Protein AF-0000000079007105 (afdb_homodimer)

Structure (mmCIF, N/CA/C/O backbone):
data_AF-0000000079007105-model_v1
#
loop_
_entity.id
_entity.type
_entity.pdbx_description
1 polymer Caspase-3
#
loop_
_atom_site.group_PDB
_atom_site.id
_atom_site.type_symbol
_atom_site.label_atom_id
_atom_site.label_alt_id
_atom_site.label_comp_id
_atom_site.label_asym_id
_atom_site.label_entity_id
_atom_site.label_seq_id
_atom_site.pdbx_PDB_ins_code
_atom_site.Cartn_x
_atom_site.Cartn_y
_atom_site.Cartn_z
_atom_site.occupancy
_atom_site.B_iso_or_equiv
_atom_site.auth_seq_id
_atom_site.auth_comp_id
_atom_site.auth_asym_id
_atom_site.auth_atom_id
_atom_site.pdbx_PDB_model_num
ATOM 1 N N . MET A 1 1 ? 18.703 -0.659 12.852 1 73.56 1 MET A N 1
ATOM 2 C CA . MET A 1 1 ? 17.484 -0.467 13.641 1 73.56 1 MET A CA 1
ATOM 3 C C . MET A 1 1 ? 16.25 -0.75 12.797 1 73.56 1 MET A C 1
ATOM 5 O O . MET A 1 1 ? 16.172 -0.36 11.633 1 73.56 1 MET A O 1
ATOM 9 N N . THR A 1 2 ? 15.273 -1.429 13.422 1 92.31 2 THR A N 1
ATOM 10 C CA . THR A 1 2 ? 14.117 -1.889 12.656 1 92.31 2 THR A CA 1
ATOM 11 C C . THR A 1 2 ? 12.906 -0.988 12.914 1 92.31 2 THR A C 1
ATOM 13 O O . THR A 1 2 ? 11.859 -1.159 12.297 1 92.31 2 THR A O 1
ATOM 16 N N . THR A 1 3 ? 13.148 0.001 13.82 1 95.88 3 THR A N 1
ATOM 17 C CA . THR A 1 3 ? 12.047 0.902 14.141 1 95.88 3 THR A CA 1
ATOM 18 C C . THR A 1 3 ? 12.453 2.355 13.914 1 95.88 3 THR A C 1
ATOM 20 O O . THR A 1 3 ? 13.633 2.701 14.039 1 95.88 3 THR A O 1
ATOM 23 N N . TYR A 1 4 ? 11.562 3.197 13.547 1 97.12 4 TYR A N 1
ATOM 24 C CA . TYR A 1 4 ? 11.812 4.633 13.469 1 97.12 4 TYR A CA 1
ATOM 25 C C . TYR A 1 4 ? 12.086 5.215 14.844 1 97.12 4 TYR A C 1
ATOM 27 O O . TYR A 1 4 ? 11.453 4.82 15.828 1 97.12 4 TYR A O 1
ATOM 35 N N . LYS A 1 5 ? 13.031 6.156 14.883 1 93.94 5 LYS A N 1
ATOM 36 C CA . LYS A 1 5 ? 13.242 6.926 16.109 1 93.94 5 LYS A CA 1
ATOM 37 C C . LYS A 1 5 ? 12.055 7.852 16.375 1 93.94 5 LYS A C 1
ATOM 39 O O . LYS A 1 5 ? 11.703 8.688 15.547 1 93.94 5 LYS A O 1
ATOM 44 N N . MET A 1 6 ? 11.414 7.672 17.531 1 91.81 6 MET A N 1
ATOM 45 C CA . MET A 1 6 ? 10.234 8.469 17.859 1 91.81 6 MET A CA 1
ATOM 46 C C . MET A 1 6 ? 10.422 9.203 19.188 1 91.81 6 MET A C 1
ATOM 48 O O . MET A 1 6 ? 9.5 9.852 19.688 1 91.81 6 MET A O 1
ATOM 52 N N . ASP A 1 7 ? 11.586 9.055 19.75 1 91.25 7 ASP A N 1
ATOM 53 C CA . ASP A 1 7 ? 11.836 9.656 21.047 1 91.25 7 ASP A CA 1
ATOM 54 C C . ASP A 1 7 ? 12.359 11.086 20.906 1 91.25 7 ASP A C 1
ATOM 56 O O . ASP A 1 7 ? 13.297 11.484 21.594 1 91.25 7 ASP A O 1
ATOM 60 N N . TYR A 1 8 ? 11.859 11.852 20.062 1 94.06 8 TYR A N 1
ATOM 61 C CA . TYR A 1 8 ? 12.109 13.281 19.938 1 94.06 8 TYR A CA 1
ATOM 62 C C . TYR A 1 8 ? 11.312 14.078 20.953 1 94.06 8 TYR A C 1
ATOM 64 O O . TYR A 1 8 ? 10.5 13.516 21.688 1 94.06 8 TYR A O 1
ATOM 72 N N . ALA A 1 9 ? 11.594 15.367 21.031 1 94.38 9 ALA A N 1
ATOM 73 C CA . ALA A 1 9 ? 10.883 16.234 21.953 1 94.38 9 ALA A CA 1
ATOM 74 C C . ALA A 1 9 ? 9.375 16.188 21.719 1 94.38 9 ALA A C 1
ATOM 76 O O . ALA A 1 9 ? 8.586 16.25 22.672 1 94.38 9 ALA A O 1
ATOM 77 N N . ASN A 1 10 ? 9.031 16.062 20.438 1 95.44 10 ASN A N 1
ATOM 78 C CA . ASN A 1 10 ? 7.625 15.945 20.062 1 95.44 10 ASN A CA 1
ATOM 79 C C . ASN A 1 10 ? 7.355 14.672 19.266 1 95.44 10 ASN A C 1
ATOM 81 O O . ASN A 1 10 ? 8.18 14.266 18.438 1 95.44 10 ASN A O 1
ATOM 85 N N . ARG A 1 11 ? 6.168 14.109 19.547 1 95.06 11 ARG A N 1
ATOM 86 C CA . ARG A 1 11 ? 5.754 12.953 18.75 1 95.06 11 ARG A CA 1
ATOM 87 C C . ARG A 1 11 ? 5.766 13.281 17.266 1 95.06 11 ARG A C 1
ATOM 89 O O . ARG A 1 11 ? 6.223 12.477 16.453 1 95.06 11 ARG A O 1
ATOM 96 N N . GLY A 1 12 ? 5.301 14.398 16.922 1 96.5 12 GLY A N 1
ATOM 97 C CA . GLY A 1 12 ? 5.176 14.883 15.555 1 96.5 12 GLY A CA 1
ATOM 98 C C . GLY A 1 12 ? 4.176 16.016 15.406 1 96.5 12 GLY A C 1
ATOM 99 O O . GLY A 1 12 ? 3.682 16.547 16.406 1 96.5 12 GLY A O 1
ATOM 100 N N . THR A 1 13 ? 4.012 16.5 14.242 1 97.69 13 THR A N 1
ATOM 101 C CA . THR A 1 13 ? 2.975 17.469 13.906 1 97.69 13 THR A CA 1
ATOM 102 C C . THR A 1 13 ? 1.924 16.844 12.992 1 97.69 13 THR A C 1
ATOM 104 O O . THR A 1 13 ? 2.195 15.844 12.312 1 97.69 13 THR A O 1
ATOM 107 N N . ALA A 1 14 ? 0.72 17.391 13.094 1 98.62 14 ALA A N 1
ATOM 108 C CA . ALA A 1 14 ? -0.367 16.828 12.289 1 98.62 14 ALA A CA 1
ATOM 109 C C . ALA A 1 14 ? -1.195 17.922 11.641 1 98.62 14 ALA A C 1
ATOM 111 O O . ALA A 1 14 ? -1.32 19.031 12.188 1 98.62 14 ALA A O 1
ATOM 112 N N . VAL A 1 15 ? -1.675 17.625 10.461 1 98.81 15 VAL A N 1
ATOM 113 C CA . VAL A 1 15 ? -2.639 18.453 9.758 1 98.81 15 VAL A CA 1
ATOM 114 C C . VAL A 1 15 ? -3.896 17.656 9.453 1 98.81 15 VAL A C 1
ATOM 116 O O . VAL A 1 15 ? -3.814 16.516 8.961 1 98.81 15 VAL A O 1
ATOM 119 N N . ILE A 1 16 ? -5.055 18.172 9.82 1 98.81 16 ILE A N 1
ATOM 120 C CA . ILE A 1 16 ? -6.344 17.578 9.469 1 98.81 16 ILE A CA 1
ATOM 121 C C . ILE A 1 16 ? -7.117 18.531 8.562 1 98.81 16 ILE A C 1
ATOM 123 O O . ILE A 1 16 ? -7.422 19.672 8.953 1 98.81 16 ILE A O 1
ATOM 127 N N . ILE A 1 17 ? -7.348 18.109 7.383 1 98.75 17 ILE A N 1
ATOM 128 C CA . ILE A 1 17 ? -8.164 18.875 6.441 1 98.75 17 ILE A CA 1
ATOM 129 C C . ILE A 1 17 ? -9.539 18.219 6.301 1 98.75 17 ILE A C 1
ATOM 131 O O . ILE A 1 17 ? -9.641 17.078 5.84 1 98.75 17 ILE A O 1
ATOM 135 N N . ASN A 1 18 ? -10.578 18.922 6.664 1 98 18 ASN A N 1
ATOM 136 C CA . ASN A 1 18 ? -11.953 18.438 6.637 1 98 18 ASN A CA 1
ATOM 137 C C . ASN A 1 18 ? -12.828 19.297 5.719 1 98 18 ASN A C 1
ATOM 139 O O . ASN A 1 18 ? -13.32 20.344 6.125 1 98 18 ASN A O 1
ATOM 143 N N . ASN A 1 19 ? -13.07 18.781 4.512 1 96.75 19 ASN A N 1
ATOM 144 C CA . ASN A 1 19 ? -13.961 19.469 3.592 1 96.75 19 ASN A CA 1
ATOM 145 C C . ASN A 1 19 ? -15.375 18.906 3.648 1 96.75 19 ASN A C 1
ATOM 147 O O . ASN A 1 19 ? -15.594 17.734 3.326 1 96.75 19 ASN A O 1
ATOM 151 N N . LYS A 1 20 ? -16.281 19.656 4.043 1 94.25 20 LYS A N 1
ATOM 152 C CA . LYS A 1 20 ? -17.688 19.266 4.176 1 94.25 20 LYS A CA 1
ATOM 153 C C . LYS A 1 20 ? -18.531 19.875 3.066 1 94.25 20 LYS A C 1
ATOM 155 O O . LYS A 1 20 ? -19.375 19.203 2.473 1 94.25 20 LYS A O 1
ATOM 160 N N . ASN A 1 21 ? -18.312 21.172 2.846 1 94.25 21 ASN A N 1
ATOM 161 C CA . ASN A 1 21 ? -19.109 21.906 1.874 1 94.25 21 ASN A CA 1
ATOM 162 C C . ASN A 1 21 ? -18.344 22.125 0.57 1 94.25 21 ASN A C 1
ATOM 164 O O . ASN A 1 21 ? -17.156 22.438 0.587 1 94.25 21 ASN A O 1
ATOM 168 N N . PHE A 1 22 ? -19.062 21.953 -0.541 1 93.88 22 PHE A N 1
ATOM 169 C CA . PHE A 1 22 ? -18.453 22.062 -1.858 1 93.88 22 PHE A CA 1
ATOM 170 C C . PHE A 1 22 ? -19.281 22.938 -2.777 1 93.88 22 PHE A C 1
ATOM 172 O O . PHE A 1 22 ? -20.5 23.062 -2.594 1 93.88 22 PHE A O 1
ATOM 179 N N . SER A 1 23 ? -18.641 23.5 -3.729 1 92.62 23 SER A N 1
ATOM 180 C CA . SER A 1 23 ? -19.328 24.375 -4.672 1 92.62 23 SER A CA 1
ATOM 181 C C . SER A 1 23 ? -20.188 23.578 -5.645 1 92.62 23 SER A C 1
ATOM 183 O O . SER A 1 23 ? -21.297 24 -6.004 1 92.62 23 SER A O 1
ATOM 185 N N . LYS A 1 24 ? -19.719 22.406 -6.051 1 88.5 24 LYS A N 1
ATOM 186 C CA . LYS A 1 24 ? -20.375 21.688 -7.137 1 88.5 24 LYS A CA 1
ATOM 187 C C . LYS A 1 24 ? -20.688 20.25 -6.723 1 88.5 24 LYS A C 1
ATOM 189 O O . LYS A 1 24 ? -21.172 19.453 -7.539 1 88.5 24 LYS A O 1
ATOM 194 N N . LEU A 1 25 ? -20.312 19.922 -5.551 1 86.69 25 LEU A N 1
ATOM 195 C CA . LEU A 1 25 ? -20.531 18.562 -5.066 1 86.69 25 LEU A CA 1
ATOM 196 C C . LEU A 1 25 ? -21.406 18.578 -3.816 1 86.69 25 LEU A C 1
ATOM 198 O O . LEU A 1 25 ? -21.578 19.609 -3.174 1 86.69 25 LEU A O 1
ATOM 202 N N . LYS A 1 26 ? -21.969 17.438 -3.545 1 85 26 LYS A N 1
ATOM 203 C CA . LYS A 1 26 ? -22.812 17.297 -2.361 1 85 26 LYS A CA 1
ATOM 204 C C . LYS A 1 26 ? -22 17.453 -1.081 1 85 26 LYS A C 1
ATOM 206 O O . LYS A 1 26 ? -20.828 17.094 -1.042 1 85 26 LYS A O 1
ATOM 211 N N . ALA A 1 27 ? -22.703 17.891 -0.117 1 89.69 27 ALA A N 1
ATOM 212 C CA . ALA A 1 27 ? -22.062 18.031 1.189 1 89.69 27 ALA A CA 1
ATOM 213 C C . ALA A 1 27 ? -21.781 16.672 1.805 1 89.69 27 ALA A C 1
ATOM 215 O O . ALA A 1 27 ? -22.5 15.695 1.536 1 89.69 27 ALA A O 1
ATOM 216 N N . ARG A 1 28 ? -20.703 16.609 2.568 1 87.88 28 ARG A N 1
ATOM 217 C CA . ARG A 1 28 ? -20.344 15.375 3.27 1 87.88 28 ARG A CA 1
ATOM 218 C C . ARG A 1 28 ? -20.781 15.43 4.727 1 87.88 28 ARG A C 1
ATOM 220 O O . ARG A 1 28 ? -19.984 15.75 5.609 1 87.88 28 ARG A O 1
ATOM 227 N N . ASP A 1 29 ? -21.922 14.992 4.949 1 83.62 29 ASP A N 1
ATOM 228 C CA . ASP A 1 29 ? -22.453 15.016 6.309 1 83.62 29 ASP A CA 1
ATOM 229 C C . ASP A 1 29 ? -21.75 13.992 7.195 1 83.62 29 ASP A C 1
ATOM 231 O O . ASP A 1 29 ? -21.438 12.883 6.75 1 83.62 29 ASP A O 1
ATOM 235 N N . GLY A 1 30 ? -21.438 14.305 8.406 1 85.56 30 GLY A N 1
ATOM 236 C CA . GLY A 1 30 ? -20.828 13.406 9.367 1 85.56 30 GLY A CA 1
ATOM 237 C C . GLY A 1 30 ? -19.312 13.516 9.406 1 85.56 30 GLY A C 1
ATOM 238 O O . GLY A 1 30 ? -18.672 13.008 10.328 1 85.56 30 GLY A O 1
ATOM 239 N N . THR A 1 31 ? -18.781 14.289 8.422 1 91.62 31 THR A N 1
ATOM 240 C CA . THR A 1 31 ? -17.328 14.352 8.32 1 91.62 31 THR A CA 1
ATOM 241 C C . THR A 1 31 ? -16.75 15.133 9.492 1 91.62 31 THR A C 1
ATOM 243 O O . THR A 1 31 ? -15.602 14.914 9.883 1 91.62 31 THR A O 1
ATOM 246 N N . ASP A 1 32 ? -17.547 16 10.094 1 94.38 32 ASP A N 1
ATOM 247 C CA . ASP A 1 32 ? -17.078 16.75 11.258 1 94.38 32 ASP A CA 1
ATOM 248 C C . ASP A 1 32 ? -16.781 15.805 12.422 1 94.38 32 ASP A C 1
ATOM 250 O O . ASP A 1 32 ? -15.867 16.047 13.211 1 94.38 32 ASP A O 1
ATOM 254 N N . VAL A 1 33 ? -17.594 14.812 12.516 1 93.81 33 VAL A N 1
ATOM 255 C CA . VAL A 1 33 ? -17.375 13.812 13.562 1 93.81 33 VAL A CA 1
ATOM 256 C C . VAL A 1 33 ? -16.062 13.086 13.32 1 93.81 33 VAL A C 1
ATOM 258 O O . VAL A 1 33 ? -15.273 12.867 14.25 1 93.81 33 VAL A O 1
ATOM 261 N N . ASP A 1 34 ? -15.797 12.742 12.078 1 94.69 34 ASP A N 1
ATOM 262 C CA . ASP A 1 34 ? -14.547 12.094 11.703 1 94.69 34 ASP A CA 1
ATOM 263 C C . ASP A 1 34 ? -13.344 12.961 12.07 1 94.69 34 ASP A C 1
ATOM 265 O O . ASP A 1 34 ? -12.375 12.477 12.656 1 94.69 34 ASP A O 1
ATOM 269 N N . ALA A 1 35 ? -13.445 14.219 11.703 1 97.44 35 ALA A N 1
ATOM 270 C CA . ALA A 1 35 ? -12.352 15.148 11.977 1 97.44 35 ALA A CA 1
ATOM 271 C C . ALA A 1 35 ? -12.102 15.281 13.477 1 97.44 35 ALA A C 1
ATOM 273 O O . ALA A 1 35 ? -10.953 15.234 13.922 1 97.44 35 ALA A O 1
ATOM 274 N N . ALA A 1 36 ? -13.141 15.406 14.227 1 97.5 36 ALA A N 1
ATOM 275 C CA . ALA A 1 36 ? -13.031 15.547 15.672 1 97.5 36 ALA A CA 1
ATOM 276 C C . ALA A 1 36 ? -12.438 14.289 16.297 1 97.5 36 ALA A C 1
ATOM 278 O O . ALA A 1 36 ? -11.586 14.367 17.188 1 97.5 36 ALA A O 1
ATOM 279 N N . ASN A 1 37 ? -12.906 13.172 15.875 1 96.94 37 ASN A N 1
ATOM 280 C CA . ASN A 1 37 ? -12.422 11.898 16.406 1 96.94 37 ASN A CA 1
ATOM 281 C C . ASN A 1 37 ? -10.938 11.703 16.109 1 96.94 37 ASN A C 1
ATOM 283 O O . ASN A 1 37 ? -10.18 11.242 16.969 1 96.94 37 ASN A O 1
ATOM 287 N N . MET A 1 38 ? -10.562 12.055 14.93 1 98.12 38 MET A N 1
ATOM 288 C CA . MET A 1 38 ? -9.156 11.922 14.578 1 98.12 38 MET A CA 1
ATOM 289 C C . MET A 1 38 ? -8.289 12.875 15.398 1 98.12 38 MET A C 1
ATOM 291 O O . MET A 1 38 ? -7.191 12.508 15.828 1 98.12 38 MET A O 1
ATOM 295 N N . GLU A 1 39 ? -8.797 14.07 15.555 1 98.56 39 GLU A N 1
ATOM 296 C CA . GLU A 1 39 ? -8.062 15.031 16.375 1 98.56 39 GLU A CA 1
ATOM 297 C C . GLU A 1 39 ? -7.883 14.523 17.797 1 98.56 39 GLU A C 1
ATOM 299 O O . GLU A 1 39 ? -6.789 14.609 18.359 1 98.56 39 GLU A O 1
ATOM 304 N N . MET A 1 40 ? -8.914 14.023 18.328 1 98.31 40 MET A N 1
ATOM 305 C CA . MET A 1 40 ? -8.859 13.484 19.688 1 98.31 40 MET A CA 1
ATOM 306 C C . MET A 1 40 ? -7.898 12.305 19.766 1 98.31 40 MET A C 1
ATOM 308 O O . MET A 1 40 ? -7.133 12.188 20.719 1 98.31 40 MET A O 1
ATOM 312 N N . LEU A 1 41 ? -7.965 11.438 18.812 1 98.5 41 LEU A N 1
ATOM 313 C CA . LEU A 1 41 ? -7.078 10.281 18.766 1 98.5 41 LEU A CA 1
ATOM 314 C C . LEU A 1 41 ? -5.617 10.719 18.719 1 98.5 41 LEU A C 1
ATOM 316 O O . LEU A 1 41 ? -4.793 10.219 19.5 1 98.5 41 LEU A O 1
ATOM 320 N N . LEU A 1 42 ? -5.316 11.656 17.828 1 98.5 42 LEU A N 1
ATOM 321 C CA . LEU A 1 42 ? -3.941 12.125 17.688 1 98.5 42 LEU A CA 1
ATOM 322 C C . LEU A 1 42 ? -3.461 12.789 18.969 1 98.5 42 LEU A C 1
ATOM 324 O O . LEU A 1 42 ? -2.305 12.617 19.359 1 98.5 42 LEU A O 1
ATOM 328 N N . THR A 1 43 ? -4.344 13.508 19.625 1 98.12 43 THR A N 1
ATOM 329 C CA . THR A 1 43 ? -4.02 14.102 20.922 1 98.12 43 THR A CA 1
ATOM 330 C C . THR A 1 43 ? -3.695 13.016 21.953 1 98.12 43 THR A C 1
ATOM 332 O O . THR A 1 43 ? -2.715 13.125 22.688 1 98.12 43 THR A O 1
ATOM 335 N N . THR A 1 44 ? -4.496 12 21.938 1 97.25 44 THR A N 1
ATOM 336 C CA . THR A 1 44 ? -4.305 10.883 22.844 1 97.25 44 THR A CA 1
ATOM 337 C C . THR A 1 44 ? -2.959 10.203 22.609 1 97.25 44 THR A C 1
ATOM 339 O O . THR A 1 44 ? -2.279 9.805 23.547 1 97.25 44 THR A O 1
ATOM 342 N N . ILE A 1 45 ? -2.6 10.07 21.375 1 96.88 45 ILE A N 1
ATOM 343 C CA . ILE A 1 45 ? -1.352 9.422 21 1 96.88 45 ILE A CA 1
ATOM 344 C C . ILE A 1 45 ? -0.169 10.305 21.391 1 96.88 45 ILE A C 1
ATOM 346 O O . ILE A 1 45 ? 0.948 9.805 21.562 1 96.88 45 ILE A O 1
ATOM 350 N N . GLY A 1 46 ? -0.364 11.68 21.484 1 95.75 46 GLY A N 1
ATOM 351 C CA . GLY A 1 46 ? 0.696 12.523 22 1 95.75 46 GLY A CA 1
ATOM 352 C C . GLY A 1 46 ? 1.065 13.664 21.062 1 95.75 46 GLY A C 1
ATOM 353 O O . GLY A 1 46 ? 2.082 14.328 21.266 1 95.75 46 GLY A O 1
ATOM 354 N N . PHE A 1 47 ? 0.275 13.844 20.047 1 97.5 47 PHE A N 1
ATOM 355 C CA . PHE A 1 47 ? 0.521 14.992 19.172 1 97.5 47 PHE A CA 1
ATOM 356 C C . PHE A 1 47 ? 0.095 16.281 19.859 1 97.5 47 PHE A C 1
ATOM 358 O O . PHE A 1 47 ? -1.069 16.438 20.234 1 97.5 47 PHE A O 1
ATOM 365 N N . LYS A 1 48 ? 0.991 17.219 19.938 1 95.5 48 LYS A N 1
ATOM 366 C CA . LYS A 1 48 ? 0.703 18.484 20.609 1 95.5 48 LYS A CA 1
ATOM 367 C C . LYS A 1 48 ? 0.368 19.578 19.609 1 95.5 48 LYS A C 1
ATOM 369 O O . LYS A 1 48 ? -0.316 20.547 19.938 1 95.5 48 LYS A O 1
ATOM 374 N N . SER A 1 49 ? 0.873 19.453 18.453 1 96.88 49 SER A N 1
ATOM 375 C CA . SER A 1 49 ? 0.616 20.406 17.375 1 96.88 49 SER A CA 1
ATOM 376 C C . SER A 1 49 ? -0.254 19.797 16.281 1 96.88 49 SER A C 1
ATOM 378 O O . SER A 1 49 ? 0.243 19.078 15.422 1 96.88 49 SER A O 1
ATOM 380 N N . ILE A 1 50 ? -1.524 20.125 16.375 1 98.25 50 ILE A N 1
ATOM 381 C CA . ILE A 1 50 ? -2.486 19.641 15.383 1 98.25 50 ILE A CA 1
ATOM 382 C C . ILE A 1 50 ? -3.205 20.828 14.742 1 98.25 50 ILE A C 1
ATOM 384 O O . ILE A 1 50 ? -3.834 21.625 15.438 1 98.25 50 ILE A O 1
ATOM 388 N N . ARG A 1 51 ? -3.092 20.953 13.438 1 98 51 ARG A N 1
ATOM 389 C CA . ARG A 1 51 ? -3.789 21.984 12.68 1 98 51 ARG A CA 1
ATOM 390 C C . ARG A 1 51 ? -4.996 21.422 11.953 1 98 51 ARG A C 1
ATOM 392 O O . ARG A 1 51 ? -4.848 20.641 11 1 98 51 ARG A O 1
ATOM 399 N N . ARG A 1 52 ? -6.129 21.766 12.453 1 98.38 52 ARG A N 1
ATOM 400 C CA . ARG A 1 52 ? -7.348 21.359 11.773 1 98.38 52 ARG A CA 1
ATOM 401 C C . ARG A 1 52 ? -7.914 22.5 10.93 1 98.38 52 ARG A C 1
ATOM 403 O O . ARG A 1 52 ? -8.086 23.609 11.414 1 98.38 52 ARG A O 1
ATOM 410 N N . LYS A 1 53 ? -8.125 22.266 9.656 1 98.69 53 LYS A N 1
ATOM 411 C CA . LYS A 1 53 ? -8.688 23.234 8.719 1 98.69 53 LYS A CA 1
ATOM 412 C C . LYS A 1 53 ? -9.961 22.688 8.07 1 98.69 53 LYS A C 1
ATOM 414 O O . LYS A 1 53 ? -10.039 21.5 7.758 1 98.69 53 LYS A O 1
ATOM 419 N N . ASN A 1 54 ? -10.922 23.594 7.863 1 98.44 54 ASN A N 1
ATOM 420 C CA . ASN A 1 54 ? -12.195 23.188 7.27 1 98.44 54 ASN A CA 1
ATOM 421 C C . ASN A 1 54 ? -12.438 23.891 5.938 1 98.44 54 ASN A C 1
ATOM 423 O O . ASN A 1 54 ? -12.125 25.078 5.789 1 98.44 54 ASN A O 1
ATOM 427 N N . ASP A 1 55 ? -12.945 23.125 4.996 1 98.31 55 ASP A N 1
ATOM 428 C CA . ASP A 1 55 ? -13.484 23.641 3.746 1 98.31 55 ASP A CA 1
ATOM 429 C C . ASP A 1 55 ? -12.453 24.5 3.01 1 98.31 55 ASP A C 1
ATOM 431 O O . ASP A 1 55 ? -12.711 25.656 2.693 1 98.31 55 ASP A O 1
ATOM 435 N N . LEU A 1 56 ? -11.359 23.828 2.723 1 98.69 56 LEU A N 1
ATOM 436 C CA . LEU A 1 56 ? -10.289 24.453 1.96 1 98.69 56 LEU A CA 1
ATOM 437 C C . LEU A 1 56 ? -10.477 24.219 0.465 1 98.69 56 LEU A C 1
ATOM 439 O O . LEU A 1 56 ? -10.883 23.141 0.046 1 98.69 56 LEU A O 1
ATOM 443 N N . THR A 1 57 ? -10.242 25.266 -0.317 1 98.31 57 THR A N 1
ATOM 444 C CA . THR A 1 57 ? -10.141 25.094 -1.763 1 98.31 57 THR A CA 1
ATOM 445 C C . THR A 1 57 ? -8.898 24.266 -2.125 1 98.31 57 THR A C 1
ATOM 447 O O . THR A 1 57 ? -8.055 24 -1.27 1 98.31 57 THR A O 1
ATOM 450 N N . ALA A 1 58 ? -8.828 23.844 -3.379 1 97.88 58 ALA A N 1
ATOM 451 C CA . ALA A 1 58 ? -7.66 23.094 -3.838 1 97.88 58 ALA A CA 1
ATOM 452 C C . ALA A 1 58 ? -6.375 23.875 -3.588 1 97.88 58 ALA A C 1
ATOM 454 O O . ALA A 1 58 ? -5.402 23.328 -3.064 1 97.88 58 ALA A O 1
ATOM 455 N N . LYS A 1 59 ? -6.406 25.141 -3.945 1 98.06 59 LYS A N 1
ATOM 456 C CA . LYS A 1 59 ? -5.242 26 -3.738 1 98.06 59 LYS A CA 1
ATOM 457 C C . LYS A 1 59 ? -4.918 26.125 -2.254 1 98.06 59 LYS A C 1
ATOM 459 O O . LYS A 1 59 ? -3.75 26.094 -1.862 1 98.06 59 LYS A O 1
ATOM 464 N N . GLN A 1 60 ? -5.867 26.266 -1.455 1 98.62 60 GLN A N 1
ATOM 465 C CA . GLN A 1 60 ? -5.66 26.438 -0.02 1 98.62 60 GLN A CA 1
ATOM 466 C C . GLN A 1 60 ? -5.094 25.156 0.601 1 98.62 60 GLN A C 1
ATOM 468 O O . GLN A 1 60 ? -4.301 25.219 1.54 1 98.62 60 GLN A O 1
ATOM 473 N N . ILE A 1 61 ? -5.535 24 0.159 1 98.56 61 ILE A N 1
ATOM 474 C CA . ILE A 1 61 ? -4.965 22.734 0.617 1 98.56 61 ILE A CA 1
ATOM 475 C C . ILE A 1 61 ? -3.469 22.703 0.307 1 98.56 61 ILE A C 1
ATOM 477 O O . ILE A 1 61 ? -2.652 22.406 1.186 1 98.56 61 ILE A O 1
ATOM 481 N N . LYS A 1 62 ? -3.17 23.031 -0.935 1 97.81 62 LYS A N 1
ATOM 482 C CA . LYS A 1 62 ? -1.77 23.047 -1.351 1 97.81 62 LYS A CA 1
ATOM 483 C C . LYS A 1 62 ? -0.953 24.016 -0.488 1 97.81 62 LYS A C 1
ATOM 485 O O . LYS A 1 62 ? 0.142 23.672 -0.037 1 97.81 62 LYS A O 1
ATOM 490 N N . ASP A 1 63 ? -1.504 25.188 -0.271 1 98.06 63 ASP A N 1
ATOM 491 C CA . ASP A 1 63 ? -0.816 26.203 0.531 1 98.06 63 ASP A CA 1
ATOM 492 C C . ASP A 1 63 ? -0.609 25.719 1.964 1 98.06 63 ASP A C 1
ATOM 494 O O . ASP A 1 63 ? 0.469 25.891 2.535 1 98.06 63 ASP A O 1
ATOM 498 N N . GLU A 1 64 ? -1.622 25.109 2.529 1 98.44 64 GLU A N 1
ATOM 499 C CA . GLU A 1 64 ? -1.547 24.609 3.898 1 98.44 64 GLU A CA 1
ATOM 500 C C . GLU A 1 64 ? -0.48 23.531 4.035 1 98.44 64 GLU A C 1
ATOM 502 O O . GLU A 1 64 ? 0.301 23.547 4.988 1 98.44 64 GLU A O 1
ATOM 507 N N . LEU A 1 65 ? -0.423 22.641 3.125 1 98.19 65 LEU A N 1
ATOM 508 C CA . LEU A 1 65 ? 0.534 21.531 3.184 1 98.19 65 LEU A CA 1
ATOM 509 C C . LEU A 1 65 ? 1.952 22.031 2.926 1 98.19 65 LEU A C 1
ATOM 511 O O . LEU A 1 65 ? 2.904 21.547 3.541 1 98.19 65 LEU A O 1
ATOM 515 N N . ASN A 1 66 ? 2.059 23 2.008 1 97.62 66 ASN A N 1
ATOM 516 C CA . ASN A 1 66 ? 3.363 23.625 1.817 1 97.62 66 ASN A CA 1
ATOM 517 C C . ASN A 1 66 ? 3.844 24.328 3.088 1 97.62 66 ASN A C 1
ATOM 519 O O . ASN A 1 66 ? 5.016 24.219 3.451 1 97.62 66 ASN A O 1
ATOM 523 N N . GLU A 1 67 ? 2.943 25.016 3.693 1 97.62 67 GLU A N 1
ATOM 524 C CA . GLU A 1 67 ? 3.285 25.672 4.949 1 97.62 67 GLU A CA 1
ATOM 525 C C . GLU A 1 67 ? 3.697 24.672 6.012 1 97.62 67 GLU A C 1
ATOM 527 O O . GLU A 1 67 ? 4.688 24.859 6.719 1 97.62 67 GLU A O 1
ATOM 532 N N . ALA A 1 68 ? 2.957 23.578 6.133 1 97.81 68 ALA A N 1
ATOM 533 C CA . ALA A 1 68 ? 3.266 22.531 7.102 1 97.81 68 ALA A CA 1
ATOM 534 C C . ALA A 1 68 ? 4.645 21.938 6.84 1 97.81 68 ALA A C 1
ATOM 536 O O . ALA A 1 68 ? 5.387 21.641 7.777 1 97.81 68 ALA A O 1
ATOM 537 N N . SER A 1 69 ? 4.988 21.734 5.578 1 97.5 69 SER A N 1
ATOM 538 C CA . SER A 1 69 ? 6.262 21.125 5.215 1 97.5 69 SER A CA 1
ATOM 539 C C . SER A 1 69 ? 7.43 22.047 5.535 1 97.5 69 SER A C 1
ATOM 541 O O . SER A 1 69 ? 8.562 21.594 5.715 1 97.5 69 SER A O 1
ATOM 543 N N . ARG A 1 70 ? 7.203 23.359 5.621 1 95.81 70 ARG A N 1
ATOM 544 C CA . ARG A 1 70 ? 8.258 24.344 5.824 1 95.81 70 ARG A CA 1
ATOM 545 C C . ARG A 1 70 ? 8.516 24.562 7.309 1 95.81 70 ARG A C 1
ATOM 547 O O . ARG A 1 70 ? 9.508 25.203 7.684 1 95.81 70 ARG A O 1
ATOM 554 N N . GLN A 1 71 ? 7.66 24.016 8.094 1 95.12 71 GLN A N 1
ATOM 555 C CA . GLN A 1 71 ? 7.895 24.109 9.531 1 95.12 71 GLN A CA 1
ATOM 556 C C . GLN A 1 71 ? 9.156 23.359 9.938 1 95.12 71 GLN A C 1
ATOM 558 O O . GLN A 1 71 ? 9.695 22.578 9.164 1 95.12 71 GLN A O 1
ATOM 563 N N . ASP A 1 72 ? 9.625 23.719 11.094 1 94 72 ASP A N 1
ATOM 564 C CA . ASP A 1 72 ? 10.781 23 11.633 1 94 72 ASP A CA 1
ATOM 565 C C . ASP A 1 72 ? 10.367 21.656 12.219 1 94 72 ASP A C 1
ATOM 567 O O . ASP A 1 72 ? 9.695 21.609 13.258 1 94 72 ASP A O 1
ATOM 571 N N . HIS A 1 73 ? 10.773 20.578 11.625 1 97.12 73 HIS A N 1
ATOM 572 C CA . HIS A 1 73 ? 10.414 19.234 12.062 1 97.12 73 HIS A CA 1
ATOM 573 C C . HIS A 1 73 ? 11.586 18.547 12.766 1 97.12 73 HIS A C 1
ATOM 575 O O . HIS A 1 73 ? 11.562 17.344 12.984 1 97.12 73 HIS A O 1
ATOM 581 N N . SER A 1 74 ? 12.617 19.266 13.078 1 95.81 74 SER A N 1
ATOM 582 C CA . SER A 1 74 ? 13.828 18.672 13.633 1 95.81 74 SER A CA 1
ATOM 583 C C . SER A 1 74 ? 13.547 17.984 14.961 1 95.81 74 SER A C 1
ATOM 585 O O . SER A 1 74 ? 14.203 16.984 15.297 1 95.81 74 SER A O 1
ATOM 587 N N . SER A 1 75 ? 12.602 18.453 15.656 1 96.62 75 SER A N 1
ATOM 588 C CA . SER A 1 75 ? 12.289 17.906 16.969 1 96.62 75 SER A CA 1
ATOM 589 C C . SER A 1 75 ? 11.07 17 16.922 1 96.62 75 SER A C 1
ATOM 591 O O . SER A 1 75 ? 10.516 16.641 17.969 1 96.62 75 SER A O 1
ATOM 593 N N . ASN A 1 76 ? 10.594 16.719 15.766 1 96.88 76 ASN A N 1
ATOM 594 C CA . ASN A 1 76 ? 9.406 15.891 15.57 1 96.88 76 ASN A CA 1
ATOM 595 C C . ASN A 1 76 ? 9.773 14.484 15.094 1 96.88 76 ASN A C 1
ATOM 597 O O . ASN A 1 76 ? 10.68 14.32 14.273 1 96.88 76 ASN A O 1
ATOM 601 N N . GLY A 1 77 ? 9.07 13.516 15.578 1 96.94 77 GLY A N 1
ATOM 602 C CA . GLY A 1 77 ? 9.336 12.141 15.188 1 96.94 77 GLY A CA 1
ATOM 603 C C . GLY A 1 77 ? 8.68 11.75 13.883 1 96.94 77 GLY A C 1
ATOM 604 O O . GLY A 1 77 ? 9.172 10.875 13.164 1 96.94 77 GLY A O 1
ATOM 605 N N . CYS A 1 78 ? 7.57 12.336 13.609 1 98.06 78 CYS A N 1
ATOM 606 C CA . CYS A 1 78 ? 6.836 12 12.398 1 98.06 78 CYS A CA 1
ATOM 607 C C . CYS A 1 78 ? 5.906 13.141 11.992 1 98.06 78 CYS A C 1
ATOM 609 O O . CYS A 1 78 ? 5.812 14.148 12.688 1 98.06 78 CYS A O 1
ATOM 611 N N . PHE A 1 79 ? 5.359 13.078 10.828 1 98.38 79 PHE A N 1
ATOM 612 C CA . PHE A 1 79 ? 4.312 13.961 10.328 1 98.38 79 PHE A CA 1
ATOM 613 C C . PHE A 1 79 ? 3.068 13.164 9.953 1 98.38 79 PHE A C 1
ATOM 615 O O . PHE A 1 79 ? 3.168 12.102 9.344 1 98.38 79 PHE A O 1
ATOM 622 N N . VAL A 1 80 ? 1.896 13.641 10.375 1 98.69 80 VAL A N 1
ATOM 623 C CA . VAL A 1 80 ? 0.635 12.984 10.055 1 98.69 80 VAL A CA 1
ATOM 624 C C . VAL A 1 80 ? -0.288 13.961 9.328 1 98.69 80 VAL A C 1
ATOM 626 O O . VAL A 1 80 ? -0.418 15.117 9.734 1 98.69 80 VAL A O 1
ATOM 629 N N . CYS A 1 81 ? -0.856 13.508 8.266 1 98.75 81 CYS A N 1
ATOM 630 C CA . CYS A 1 81 ? -1.845 14.289 7.531 1 98.75 81 CYS A CA 1
ATOM 631 C C . CYS A 1 81 ? -3.127 13.492 7.324 1 98.75 81 CYS A C 1
ATOM 633 O O . CYS A 1 81 ? -3.09 12.367 6.828 1 98.75 81 CYS A O 1
ATOM 635 N N . VAL A 1 82 ? -4.254 14.039 7.734 1 98.62 82 VAL A N 1
ATOM 636 C CA . VAL A 1 82 ? -5.574 13.453 7.531 1 98.62 82 VAL A CA 1
ATOM 637 C C . VAL A 1 82 ? -6.387 14.328 6.578 1 98.62 82 VAL A C 1
ATOM 639 O O . VAL A 1 82 ? -6.547 15.531 6.809 1 98.62 82 VAL A O 1
ATOM 642 N N . ILE A 1 83 ? -6.875 13.719 5.531 1 97.81 83 ILE A N 1
ATOM 643 C CA . ILE A 1 83 ? -7.684 14.453 4.566 1 97.81 83 ILE A CA 1
ATOM 644 C C . ILE A 1 83 ? -9.047 13.781 4.414 1 97.81 83 ILE A C 1
ATOM 646 O O . ILE A 1 83 ? -9.133 12.625 4 1 97.81 83 ILE A O 1
ATOM 650 N N . LEU A 1 84 ? -10.047 14.477 4.754 1 96.25 84 LEU A N 1
ATOM 651 C CA . LEU A 1 84 ? -11.438 14.062 4.625 1 96.25 84 LEU A CA 1
ATOM 652 C C . LEU A 1 84 ? -12.164 14.891 3.572 1 96.25 84 LEU A C 1
ATOM 654 O O . LEU A 1 84 ? -12.461 16.062 3.797 1 96.25 84 LEU A O 1
ATOM 658 N N . THR A 1 85 ? -12.414 14.336 2.406 1 94.94 85 THR A N 1
ATOM 659 C CA . THR A 1 85 ? -12.977 15.102 1.304 1 94.94 85 THR A CA 1
ATOM 660 C C . THR A 1 85 ? -13.617 14.18 0.272 1 94.94 85 THR A C 1
ATOM 662 O O . THR A 1 85 ? -13.922 13.023 0.572 1 94.94 85 THR A O 1
ATOM 665 N N . HIS A 1 86 ? -14.062 14.695 -0.848 1 90.94 86 HIS A N 1
ATOM 666 C CA . HIS A 1 86 ? -14.414 13.914 -2.025 1 90.94 86 HIS A CA 1
ATOM 667 C C . HIS A 1 86 ? -13.18 13.57 -2.852 1 90.94 86 HIS A C 1
ATOM 669 O O . HIS A 1 86 ? -12.148 14.234 -2.736 1 90.94 86 HIS A O 1
ATOM 675 N N . GLY A 1 87 ? -13.336 12.516 -3.557 1 87.94 87 GLY A N 1
ATOM 676 C CA . GLY A 1 87 ? -12.195 12.141 -4.375 1 87.94 87 GLY A CA 1
ATOM 677 C C . GLY A 1 87 ? -12.516 11.047 -5.375 1 87.94 87 GLY A C 1
ATOM 678 O O . GLY A 1 87 ? -13.617 10.492 -5.367 1 87.94 87 GLY A O 1
ATOM 679 N N . GLU A 1 88 ? -11.555 10.883 -6.27 1 80 88 GLU A N 1
ATOM 680 C CA . GLU A 1 88 ? -11.57 9.836 -7.285 1 80 88 GLU A CA 1
ATOM 681 C C . GLU A 1 88 ? -10.211 9.148 -7.395 1 80 88 GLU A C 1
ATOM 683 O O . GLU A 1 88 ? -9.406 9.195 -6.457 1 80 88 GLU A O 1
ATOM 688 N N . LYS A 1 89 ? -9.945 8.508 -8.445 1 75.88 89 LYS A N 1
ATOM 689 C CA . LYS A 1 89 ? -8.789 7.652 -8.68 1 75.88 89 LYS A CA 1
ATOM 690 C C . LYS A 1 89 ? -7.488 8.406 -8.422 1 75.88 89 LYS A C 1
ATOM 692 O O . LYS A 1 89 ? -6.605 7.906 -7.723 1 75.88 89 LYS A O 1
ATOM 697 N N . ASP A 1 90 ? -7.324 9.547 -8.844 1 79.56 90 ASP A N 1
ATOM 698 C CA . ASP A 1 90 ? -6.016 10.188 -8.812 1 79.56 90 ASP A CA 1
ATOM 699 C C . ASP A 1 90 ? -6.109 11.594 -8.227 1 79.56 90 ASP A C 1
ATOM 701 O O . ASP A 1 90 ? -5.133 12.344 -8.25 1 79.56 90 ASP A O 1
ATOM 705 N N . PHE A 1 91 ? -7.301 11.914 -7.738 1 90.38 91 PHE A N 1
ATOM 706 C CA . PHE A 1 91 ? -7.395 13.266 -7.207 1 90.38 91 PHE A CA 1
ATOM 707 C C . PHE A 1 91 ? -8.336 13.32 -6.012 1 90.38 91 PHE A C 1
ATOM 709 O O . PHE A 1 91 ? -9.203 12.453 -5.863 1 90.38 91 PHE A O 1
ATOM 716 N N . ILE A 1 92 ? -8.094 14.227 -5.234 1 93.25 92 ILE A N 1
ATOM 717 C CA . ILE A 1 92 ? -9.016 14.633 -4.184 1 93.25 92 ILE A CA 1
ATOM 718 C C . ILE A 1 92 ? -9.609 16 -4.516 1 93.25 92 ILE A C 1
ATOM 720 O O . ILE A 1 92 ? -9.148 16.672 -5.434 1 93.25 92 ILE A O 1
ATOM 724 N N . TYR A 1 93 ? -10.641 16.359 -3.791 1 93.69 93 TYR A N 1
ATOM 725 C CA . TYR A 1 93 ? -11.297 17.609 -4.133 1 93.69 93 TYR A CA 1
ATOM 726 C C . TYR A 1 93 ? -11.086 18.656 -3.035 1 93.69 93 TYR A C 1
ATOM 728 O O . TYR A 1 93 ? -11.305 18.375 -1.854 1 93.69 93 TYR A O 1
ATOM 736 N N . GLY A 1 94 ? -10.586 19.812 -3.48 1 96.56 94 GLY A N 1
ATOM 737 C CA . GLY A 1 94 ? -10.93 20.984 -2.689 1 96.56 94 GLY A CA 1
ATOM 738 C C . GLY A 1 94 ? -12.391 21.375 -2.812 1 96.56 94 GLY A C 1
ATOM 739 O O . GLY A 1 94 ? -13.141 20.781 -3.58 1 96.56 94 GLY A O 1
ATOM 740 N N . THR A 1 95 ? -12.766 22.375 -2.078 1 96.88 95 THR A N 1
ATOM 741 C CA . THR A 1 95 ? -14.164 22.781 -2.129 1 96.88 95 THR A CA 1
ATOM 742 C C . THR A 1 95 ? -14.539 23.266 -3.527 1 96.88 95 THR A C 1
ATOM 744 O O . THR A 1 95 ? -15.711 23.25 -3.898 1 96.88 95 THR A O 1
ATOM 747 N N . ASP A 1 96 ? -13.562 23.656 -4.316 1 96.56 96 ASP A N 1
ATOM 748 C CA . ASP A 1 96 ? -13.828 24.312 -5.594 1 96.56 96 ASP A CA 1
ATOM 749 C C . ASP A 1 96 ? -13.43 23.406 -6.766 1 96.56 96 ASP A C 1
ATOM 751 O O . ASP A 1 96 ? -13.773 23.688 -7.914 1 96.56 96 ASP A O 1
ATOM 755 N N . GLY A 1 97 ? -12.594 22.406 -6.539 1 94.62 97 GLY A N 1
ATOM 756 C CA . GLY A 1 97 ? -12.141 21.609 -7.668 1 94.62 97 GLY A CA 1
ATOM 757 C C . GLY A 1 97 ? 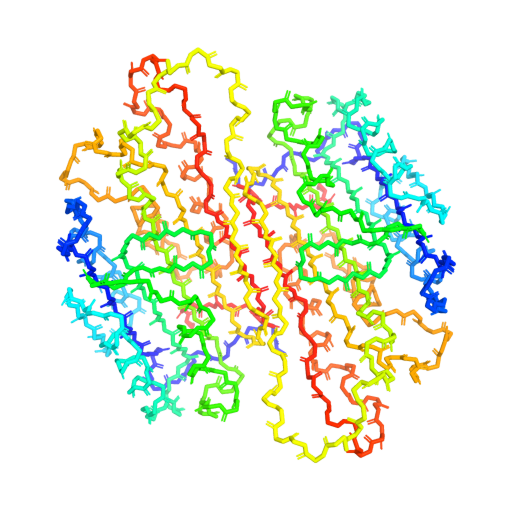-11.156 20.531 -7.273 1 94.62 97 GLY A C 1
ATOM 758 O O . GLY A 1 97 ? -10.891 20.328 -6.086 1 94.62 97 GLY A O 1
ATOM 759 N N . PRO A 1 98 ? -10.656 19.828 -8.297 1 94.12 98 PRO A N 1
ATOM 760 C CA . PRO A 1 98 ? -9.781 18.688 -8.031 1 94.12 98 PRO A CA 1
ATOM 761 C C . PRO A 1 98 ? -8.336 19.109 -7.746 1 94.12 98 PRO A C 1
ATOM 763 O O . PRO A 1 98 ? -7.91 20.188 -8.172 1 94.12 98 PRO A O 1
ATOM 766 N N . LEU A 1 99 ? -7.648 18.344 -6.973 1 94.88 99 LEU A N 1
ATOM 767 C CA . LEU A 1 99 ? -6.227 18.391 -6.645 1 94.88 99 LEU A CA 1
ATOM 768 C C . LEU A 1 99 ? -5.594 17.016 -6.742 1 94.88 99 LEU A C 1
ATOM 770 O O . LEU A 1 99 ? -6.086 16.047 -6.145 1 94.88 99 LEU A O 1
ATOM 774 N N . ALA A 1 100 ? -4.492 16.922 -7.484 1 91.31 100 ALA A N 1
ATOM 775 C CA . ALA A 1 100 ? -3.832 15.633 -7.645 1 91.31 100 ALA A CA 1
ATOM 776 C C . ALA A 1 100 ? -3.244 15.148 -6.324 1 91.31 100 ALA A C 1
ATOM 778 O O . ALA A 1 100 ? -2.688 15.938 -5.555 1 91.31 100 ALA A O 1
ATOM 779 N N . ILE A 1 101 ? -3.297 13.852 -6.117 1 90.38 101 ILE A N 1
ATOM 780 C CA . ILE A 1 101 ? -2.762 13.258 -4.895 1 90.38 101 ILE A CA 1
ATOM 781 C C . ILE A 1 101 ? -1.261 13.523 -4.805 1 90.38 101 ILE A C 1
ATOM 783 O O . ILE A 1 101 ? -0.729 13.766 -3.721 1 90.38 101 ILE A O 1
ATOM 787 N N . LYS A 1 102 ? -0.579 13.469 -5.914 1 89.81 102 LYS A N 1
ATOM 788 C CA . LYS A 1 102 ? 0.859 13.727 -5.941 1 89.81 102 LYS A CA 1
ATOM 789 C C . LYS A 1 102 ? 1.188 15.094 -5.355 1 89.81 102 LYS A C 1
ATOM 791 O O . LYS A 1 102 ? 2.229 15.266 -4.719 1 89.81 102 LYS A O 1
ATOM 796 N N . ASP A 1 103 ? 0.293 16.062 -5.543 1 92.56 103 ASP A N 1
ATOM 797 C CA . ASP A 1 103 ? 0.524 17.422 -5.066 1 92.56 103 ASP A CA 1
ATOM 798 C C . ASP A 1 103 ? 0.383 17.516 -3.549 1 92.56 103 ASP A C 1
ATOM 800 O O . ASP A 1 103 ? 0.891 18.438 -2.922 1 92.56 103 ASP A O 1
ATOM 804 N N . VAL A 1 104 ? -0.314 16.578 -3.016 1 94.19 104 VAL A N 1
ATOM 805 C CA . VAL A 1 104 ? -0.506 16.484 -1.57 1 94.19 104 VAL A CA 1
ATOM 806 C C . VAL A 1 104 ? 0.759 15.945 -0.911 1 94.19 104 VAL A C 1
ATOM 808 O O . VAL A 1 104 ? 1.13 16.375 0.184 1 94.19 104 VAL A O 1
ATOM 811 N N . ILE A 1 105 ? 1.45 15.117 -1.584 1 93.69 105 ILE A N 1
ATOM 812 C CA . ILE A 1 105 ? 2.557 14.344 -1.022 1 93.69 105 ILE A CA 1
ATOM 813 C C . ILE A 1 105 ? 3.873 15.07 -1.285 1 93.69 105 ILE A C 1
ATOM 815 O O . ILE A 1 105 ? 4.781 15.039 -0.453 1 93.69 105 ILE A O 1
ATOM 819 N N . LEU A 1 106 ? 3.994 15.812 -2.33 1 93.19 106 LEU A N 1
ATOM 820 C CA . L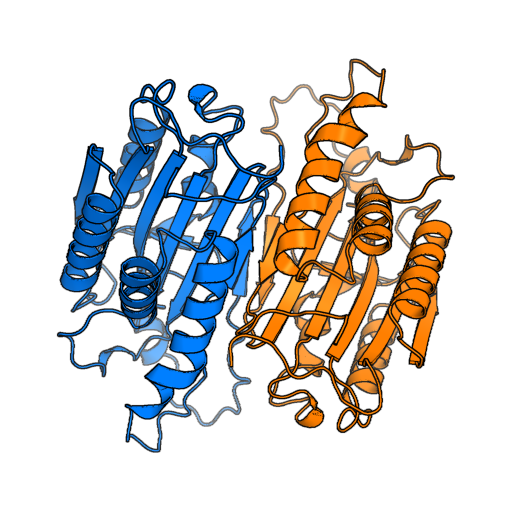EU A 1 106 ? 5.23 16.359 -2.879 1 93.19 106 LEU A CA 1
ATOM 821 C C . LEU A 1 106 ? 5.906 17.281 -1.87 1 93.19 106 LEU A C 1
ATOM 823 O O . LEU A 1 106 ? 7.133 17.25 -1.718 1 93.19 106 LEU A O 1
ATOM 827 N N . PRO A 1 107 ? 5.211 18.078 -1.14 1 96.44 107 PRO A N 1
ATOM 828 C CA . PRO A 1 107 ? 5.855 19.016 -0.214 1 96.44 107 PRO A CA 1
ATOM 829 C C . PRO A 1 107 ? 6.691 18.297 0.85 1 96.44 107 PRO A C 1
ATOM 831 O O . PRO A 1 107 ? 7.578 18.922 1.45 1 96.44 107 PRO A O 1
ATOM 834 N N . PHE A 1 108 ? 6.473 17.016 1.076 1 96.94 108 PHE A N 1
ATOM 835 C CA . PHE A 1 108 ? 7.082 16.359 2.227 1 96.94 108 PHE A CA 1
ATOM 836 C C . PHE A 1 108 ? 8.164 15.391 1.781 1 96.94 108 PHE A C 1
ATOM 838 O O . PHE A 1 108 ? 8.664 14.602 2.584 1 96.94 108 PHE A O 1
ATOM 845 N N . THR A 1 109 ? 8.445 15.406 0.503 1 93.38 109 THR A N 1
ATOM 846 C CA . THR A 1 109 ? 9.531 14.578 -0.003 1 93.38 109 THR A CA 1
ATOM 847 C C . THR A 1 109 ? 10.875 15.023 0.581 1 93.38 109 THR A C 1
ATOM 849 O O . THR A 1 109 ? 10.984 16.125 1.116 1 93.38 109 THR A O 1
ATOM 852 N N . ASP A 1 110 ? 11.867 14.18 0.468 1 88.81 110 ASP A N 1
ATOM 853 C CA . ASP A 1 110 ? 13.172 14.438 1.067 1 88.81 110 ASP A CA 1
ATOM 854 C C . ASP A 1 110 ? 13.773 15.734 0.529 1 88.81 110 ASP A C 1
ATOM 856 O O . ASP A 1 110 ? 14.438 16.469 1.265 1 88.81 110 ASP A O 1
ATOM 860 N N . GLU A 1 111 ? 13.516 16.016 -0.71 1 88.19 111 GLU A N 1
ATOM 861 C CA . GLU A 1 111 ? 14.07 17.203 -1.354 1 88.19 111 GLU A CA 1
ATOM 862 C C . GLU A 1 111 ? 13.391 18.484 -0.845 1 88.19 111 GLU A C 1
ATOM 864 O O . GLU A 1 111 ? 14.055 19.5 -0.631 1 88.19 111 GLU A O 1
ATOM 869 N N . LYS A 1 112 ? 12.133 18.422 -0.612 1 93.31 112 LYS A N 1
ATOM 870 C CA . LYS A 1 112 ? 11.359 19.609 -0.295 1 93.31 112 LYS A CA 1
ATOM 871 C C . LYS A 1 112 ? 11.227 19.797 1.214 1 93.31 112 LYS A C 1
ATOM 873 O O . LYS A 1 112 ? 10.938 20.906 1.687 1 93.31 112 LYS A O 1
ATOM 878 N N . CYS A 1 113 ? 11.398 18.734 1.95 1 95.81 113 CYS A N 1
ATOM 879 C CA . CYS A 1 113 ? 11.297 18.781 3.404 1 95.81 113 CYS A CA 1
ATOM 880 C C . CYS A 1 113 ? 12.438 18.016 4.062 1 95.81 113 CYS A C 1
ATOM 882 O O . CYS A 1 113 ? 12.211 16.969 4.66 1 95.81 113 CYS A O 1
ATOM 884 N N . PRO A 1 114 ? 13.602 18.547 4.113 1 94.31 114 PRO A N 1
ATOM 885 C CA . PRO A 1 114 ? 14.789 17.844 4.609 1 94.31 114 PRO A CA 1
ATOM 886 C C . PRO A 1 114 ? 14.68 17.469 6.082 1 94.31 114 PRO A C 1
ATOM 888 O O . PRO A 1 114 ? 15.242 16.453 6.508 1 94.31 114 PRO A O 1
ATOM 891 N N . ALA A 1 115 ? 13.984 18.234 6.812 1 95.44 115 ALA A N 1
ATOM 892 C CA . ALA A 1 115 ? 13.883 18 8.25 1 95.44 115 ALA A CA 1
ATOM 893 C C . ALA A 1 115 ? 13.141 16.703 8.539 1 95.44 115 ALA A C 1
ATOM 895 O O . ALA A 1 115 ? 13.195 16.188 9.664 1 95.44 115 ALA A O 1
ATOM 896 N N . LEU A 1 116 ? 12.453 16.141 7.559 1 96.62 116 LEU A N 1
ATOM 897 C CA . LEU A 1 116 ? 11.703 14.906 7.758 1 96.62 116 LEU A CA 1
ATOM 898 C C . LEU A 1 116 ? 12.406 13.727 7.09 1 96.62 116 LEU A C 1
ATOM 900 O O . LEU A 1 116 ? 11.844 12.633 7.016 1 96.62 116 LEU A O 1
ATOM 904 N N . VAL A 1 117 ? 13.586 13.977 6.574 1 93.81 117 VAL A N 1
ATOM 905 C CA . VAL A 1 117 ? 14.344 12.867 6 1 93.81 117 VAL A CA 1
ATOM 906 C C . VAL A 1 117 ? 14.555 11.789 7.059 1 93.81 117 VAL A C 1
ATOM 908 O O . VAL A 1 117 ? 14.953 12.086 8.188 1 93.81 117 VAL A O 1
ATOM 911 N N . GLY A 1 118 ? 14.234 10.555 6.684 1 94 118 GLY A N 1
ATOM 912 C CA . GLY A 1 118 ? 14.422 9.43 7.586 1 94 118 GLY A CA 1
ATOM 913 C C . GLY A 1 118 ? 13.312 9.305 8.617 1 94 118 GLY A C 1
ATOM 914 O O . GLY A 1 118 ? 13.391 8.461 9.516 1 94 118 GLY A O 1
ATOM 915 N N . LYS A 1 119 ? 12.328 10.18 8.477 1 97.19 119 LYS A N 1
ATOM 916 C CA . LYS A 1 119 ? 11.18 10.156 9.383 1 97.19 119 LYS A CA 1
ATOM 917 C C . LYS A 1 119 ? 9.898 9.781 8.633 1 97.19 119 LYS A C 1
ATOM 919 O O . LYS A 1 119 ? 9.742 10.117 7.453 1 97.19 119 LYS A O 1
ATOM 924 N N . PRO A 1 120 ? 8.984 9.055 9.336 1 98.12 120 PRO A N 1
ATOM 925 C CA . PRO A 1 120 ? 7.773 8.625 8.625 1 98.12 120 PRO A CA 1
ATOM 926 C C . PRO A 1 120 ? 6.793 9.766 8.375 1 98.12 120 PRO A C 1
ATOM 928 O O . PRO A 1 120 ? 6.582 10.602 9.258 1 98.12 120 PRO A O 1
ATOM 931 N N . LYS A 1 121 ? 6.344 9.883 7.172 1 98.38 121 LYS A N 1
ATOM 932 C CA . LYS A 1 121 ? 5.23 10.742 6.773 1 98.38 121 LYS A CA 1
ATOM 933 C C . LYS A 1 121 ? 3.963 9.922 6.539 1 98.38 121 LYS A C 1
ATOM 935 O O . LYS A 1 121 ? 3.893 9.133 5.594 1 98.38 121 LYS A O 1
ATOM 940 N N . ILE A 1 122 ? 2.951 10.117 7.34 1 98.62 122 ILE A N 1
ATOM 941 C CA . ILE A 1 122 ? 1.782 9.25 7.398 1 98.62 122 ILE A CA 1
ATOM 942 C C . ILE A 1 122 ? 0.549 10.008 6.918 1 98.62 122 ILE A C 1
ATOM 944 O O . ILE A 1 122 ? 0.172 11.023 7.5 1 98.62 122 ILE A O 1
ATOM 948 N N . PHE A 1 123 ? -0.08 9.469 5.863 1 98 123 PHE A N 1
ATOM 949 C CA . PHE A 1 123 ? -1.256 10.109 5.289 1 98 123 PHE A CA 1
ATOM 950 C C . PHE A 1 123 ? -2.473 9.195 5.383 1 98 123 PHE A C 1
ATOM 952 O O . PHE A 1 123 ? -2.424 8.047 4.949 1 98 123 PHE A O 1
ATOM 959 N N . PHE A 1 124 ? -3.541 9.656 5.988 1 97.5 124 PHE A N 1
ATOM 960 C CA . PHE A 1 124 ? -4.859 9.039 5.949 1 97.5 124 PHE A CA 1
ATOM 961 C C . PHE A 1 124 ? -5.805 9.828 5.055 1 97.5 124 PHE A C 1
ATOM 963 O O . PHE A 1 124 ? -6.133 10.984 5.355 1 97.5 124 PHE A O 1
ATOM 970 N N . ILE A 1 125 ? -6.195 9.227 3.994 1 94.88 125 ILE A N 1
ATOM 971 C CA . ILE A 1 125 ? -7.047 9.93 3.041 1 94.88 125 ILE A CA 1
ATOM 972 C C . ILE A 1 125 ? -8.383 9.195 2.91 1 94.88 125 ILE A C 1
ATOM 974 O O . ILE A 1 125 ? -8.422 8.023 2.514 1 94.88 125 ILE A O 1
ATOM 978 N N . GLN A 1 126 ? -9.391 9.82 3.289 1 90.69 126 GLN A N 1
ATOM 979 C CA . GLN A 1 126 ? -10.758 9.352 3.088 1 90.69 126 GLN A CA 1
ATOM 980 C C . GLN A 1 126 ? -11.477 10.188 2.033 1 90.69 126 GLN A C 1
ATOM 982 O O . GLN A 1 126 ? -11.797 11.352 2.275 1 90.69 126 GLN A O 1
ATOM 987 N N . ALA A 1 127 ? -11.672 9.594 0.9 1 86.69 127 ALA A N 1
ATOM 988 C CA . ALA A 1 127 ? -12.32 10.305 -0.2 1 86.69 127 ALA A CA 1
ATOM 989 C C . ALA A 1 127 ? -13.633 9.633 -0.592 1 86.69 127 ALA A C 1
ATOM 991 O O . ALA A 1 127 ? -13.664 8.422 -0.848 1 86.69 127 ALA A O 1
ATOM 992 N N . CYS A 1 128 ? -14.68 10.289 -0.592 1 77 128 CYS A N 1
ATOM 993 C CA . CYS A 1 128 ? -15.969 9.781 -1.044 1 77 128 CYS A CA 1
ATOM 994 C C . CYS A 1 128 ? -16.203 10.117 -2.514 1 77 128 CYS A C 1
ATOM 996 O O . CYS A 1 128 ? -15.977 11.25 -2.941 1 77 128 CYS A O 1
ATOM 998 N N . ARG A 1 129 ? -16.547 9.102 -3.35 1 67.5 129 ARG A N 1
ATOM 999 C CA . ARG A 1 129 ? -16.797 9.359 -4.766 1 67.5 129 ARG A CA 1
ATOM 1000 C C . ARG A 1 129 ? -18.078 10.164 -4.953 1 67.5 129 ARG A C 1
ATOM 1002 O O . ARG A 1 129 ? -19.094 9.891 -4.305 1 67.5 129 ARG A O 1
ATOM 1009 N N . GLY A 1 130 ? -18.094 11.453 -5.09 1 54.53 130 GLY A N 1
ATOM 1010 C CA . GLY A 1 130 ? -19.219 12.375 -5.211 1 54.53 130 GLY A CA 1
ATOM 1011 C C . GLY A 1 130 ? -20.391 11.797 -5.988 1 54.53 130 GLY A C 1
ATOM 1012 O O . GLY A 1 130 ? -20.203 10.891 -6.809 1 54.53 130 GLY A O 1
ATOM 1013 N N . GLY A 1 131 ? -21.609 11.82 -5.434 1 47.69 131 GLY A N 1
ATOM 1014 C CA . GLY A 1 131 ? -22.906 11.445 -5.949 1 47.69 131 GLY A CA 1
ATOM 1015 C C . GLY A 1 131 ? -23.125 11.852 -7.395 1 47.69 131 GLY A C 1
ATOM 1016 O O . GLY A 1 131 ? -24.109 11.453 -8.016 1 47.69 131 GLY A O 1
ATOM 1017 N N . GLU A 1 132 ? -22.719 12.977 -7.863 1 45.25 132 GLU A N 1
ATOM 1018 C CA . GLU A 1 132 ? -23.234 13.43 -9.148 1 45.25 132 GLU A CA 1
ATOM 1019 C C . GLU A 1 132 ? -23 12.383 -10.234 1 45.25 132 GLU A C 1
ATOM 1021 O O . GLU A 1 132 ? -23.734 12.344 -11.227 1 45.25 132 GLU A O 1
ATOM 1026 N N . TYR A 1 133 ? -21.984 11.695 -10.133 1 40.69 133 TYR A N 1
ATOM 1027 C CA . TYR A 1 133 ? -21.891 10.758 -11.242 1 40.69 133 TYR A CA 1
ATOM 1028 C C . TYR A 1 133 ? -22.922 9.648 -11.102 1 40.69 133 TYR A C 1
ATOM 1030 O O . TYR A 1 133 ? -23.188 8.914 -12.062 1 40.69 133 TYR A O 1
ATOM 1038 N N . ASP A 1 134 ? -23.453 9.508 -10.047 1 38.66 134 ASP A N 1
ATOM 1039 C CA . ASP A 1 134 ? -24.547 8.539 -9.961 1 38.66 134 ASP A CA 1
ATOM 1040 C C . ASP A 1 134 ? -25.797 9.055 -10.664 1 38.66 134 ASP A C 1
ATOM 1042 O O . ASP A 1 134 ? -26.656 8.273 -11.07 1 38.66 134 ASP A O 1
ATOM 1046 N N . GLU A 1 135 ? -26.188 10.297 -10.562 1 36.53 135 GLU A N 1
ATOM 1047 C CA . GLU A 1 135 ? -27.484 10.641 -11.109 1 36.53 135 GLU A CA 1
ATOM 1048 C C . GLU A 1 135 ? -27.531 10.422 -12.625 1 36.53 135 GLU A C 1
ATOM 1050 O O . GLU A 1 135 ? -28.594 10.156 -13.188 1 36.53 135 GLU A O 1
ATOM 1055 N N . GLY A 1 136 ? -26.656 10.992 -13.484 1 32.81 136 GLY A N 1
ATOM 1056 C CA . GLY A 1 136 ? -26.875 10.922 -14.922 1 32.81 136 GLY A CA 1
ATOM 1057 C C . GLY A 1 136 ? -26.719 9.523 -15.477 1 32.81 136 GLY A C 1
ATOM 1058 O O . GLY A 1 136 ? -26.812 9.32 -16.688 1 32.81 136 GLY A O 1
ATOM 1059 N N . VAL A 1 137 ? -25.859 8.695 -14.961 1 34.19 137 VAL A N 1
ATOM 1060 C CA . VAL A 1 137 ? -26.031 7.398 -15.602 1 34.19 137 VAL A CA 1
ATOM 1061 C C . VAL A 1 137 ? -27.375 6.797 -15.203 1 34.19 137 VAL A C 1
ATOM 1063 O O . VAL A 1 137 ? -27.656 6.613 -14.016 1 34.19 137 VAL A O 1
ATOM 1066 N N . ASP A 1 138 ? -28.469 7.145 -15.742 1 32.81 138 ASP A N 1
ATOM 1067 C CA . ASP A 1 138 ? -29.688 6.332 -15.75 1 32.81 138 ASP A CA 1
ATOM 1068 C C . ASP A 1 138 ? -29.406 4.91 -15.273 1 32.81 138 ASP A C 1
ATOM 1070 O O . ASP A 1 138 ? -28.375 4.328 -15.633 1 32.81 138 ASP A O 1
ATOM 1074 N N . ALA A 1 139 ? -30.062 4.402 -14.242 1 32.72 139 ALA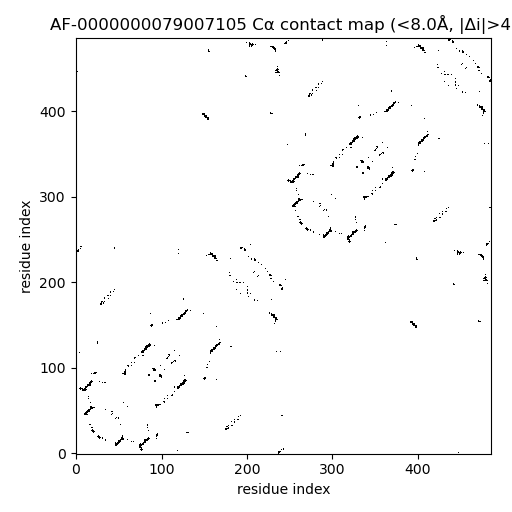 A N 1
ATOM 1075 C CA . ALA A 1 139 ? -30.281 2.986 -13.953 1 32.72 139 ALA A CA 1
ATOM 1076 C C . ALA A 1 139 ? -30.188 2.148 -15.227 1 32.72 139 ALA A C 1
ATOM 1078 O O . ALA A 1 139 ? -31.172 1.54 -15.641 1 32.72 139 ALA A O 1
ATOM 1079 N N . VAL A 1 140 ? -29.938 2.68 -16.375 1 30.45 140 VAL A N 1
ATOM 1080 C CA . VAL A 1 140 ? -30.094 1.673 -17.422 1 30.45 140 VAL A CA 1
ATOM 1081 C C . VAL A 1 140 ? -29.422 0.37 -16.984 1 30.45 140 VAL A C 1
ATOM 1083 O O . VAL A 1 140 ? -28.375 0.388 -16.344 1 30.45 140 VAL A O 1
ATOM 1086 N N . ASP A 1 141 ? -30.094 -0.872 -17.141 1 32.88 141 ASP A N 1
ATOM 1087 C CA . ASP A 1 141 ? -29.938 -2.316 -16.984 1 32.88 141 ASP A CA 1
ATOM 1088 C C . ASP A 1 141 ? -28.484 -2.734 -17.188 1 32.88 141 ASP A C 1
ATOM 1090 O O . ASP A 1 141 ? -28.203 -3.898 -17.484 1 32.88 141 ASP A O 1
ATOM 1094 N N . SER A 1 142 ? -27.656 -1.853 -17.734 1 33.28 142 SER A N 1
ATOM 1095 C CA . SER A 1 142 ? -26.484 -2.527 -18.281 1 33.28 142 SER A CA 1
ATOM 1096 C C . SER A 1 142 ? -25.672 -3.207 -17.188 1 33.28 142 SER A C 1
ATOM 1098 O O . SER A 1 142 ? -25.594 -2.695 -16.062 1 33.28 142 SER A O 1
ATOM 1100 N N . LYS A 1 143 ? -25.359 -4.426 -17.203 1 37.88 143 LYS A N 1
ATOM 1101 C CA . LYS A 1 143 ? -24.406 -5.395 -16.656 1 37.88 143 LYS A CA 1
ATOM 1102 C C . LYS A 1 143 ? -23.094 -4.723 -16.281 1 37.88 143 LYS A C 1
ATOM 1104 O O . LYS A 1 143 ? -22.094 -4.875 -16.984 1 37.88 143 LYS A O 1
ATOM 1109 N N . LYS A 1 144 ? -23.125 -3.594 -15.852 1 41.94 144 LYS A N 1
ATOM 1110 C CA . LYS A 1 144 ? -21.875 -2.871 -15.625 1 41.94 144 LYS A CA 1
ATOM 1111 C C . LYS A 1 144 ? -20.969 -3.629 -14.664 1 41.94 144 LYS A C 1
ATOM 1113 O O . LYS A 1 144 ? -21.422 -4.129 -13.633 1 41.94 144 LYS A O 1
ATOM 1118 N N . GLU A 1 145 ? -19.984 -4.148 -15.07 1 44.12 145 GLU A N 1
ATOM 1119 C CA . GLU A 1 145 ? -18.875 -4.742 -14.328 1 44.12 145 GLU A CA 1
ATOM 1120 C C . GLU A 1 145 ? -18.516 -3.9 -13.117 1 44.12 145 GLU A C 1
ATOM 1122 O O . GLU A 1 145 ? -18.5 -2.67 -13.188 1 44.12 145 GLU A O 1
ATOM 1127 N N . PRO A 1 146 ? -18.828 -4.344 -11.859 1 49.53 146 PRO A N 1
ATOM 1128 C CA . PRO A 1 146 ? -18.422 -3.633 -10.648 1 49.53 146 PRO A CA 1
ATOM 1129 C C . PRO A 1 146 ? -17.156 -2.791 -10.859 1 49.53 146 PRO A C 1
ATOM 1131 O O . PRO A 1 146 ? -16.188 -3.27 -11.438 1 49.53 146 PRO A O 1
ATOM 1134 N N . GLU A 1 147 ? -17.344 -1.467 -10.93 1 57.78 147 GLU A N 1
ATOM 1135 C CA . GLU A 1 147 ? -16.25 -0.524 -11.094 1 57.78 147 GLU A CA 1
ATOM 1136 C C . GLU A 1 147 ? -15.102 -0.842 -10.141 1 57.78 147 GLU A C 1
ATOM 1138 O O . GLU A 1 147 ? -15.312 -0.978 -8.938 1 57.78 147 GLU A O 1
ATOM 1143 N N . VAL A 1 148 ? -13.969 -1.308 -10.633 1 65.25 148 VAL A N 1
ATOM 1144 C CA . VAL A 1 148 ? -12.758 -1.539 -9.852 1 65.25 148 VAL A CA 1
ATOM 1145 C C . VAL A 1 148 ? -12.234 -0.213 -9.305 1 65.25 148 VAL A C 1
ATOM 1147 O O . VAL A 1 148 ? -11.961 0.717 -10.07 1 65.25 148 VAL A O 1
ATOM 1150 N N . VAL A 1 149 ? -12.375 -0.079 -8.016 1 73.56 149 VAL A N 1
ATOM 1151 C CA . VAL A 1 149 ? -11.773 1.081 -7.363 1 73.56 149 VAL A CA 1
ATOM 1152 C C . VAL A 1 149 ? -10.25 0.978 -7.426 1 73.56 149 VAL A C 1
ATOM 1154 O O . VAL A 1 149 ? -9.688 -0.096 -7.203 1 73.56 149 VAL A O 1
ATOM 1157 N N . GLU A 1 150 ? -9.672 2.094 -7.938 1 78.25 150 GLU A N 1
ATOM 1158 C CA . GLU A 1 150 ? -8.219 2.152 -8.055 1 78.25 150 GLU A CA 1
ATOM 1159 C C . GLU A 1 150 ? -7.688 3.527 -7.66 1 78.25 150 GLU A C 1
ATOM 1161 O O . GLU A 1 150 ? -8.445 4.5 -7.605 1 78.25 150 GLU A O 1
ATOM 1166 N N . THR A 1 151 ? -6.426 3.512 -7.262 1 77.25 151 THR A N 1
ATOM 1167 C CA . THR A 1 151 ? -5.797 4.785 -6.926 1 77.25 151 THR A CA 1
ATOM 1168 C C . THR A 1 151 ? -4.363 4.836 -7.445 1 77.25 151 THR A C 1
ATOM 1170 O O . THR A 1 151 ? -3.748 3.793 -7.691 1 77.25 151 THR A O 1
ATOM 1173 N N . ILE A 1 152 ? -3.951 6.078 -7.645 1 80.19 152 ILE A N 1
ATOM 1174 C CA . ILE A 1 152 ? -2.566 6.305 -8.039 1 80.19 152 ILE A CA 1
ATOM 1175 C C . ILE A 1 152 ? -1.731 6.664 -6.816 1 80.19 152 ILE A C 1
ATOM 1177 O O . ILE A 1 152 ? -2.1 7.559 -6.047 1 80.19 152 ILE A O 1
ATOM 1181 N N . ILE A 1 153 ? -0.635 5.969 -6.684 1 80.31 153 ILE A N 1
ATOM 1182 C CA . ILE A 1 153 ? 0.238 6.184 -5.535 1 80.31 153 ILE A CA 1
ATOM 1183 C C . ILE A 1 153 ? 1.622 6.613 -6.012 1 80.31 153 ILE A C 1
ATOM 1185 O O . ILE A 1 153 ? 2.27 5.902 -6.785 1 80.31 153 ILE A O 1
ATOM 1189 N N . PRO A 1 154 ? 2.037 7.773 -5.578 1 81.31 154 PRO A N 1
ATOM 1190 C CA . PRO A 1 154 ? 3.426 8.164 -5.848 1 81.31 154 PRO A CA 1
ATOM 1191 C C . PRO A 1 154 ? 4.418 7.473 -4.914 1 81.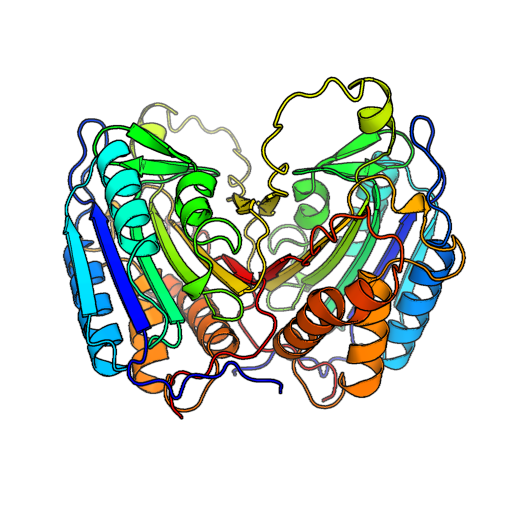31 154 PRO A C 1
ATOM 1193 O O . PRO A 1 154 ? 4.121 7.262 -3.736 1 81.31 154 PRO A O 1
ATOM 1196 N N . PHE A 1 155 ? 5.562 7.145 -5.441 1 82 155 PHE A N 1
ATOM 1197 C CA . PHE A 1 155 ? 6.566 6.441 -4.652 1 82 155 PHE A CA 1
ATOM 1198 C C . PHE A 1 155 ? 7.535 7.426 -4.008 1 82 155 PHE A C 1
ATOM 1200 O O . PHE A 1 155 ? 8.234 8.164 -4.707 1 82 155 PHE A O 1
ATOM 1207 N N . HIS A 1 156 ? 7.602 7.418 -2.672 1 88.69 156 HIS A N 1
ATOM 1208 C CA . HIS A 1 156 ? 8.578 8.203 -1.921 1 88.69 156 HIS A CA 1
ATOM 1209 C C . HIS A 1 156 ? 8.961 7.504 -0.623 1 88.69 156 HIS A C 1
ATOM 1211 O O . HIS A 1 156 ? 8.102 6.984 0.089 1 88.69 156 HIS A O 1
ATOM 1217 N N . ILE A 1 157 ? 10.219 7.516 -0.447 1 92.38 157 ILE A N 1
ATOM 1218 C CA . ILE A 1 157 ? 10.758 6.805 0.707 1 92.38 157 ILE A CA 1
ATOM 1219 C C . ILE A 1 157 ? 10.133 7.348 1.989 1 92.38 157 ILE A C 1
ATOM 1221 O O . ILE A 1 157 ? 9.914 8.555 2.115 1 92.38 157 ILE A O 1
ATOM 1225 N N . ASP A 1 158 ? 9.789 6.473 2.98 1 96.19 158 ASP A N 1
ATOM 1226 C CA . ASP A 1 158 ? 9.328 6.754 4.336 1 96.19 158 ASP A CA 1
ATOM 1227 C C . ASP A 1 158 ? 7.902 7.312 4.328 1 96.19 158 ASP A C 1
ATOM 1229 O O . ASP A 1 158 ? 7.484 7.973 5.281 1 96.19 158 ASP A O 1
ATOM 1233 N N . PHE A 1 159 ? 7.191 7.102 3.186 1 96.81 159 PHE A N 1
ATOM 1234 C CA . PHE A 1 159 ? 5.789 7.492 3.119 1 96.81 159 PHE A CA 1
ATOM 1235 C C . PHE A 1 159 ? 4.883 6.309 3.428 1 96.81 159 PHE A C 1
ATOM 1237 O O . PHE A 1 159 ? 5.16 5.184 3.008 1 96.81 159 PHE A O 1
ATOM 1244 N N . PHE A 1 160 ? 3.871 6.566 4.16 1 98 160 PHE A N 1
ATOM 1245 C CA . PHE A 1 160 ? 2.738 5.68 4.402 1 98 160 PHE A CA 1
ATOM 1246 C C . PHE A 1 160 ? 1.43 6.355 4.016 1 98 160 PHE A C 1
ATOM 1248 O O . PHE A 1 160 ? 1.113 7.441 4.512 1 98 160 PHE A O 1
ATOM 1255 N N . ILE A 1 161 ? 0.672 5.746 3.096 1 96.31 161 ILE A N 1
ATOM 1256 C CA . ILE A 1 161 ? -0.585 6.32 2.631 1 96.31 161 ILE A CA 1
ATOM 1257 C C . ILE A 1 161 ? -1.705 5.293 2.771 1 96.31 161 ILE A C 1
ATOM 1259 O O . ILE A 1 161 ? -1.657 4.223 2.158 1 96.31 161 ILE A O 1
ATOM 1263 N N . ALA A 1 162 ? -2.615 5.578 3.617 1 96.12 162 ALA A N 1
ATOM 1264 C CA . ALA A 1 162 ? -3.846 4.793 3.686 1 96.12 162 ALA A CA 1
ATOM 1265 C C . ALA A 1 162 ? -4.992 5.516 2.986 1 96.12 162 ALA A C 1
ATOM 1267 O O . ALA A 1 162 ? -5.367 6.625 3.373 1 96.12 162 ALA A O 1
ATOM 1268 N N . TYR A 1 163 ? -5.477 4.895 1.973 1 91.25 163 TYR A N 1
ATOM 1269 C CA . TYR A 1 163 ? -6.484 5.512 1.119 1 91.25 163 TYR A CA 1
ATOM 1270 C C . TYR A 1 163 ? -7.77 4.695 1.117 1 91.25 163 TYR A C 1
ATOM 1272 O O . TYR A 1 163 ? -7.75 3.494 0.833 1 91.25 163 TYR A O 1
ATOM 1280 N N . SER A 1 164 ? -8.844 5.328 1.441 1 88.5 164 SER A N 1
ATOM 1281 C CA . SER A 1 164 ? -10.156 4.684 1.425 1 88.5 164 SER A CA 1
ATOM 1282 C C . SER A 1 164 ? -11.141 5.469 0.573 1 88.5 164 SER A C 1
ATOM 1284 O O . SER A 1 164 ? -11.195 6.699 0.646 1 88.5 164 SER A O 1
ATOM 1286 N N . VAL A 1 165 ? -11.766 4.676 -0.319 1 77.94 165 VAL A N 1
ATOM 1287 C CA . VAL A 1 165 ? -12.789 5.281 -1.168 1 77.94 165 VAL A CA 1
ATOM 1288 C C . VAL A 1 165 ? -14.141 4.637 -0.887 1 77.94 165 VAL A C 1
ATOM 1290 O O . VAL A 1 165 ? -14.25 3.412 -0.811 1 77.94 165 VAL A O 1
ATOM 1293 N N . THR A 1 166 ? -15.141 5.395 -0.582 1 67.38 166 THR A N 1
ATOM 1294 C CA . THR A 1 166 ? -16.5 4.895 -0.421 1 67.38 166 THR A CA 1
ATOM 1295 C C . THR A 1 166 ? -17.375 5.293 -1.611 1 67.38 166 THR A C 1
ATOM 1297 O O . THR A 1 166 ? -17.328 6.441 -2.064 1 67.38 166 THR A O 1
ATOM 1300 N N . PRO A 1 167 ? -17.984 4.25 -2.271 1 56.84 167 PRO A N 1
ATOM 1301 C CA . PRO A 1 167 ? -18.906 4.633 -3.348 1 56.84 167 PRO A CA 1
ATOM 1302 C C . PRO A 1 167 ? -20.062 5.512 -2.857 1 56.84 167 PRO A C 1
ATOM 1304 O O . PRO A 1 167 ? -20.625 5.25 -1.797 1 56.84 167 PRO A O 1
ATOM 1307 N N . GLY A 1 168 ? -20.297 6.539 -3.648 1 49.81 168 GLY A N 1
ATOM 1308 C CA . GLY A 1 168 ? -21.328 7.559 -3.662 1 49.81 168 GLY A CA 1
ATOM 1309 C C . GLY A 1 168 ? -22.172 7.578 -2.4 1 49.81 168 GLY A C 1
ATOM 1310 O O . GLY A 1 168 ? -22.391 8.633 -1.808 1 49.81 168 GLY A O 1
ATOM 1311 N N . TYR A 1 169 ? -23.219 6.34 -2.43 1 40.59 169 TYR A N 1
ATOM 1312 C CA . TYR A 1 169 ? -24.484 6.438 -1.7 1 40.59 169 TYR A CA 1
ATOM 1313 C C . TYR A 1 169 ? -24.234 6.406 -0.195 1 40.59 169 TYR A C 1
ATOM 1315 O O . TYR A 1 169 ? -25.141 6.051 0.574 1 40.59 169 TYR A O 1
ATOM 1323 N N . ALA A 1 170 ? -23.109 6.332 0.129 1 40.62 170 ALA A N 1
ATOM 1324 C CA . ALA A 1 170 ? -23.094 6.234 1.586 1 40.62 170 ALA A CA 1
ATOM 1325 C C . ALA A 1 170 ? -23.984 7.297 2.215 1 40.62 170 ALA A C 1
ATOM 1327 O O . ALA A 1 170 ? -23.953 7.516 3.428 1 40.62 170 ALA A O 1
ATOM 1328 N N . SER A 1 171 ? -24.562 8.031 1.397 1 36.41 171 SER A N 1
ATOM 1329 C CA . SER A 1 171 ? -25.531 8.906 2.053 1 36.41 171 SER A CA 1
ATOM 1330 C C . SER A 1 171 ? -26.422 8.125 3.012 1 36.41 171 SER A C 1
ATOM 1332 O O . SER A 1 171 ? -27.188 8.711 3.773 1 36.41 171 SER A O 1
ATOM 1334 N N . TRP A 1 172 ? -26.531 6.871 2.707 1 35.84 172 TRP A N 1
ATOM 1335 C CA . TRP A 1 172 ? -27.578 6.305 3.541 1 35.84 172 TRP A CA 1
ATOM 1336 C C . TRP A 1 172 ? -27.094 6.121 4.977 1 35.84 172 TRP A C 1
ATOM 1338 O O . TRP A 1 172 ? -27.828 5.598 5.82 1 35.84 172 TRP A O 1
ATOM 1348 N N . ARG A 1 173 ? -25.734 6.086 5.094 1 41.19 173 ARG A N 1
ATOM 1349 C CA . ARG A 1 173 ? -25.422 5.965 6.516 1 41.19 173 ARG A CA 1
ATOM 1350 C C . ARG A 1 173 ? -26.016 7.121 7.309 1 41.19 173 ARG A C 1
ATOM 1352 O O . ARG A 1 173 ? -26.188 8.219 6.777 1 41.19 173 ARG A O 1
ATOM 1359 N N . ASN A 1 174 ? -26.656 6.75 8.266 1 41.31 174 ASN A N 1
ATOM 1360 C CA . ASN A 1 174 ? -27.156 7.773 9.18 1 41.31 174 ASN A CA 1
ATOM 1361 C C . ASN A 1 174 ? -26.141 8.883 9.398 1 41.31 174 ASN A C 1
ATOM 1363 O O . ASN A 1 174 ? -24.984 8.602 9.773 1 41.31 174 ASN A O 1
ATOM 1367 N N . GLY A 1 175 ? -26.031 9.914 8.547 1 48.53 175 GLY A N 1
ATOM 1368 C CA . GLY A 1 175 ? -25.328 11.188 8.531 1 48.53 175 GLY A CA 1
ATOM 1369 C C . GLY A 1 175 ? -24.578 11.477 9.82 1 48.53 175 GLY A C 1
ATOM 1370 O O . GLY A 1 175 ? -23.688 12.32 9.859 1 48.53 175 GLY A O 1
ATOM 1371 N N . LYS A 1 176 ? -24.922 10.695 10.984 1 55 176 LYS A N 1
ATOM 1372 C CA . LYS A 1 176 ? -24.422 11.164 12.273 1 55 176 LYS A CA 1
ATOM 1373 C C . LYS A 1 176 ? -23.156 10.406 12.68 1 55 176 LYS A C 1
ATOM 1375 O O . LYS A 1 176 ? -22.406 10.867 13.539 1 55 176 LYS A O 1
ATOM 1380 N N . MET A 1 177 ? -22.719 9.258 11.969 1 57.88 177 MET A N 1
ATOM 1381 C CA . MET A 1 177 ? -21.703 8.461 12.641 1 57.88 177 MET A CA 1
ATOM 1382 C C . MET A 1 177 ? -20.391 8.5 11.859 1 57.88 177 MET A C 1
ATOM 1384 O O . MET A 1 177 ? -19.406 7.879 12.266 1 57.88 177 MET A O 1
ATOM 1388 N N . GLY A 1 178 ? -20.141 9.414 10.961 1 68.12 178 GLY A N 1
ATOM 1389 C CA . GLY A 1 178 ? -18.859 9.5 10.266 1 68.12 178 GLY A CA 1
ATOM 1390 C C . GLY A 1 178 ? -18.594 8.32 9.344 1 68.12 178 GLY A C 1
ATOM 1391 O O . GLY A 1 178 ? -19.469 7.477 9.148 1 68.12 178 GLY A O 1
ATOM 1392 N N . SER A 1 179 ? -17.438 8.203 8.664 1 82.44 179 SER A N 1
ATOM 1393 C CA . SER A 1 179 ? -17.062 7.152 7.723 1 82.44 179 SER A CA 1
ATOM 1394 C C . SER A 1 179 ? -16.578 5.902 8.445 1 82.44 179 SER A C 1
ATOM 1396 O O . SER A 1 179 ? -15.984 5.992 9.523 1 82.44 179 SER A O 1
ATOM 1398 N N . TRP A 1 180 ? -16.781 4.754 7.879 1 84 180 TRP A N 1
ATOM 1399 C CA . TRP A 1 180 ? -16.375 3.475 8.453 1 84 180 TRP A CA 1
ATOM 1400 C C . TRP A 1 180 ? -14.859 3.4 8.594 1 84 180 TRP A C 1
ATOM 1402 O O . TRP A 1 180 ? -14.344 2.859 9.578 1 84 180 TRP A O 1
ATOM 1412 N N . PHE A 1 181 ? -14.258 3.957 7.699 1 91 181 PHE A N 1
ATOM 1413 C CA . PHE A 1 181 ? -12.805 3.91 7.688 1 91 181 PHE A CA 1
ATOM 1414 C C . PHE A 1 181 ? -12.227 4.637 8.898 1 91 181 PHE A C 1
ATOM 1416 O O . PHE A 1 181 ? -11.43 4.07 9.648 1 91 181 PHE A O 1
ATOM 1423 N N . ILE A 1 182 ? -12.656 5.836 9.125 1 93.44 182 ILE A N 1
ATOM 1424 C CA . ILE A 1 182 ? -12.148 6.641 10.234 1 93.44 182 ILE A CA 1
ATOM 1425 C C . ILE A 1 182 ? -12.586 6.02 11.562 1 93.44 182 ILE A C 1
ATOM 1427 O O . ILE A 1 182 ? -11.805 5.977 12.516 1 93.44 182 ILE A O 1
ATOM 1431 N N . GLN A 1 183 ? -13.836 5.535 11.602 1 92.06 183 GLN A N 1
ATOM 1432 C CA . GLN A 1 183 ? -14.305 4.867 12.812 1 92.06 183 GLN A CA 1
ATOM 1433 C C . GLN A 1 183 ? -13.422 3.67 13.148 1 92.06 183 GLN A C 1
ATOM 1435 O O . GLN A 1 183 ? -13.062 3.467 14.312 1 92.06 183 GLN A O 1
ATOM 1440 N N . ALA A 1 184 ? -13.094 2.934 12.148 1 94.38 184 ALA A N 1
ATOM 1441 C CA . ALA A 1 184 ? -12.234 1.771 12.352 1 94.38 184 ALA A CA 1
ATOM 1442 C C . ALA A 1 184 ? -10.844 2.189 12.836 1 94.38 184 ALA A C 1
ATOM 1444 O O . ALA A 1 184 ? -10.281 1.565 13.742 1 94.38 184 ALA A O 1
ATOM 1445 N N . ILE A 1 185 ? -10.289 3.254 12.25 1 97.25 185 ILE A N 1
ATOM 1446 C CA . ILE A 1 185 ? -8.984 3.76 12.672 1 97.25 185 ILE A CA 1
ATOM 1447 C C . ILE A 1 185 ? -9.031 4.141 14.148 1 97.25 185 ILE A C 1
ATOM 1449 O O . ILE A 1 185 ? -8.195 3.693 14.938 1 97.25 185 ILE A O 1
ATOM 1453 N N . VAL A 1 186 ? -10.023 4.902 14.508 1 97.25 186 VAL A N 1
ATOM 1454 C CA . VAL A 1 186 ? -10.125 5.406 15.867 1 97.25 186 VAL A CA 1
ATOM 1455 C C . VAL A 1 186 ? -10.273 4.238 16.844 1 97.25 186 VAL A C 1
ATOM 1457 O O . VAL A 1 186 ? -9.609 4.199 17.875 1 97.25 186 VAL A O 1
ATOM 1460 N N . GLU A 1 187 ? -11.07 3.309 16.484 1 96.69 187 GLU A N 1
ATOM 1461 C CA . GLU A 1 187 ? -11.305 2.172 17.375 1 96.69 187 GLU A CA 1
ATOM 1462 C C . GLU A 1 187 ? -10.039 1.343 17.562 1 96.69 187 GLU A C 1
ATOM 1464 O O . GLU A 1 187 ? -9.664 1.013 18.688 1 96.69 187 GLU A O 1
ATOM 1469 N N . VAL A 1 188 ? -9.391 1.012 16.516 1 98 188 VAL A N 1
ATOM 1470 C CA . VAL A 1 188 ? -8.211 0.156 16.578 1 98 188 VAL A CA 1
ATOM 1471 C C . VAL A 1 188 ? -7.066 0.902 17.25 1 98 188 VAL A C 1
ATOM 1473 O O . VAL A 1 188 ? -6.434 0.375 18.172 1 98 188 VAL A O 1
ATOM 1476 N N . PHE A 1 189 ? -6.812 2.133 16.859 1 98.31 189 PHE A N 1
ATOM 1477 C CA . PHE A 1 189 ? -5.668 2.887 17.359 1 98.31 189 PHE A CA 1
ATOM 1478 C C . PHE A 1 189 ? -5.852 3.219 18.844 1 98.31 189 PHE A C 1
ATOM 1480 O O . PHE A 1 189 ? -4.887 3.189 19.609 1 98.31 189 PHE A O 1
ATOM 1487 N N . SER A 1 190 ? -7.055 3.533 19.234 1 97.88 190 SER A N 1
ATOM 1488 C CA . SER A 1 190 ? -7.293 3.859 20.641 1 97.88 190 SER A CA 1
ATOM 1489 C C . SER A 1 190 ? -6.922 2.693 21.547 1 97.88 190 SER A C 1
ATOM 1491 O O . SER A 1 190 ? -6.465 2.896 22.672 1 97.88 190 SER A O 1
ATOM 1493 N N . LYS A 1 191 ? -7.031 1.515 21.031 1 97.44 191 LYS A N 1
ATOM 1494 C CA . LYS A 1 191 ? -6.82 0.321 21.844 1 97.44 191 LYS A CA 1
ATOM 1495 C C . LYS A 1 191 ? -5.391 -0.193 21.703 1 97.44 191 LYS A C 1
ATOM 1497 O O . LYS A 1 191 ? -4.859 -0.824 22.609 1 97.44 191 LYS A O 1
ATOM 1502 N N . LYS A 1 192 ? -4.77 0.129 20.547 1 97.56 192 LYS A N 1
ATOM 1503 C CA . LYS A 1 192 ? -3.609 -0.703 20.25 1 97.56 192 LYS A CA 1
ATOM 1504 C C . LYS A 1 192 ? -2.375 0.154 19.969 1 97.56 192 LYS A C 1
ATOM 1506 O O . LYS A 1 192 ? -1.271 -0.37 19.812 1 97.56 192 LYS A O 1
ATOM 1511 N N . TRP A 1 193 ? -2.402 1.481 20 1 96.38 193 TRP A N 1
ATOM 1512 C CA . TRP A 1 193 ? -1.316 2.342 19.531 1 96.38 193 TRP A CA 1
ATOM 1513 C C . TRP A 1 193 ? -0.092 2.201 20.422 1 96.38 193 TRP A C 1
ATOM 1515 O O . TRP A 1 193 ? 1.025 2.527 20.016 1 96.38 193 TRP A O 1
ATOM 1525 N N . LYS A 1 194 ? -0.223 1.685 21.656 1 96.31 194 LYS A N 1
ATOM 1526 C CA . LYS A 1 194 ? 0.893 1.552 22.594 1 96.31 194 LYS A CA 1
ATOM 1527 C C . LYS A 1 194 ? 1.634 0.235 22.375 1 96.31 194 LYS A C 1
ATOM 1529 O O . LYS A 1 194 ? 2.762 0.069 22.844 1 96.31 194 LYS A O 1
ATOM 1534 N N . SER A 1 195 ? 1.035 -0.722 21.656 1 96.44 195 SER A N 1
ATOM 1535 C CA . SER A 1 195 ? 1.618 -2.059 21.641 1 96.44 195 SER A CA 1
ATOM 1536 C C . SER A 1 195 ? 1.918 -2.52 20.219 1 96.44 195 SER A C 1
ATOM 1538 O O . SER A 1 195 ? 2.807 -3.348 20 1 96.44 195 SER A O 1
ATOM 1540 N N . LEU A 1 196 ? 1.164 -2.08 19.25 1 97 196 LEU A N 1
ATOM 1541 C CA . LEU A 1 196 ? 1.339 -2.562 17.891 1 97 196 LEU A CA 1
ATOM 1542 C C . LEU A 1 196 ? 1.95 -1.479 17 1 97 196 LEU A C 1
ATOM 1544 O O . LEU A 1 196 ? 1.761 -0.287 17.25 1 97 196 LEU A O 1
ATOM 1548 N N . ASP A 1 197 ? 2.68 -1.912 15.984 1 97.06 197 ASP A N 1
ATOM 1549 C CA . ASP A 1 197 ? 3.191 -0.965 15 1 97.06 197 ASP A CA 1
ATOM 1550 C C . ASP A 1 197 ? 2.088 -0.516 14.039 1 97.06 197 ASP A C 1
ATOM 1552 O O . ASP A 1 197 ? 1.039 -1.159 13.953 1 97.06 197 ASP A O 1
ATOM 1556 N N . LEU A 1 198 ? 2.301 0.56 13.336 1 98.06 198 LEU A N 1
ATOM 1557 C CA . LEU A 1 198 ? 1.342 1.208 12.445 1 98.06 198 LEU A CA 1
ATOM 1558 C C . LEU A 1 198 ? 0.791 0.218 11.43 1 98.06 198 LEU A C 1
ATOM 1560 O O . LEU A 1 198 ? -0.425 0.127 11.242 1 98.06 198 LEU A O 1
ATOM 1564 N N . MET A 1 199 ? 1.65 -0.57 10.75 1 97.5 199 MET A N 1
ATOM 1565 C CA . MET A 1 199 ? 1.234 -1.477 9.688 1 97.5 199 MET A CA 1
ATOM 1566 C C . MET A 1 199 ? 0.302 -2.557 10.227 1 97.5 199 MET A C 1
ATOM 1568 O O . MET A 1 199 ? -0.704 -2.885 9.594 1 97.5 199 MET A O 1
ATOM 1572 N N . THR A 1 200 ? 0.631 -3.086 11.328 1 97.44 200 THR A N 1
ATOM 1573 C CA . THR A 1 200 ? -0.205 -4.109 11.945 1 97.44 200 THR A CA 1
ATOM 1574 C C . THR A 1 200 ? -1.558 -3.531 12.352 1 97.44 200 THR A C 1
ATOM 1576 O O . THR A 1 200 ? -2.598 -4.156 12.133 1 97.44 200 THR A O 1
ATOM 1579 N N . MET A 1 201 ? -1.546 -2.373 12.945 1 98.12 201 MET A N 1
ATOM 1580 C CA . MET A 1 201 ? -2.807 -1.728 13.297 1 98.12 201 MET A CA 1
ATOM 1581 C C . MET A 1 201 ? -3.68 -1.521 12.062 1 98.12 201 MET A C 1
ATOM 1583 O O . MET A 1 201 ? -4.895 -1.726 12.117 1 98.12 201 MET A O 1
ATOM 1587 N N . MET A 1 202 ? -3.084 -1.141 10.984 1 98.12 202 MET A N 1
ATOM 1588 C CA . MET A 1 202 ? -3.855 -0.866 9.773 1 98.12 202 MET A CA 1
ATOM 1589 C C . MET A 1 202 ? -4.434 -2.152 9.195 1 98.12 202 MET A C 1
ATOM 15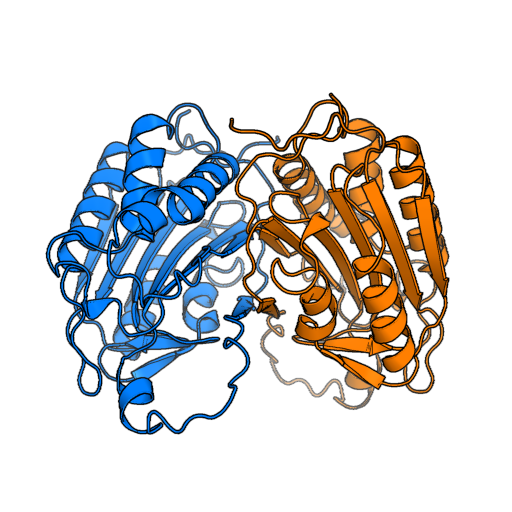91 O O . MET A 1 202 ? -5.508 -2.137 8.594 1 98.12 202 MET A O 1
ATOM 1595 N N . THR A 1 203 ? -3.723 -3.287 9.352 1 98.06 203 THR A N 1
ATOM 1596 C CA . THR A 1 203 ? -4.297 -4.574 8.977 1 98.06 203 THR A CA 1
ATOM 1597 C C . THR A 1 203 ? -5.555 -4.867 9.789 1 98.06 203 THR A C 1
ATOM 1599 O O . THR A 1 203 ? -6.539 -5.379 9.258 1 98.06 203 THR A O 1
ATOM 1602 N N . ARG A 1 204 ? -5.555 -4.504 11.109 1 97.81 204 ARG A N 1
ATOM 1603 C CA . ARG A 1 204 ? -6.746 -4.641 11.945 1 97.81 204 ARG A CA 1
ATOM 1604 C C . ARG A 1 204 ? -7.859 -3.721 11.453 1 97.81 204 ARG A C 1
ATOM 1606 O O . ARG A 1 204 ? -9.031 -4.094 11.469 1 97.81 204 ARG A O 1
ATOM 1613 N N . VAL A 1 205 ? -7.473 -2.52 11.086 1 96.81 205 VAL A N 1
ATOM 1614 C CA . VAL A 1 205 ? -8.445 -1.564 10.562 1 96.81 205 VAL A CA 1
ATOM 1615 C C . VAL A 1 205 ? -9.117 -2.145 9.32 1 96.81 205 VAL A C 1
ATOM 1617 O O . VAL A 1 205 ? -10.344 -2.105 9.195 1 96.81 205 VAL A O 1
ATOM 1620 N N . ASN A 1 206 ? -8.312 -2.699 8.383 1 95.38 206 ASN A N 1
ATOM 1621 C CA . ASN A 1 206 ? -8.844 -3.318 7.176 1 95.38 206 ASN A CA 1
ATOM 1622 C C . ASN A 1 206 ? -9.836 -4.438 7.504 1 95.38 206 ASN A C 1
ATOM 1624 O O . ASN A 1 206 ? -10.875 -4.555 6.863 1 95.38 206 ASN A O 1
ATOM 1628 N N . LYS A 1 207 ? -9.5 -5.234 8.477 1 95.25 207 LYS A N 1
ATOM 1629 C CA . LYS A 1 207 ? -10.398 -6.312 8.891 1 95.25 207 LYS A CA 1
ATOM 1630 C C . LYS A 1 207 ? -11.742 -5.762 9.359 1 95.25 207 LYS A C 1
ATOM 1632 O O . LYS A 1 207 ? -12.797 -6.266 8.969 1 95.25 207 LYS A O 1
ATOM 1637 N N . LYS A 1 208 ? -11.672 -4.738 10.141 1 93 208 LYS A N 1
ATOM 1638 C CA . LYS A 1 208 ? -12.891 -4.137 10.672 1 93 208 LYS A CA 1
ATOM 1639 C C . LYS A 1 208 ? -13.75 -3.537 9.562 1 93 208 LYS A C 1
ATOM 1641 O O . LYS A 1 208 ? -14.961 -3.73 9.531 1 93 208 LYS A O 1
ATOM 1646 N N . VAL A 1 209 ? -13.164 -2.795 8.656 1 89.75 209 VAL A N 1
ATOM 1647 C CA . VAL A 1 209 ? -13.898 -2.164 7.562 1 89.75 209 VAL A CA 1
ATOM 1648 C C . VAL A 1 209 ? -14.539 -3.236 6.684 1 89.75 209 VAL A C 1
ATOM 1650 O O . VAL A 1 209 ? -15.688 -3.098 6.266 1 89.75 209 VAL A O 1
ATOM 1653 N N . ALA A 1 210 ? -13.828 -4.305 6.453 1 86.19 210 ALA A N 1
ATOM 1654 C CA . ALA A 1 210 ? -14.273 -5.359 5.543 1 86.19 210 ALA A CA 1
ATOM 1655 C C . ALA A 1 210 ? -15.406 -6.176 6.164 1 86.19 210 ALA A C 1
ATOM 1657 O O . ALA A 1 210 ? -16.344 -6.59 5.469 1 86.19 210 ALA A O 1
ATOM 1658 N N . TYR A 1 211 ? -15.375 -6.434 7.465 1 85.06 211 TYR A N 1
ATOM 1659 C CA . TYR A 1 211 ? -16.25 -7.465 8.016 1 85.06 211 TYR A CA 1
ATOM 1660 C C . TYR A 1 211 ? -17.203 -6.875 9.039 1 85.06 211 TYR A C 1
ATOM 1662 O O . TYR A 1 211 ? -18.266 -7.449 9.305 1 85.06 211 TYR A O 1
ATOM 1670 N N . ASP A 1 212 ? -16.891 -5.938 9.758 1 75.94 212 ASP A N 1
ATOM 1671 C CA . ASP A 1 212 ? -17.734 -5.426 10.828 1 75.94 212 ASP A CA 1
ATOM 1672 C C . ASP A 1 212 ? -18.781 -4.457 10.281 1 75.94 212 ASP A C 1
ATOM 1674 O O . ASP A 1 212 ? -19.906 -4.406 10.773 1 75.94 212 ASP A O 1
ATOM 1678 N N . PHE A 1 213 ? -18.453 -3.693 9.375 1 59.59 213 PHE A N 1
ATOM 1679 C CA . PHE A 1 213 ? -19.375 -2.658 8.938 1 59.59 213 PHE A CA 1
ATOM 1680 C C . PHE A 1 213 ? -20.297 -3.184 7.844 1 59.59 213 PHE A C 1
ATOM 1682 O O . PHE A 1 213 ? -21.328 -2.572 7.543 1 59.59 213 PHE A O 1
ATOM 1689 N N . GLU A 1 214 ? -20.047 -4.266 7.188 1 53.84 214 GLU A N 1
ATOM 1690 C CA . GLU A 1 214 ? -21 -4.914 6.289 1 53.84 214 GLU A CA 1
ATOM 1691 C C . GLU A 1 214 ? -22.281 -5.301 7.023 1 53.84 214 GLU A C 1
ATOM 1693 O O . GLU A 1 214 ? -23.375 -5.262 6.445 1 53.84 214 GLU A O 1
ATOM 1698 N N . SER A 1 215 ? -22.156 -5.723 8.25 1 45.47 215 SER A N 1
ATOM 1699 C CA . SER A 1 215 ? -23.266 -6.336 8.969 1 45.47 215 SER A CA 1
ATOM 1700 C C . SER A 1 215 ? -24.344 -5.309 9.305 1 45.47 215 SER A C 1
ATOM 1702 O O . SER A 1 215 ? -25.484 -5.672 9.602 1 45.47 215 SER A O 1
ATOM 1704 N N . TYR A 1 216 ? -24.062 -4.074 9.336 1 42.59 216 TYR A N 1
ATOM 1705 C CA . TYR A 1 216 ? -25.141 -3.238 9.852 1 42.59 216 TYR A CA 1
ATOM 1706 C C . TYR A 1 216 ? -26.109 -2.855 8.742 1 42.59 216 TYR A C 1
ATOM 1708 O O . TYR A 1 216 ? -27.156 -2.262 9.008 1 42.59 216 TYR A O 1
ATOM 1716 N N . SER A 1 217 ? -25.781 -2.924 7.504 1 40.31 217 SER A N 1
ATOM 1717 C CA . SER A 1 217 ? -26.828 -2.48 6.594 1 40.31 217 SER A CA 1
ATOM 1718 C C . SER A 1 217 ? -27.797 -3.613 6.277 1 40.31 217 SER A C 1
ATOM 1720 O O . SER A 1 217 ? -27.406 -4.645 5.734 1 40.31 217 SER A O 1
ATOM 1722 N N . LYS A 1 218 ? -28.859 -3.807 6.996 1 40.97 218 LYS A N 1
ATOM 1723 C CA . LYS A 1 218 ? -30.047 -4.613 6.703 1 40.97 218 LYS A CA 1
ATOM 1724 C C . LYS A 1 218 ? -30.531 -4.383 5.273 1 40.97 218 LYS A C 1
ATOM 1726 O O . LYS A 1 218 ? -31.547 -4.934 4.859 1 40.97 218 LYS A O 1
ATOM 1731 N N . ASP A 1 219 ? -30.219 -3.373 4.617 1 39.25 219 ASP A N 1
ATOM 1732 C CA . ASP A 1 219 ? -30.828 -3.178 3.307 1 39.25 219 ASP A CA 1
ATOM 1733 C C . ASP A 1 219 ? -30.359 -4.25 2.322 1 39.25 219 ASP A C 1
ATOM 1735 O O . ASP A 1 219 ? -29.156 -4.402 2.086 1 39.25 219 ASP A O 1
ATOM 1739 N N . PRO A 1 220 ? -31.156 -5.195 2.076 1 40.59 220 PRO A N 1
ATOM 1740 C CA . PRO A 1 220 ? -30.906 -6.293 1.138 1 40.59 220 PRO A CA 1
ATOM 1741 C C . PRO A 1 220 ? -30.188 -5.844 -0.125 1 40.59 220 PRO A C 1
ATOM 1743 O O . PRO A 1 220 ? -29.484 -6.641 -0.76 1 40.59 220 PRO A O 1
ATOM 1746 N N . ASP A 1 221 ? -30.703 -4.789 -0.768 1 39.28 221 ASP A N 1
ATOM 1747 C CA . ASP A 1 221 ? -30.266 -4.312 -2.076 1 39.28 221 ASP A CA 1
ATOM 1748 C C . ASP A 1 221 ? -28.812 -3.818 -2.025 1 39.28 221 ASP A C 1
ATOM 1750 O O . ASP A 1 221 ? -28.266 -3.416 -3.047 1 39.28 221 ASP A O 1
ATOM 1754 N N . ARG A 1 222 ? -28.391 -3.418 -0.983 1 41.53 222 ARG A N 1
ATOM 1755 C CA . ARG A 1 222 ? -27.031 -2.908 -0.912 1 41.53 222 ARG A CA 1
ATOM 1756 C C . ARG A 1 222 ? -26.016 -4.027 -1.137 1 41.53 222 ARG A C 1
ATOM 1758 O O . ARG A 1 222 ? -25.828 -4.883 -0.271 1 41.53 222 ARG A O 1
ATOM 1765 N N . ASP A 1 223 ? -26.156 -4.602 -2.244 1 41.19 223 ASP A N 1
ATOM 1766 C CA . ASP A 1 223 ? -24.984 -5.316 -2.736 1 41.19 223 ASP A CA 1
ATOM 1767 C C . ASP A 1 223 ? -23.703 -4.855 -2.021 1 41.19 223 ASP A C 1
ATOM 1769 O O . ASP A 1 223 ? -23.281 -3.713 -2.184 1 41.19 223 ASP A O 1
ATOM 1773 N N . ARG A 1 224 ? -23.516 -5.062 -0.758 1 44.41 224 ARG A N 1
ATOM 1774 C CA . ARG A 1 224 ? -22.422 -4.895 0.195 1 44.41 224 ARG A CA 1
ATOM 1775 C C . ARG A 1 224 ? -21.062 -4.867 -0.517 1 44.41 224 ARG A C 1
ATOM 1777 O O . ARG A 1 224 ? -20.438 -5.906 -0.689 1 44.41 224 ARG A O 1
ATOM 1784 N N . LYS A 1 225 ? -21.031 -4.102 -1.589 1 49.19 225 LYS A N 1
ATOM 1785 C CA . LYS A 1 225 ? -19.734 -4.016 -2.26 1 49.19 225 LYS A CA 1
ATOM 1786 C C . LYS A 1 225 ? -18.625 -3.682 -1.27 1 49.19 225 LYS A C 1
ATOM 1788 O O . LYS A 1 225 ? -18.703 -2.67 -0.568 1 49.19 225 LYS A O 1
ATOM 1793 N N . LYS A 1 226 ? -18.016 -4.734 -0.587 1 56.88 226 LYS A N 1
ATOM 1794 C CA . LYS A 1 226 ? -17 -4.73 0.46 1 56.88 226 LYS A CA 1
ATOM 1795 C C . LYS A 1 226 ? -15.898 -3.723 0.151 1 56.88 226 LYS A C 1
ATOM 1797 O O . LYS A 1 226 ? -15.336 -3.729 -0.946 1 56.88 226 LYS A O 1
ATOM 1802 N N . GLN A 1 227 ? -15.977 -2.523 0.736 1 69.31 227 GLN A N 1
ATOM 1803 C CA . GLN A 1 227 ? -14.945 -1.494 0.685 1 69.31 227 GLN A CA 1
ATOM 1804 C C . GLN A 1 227 ? -13.711 -1.909 1.484 1 69.31 227 GLN A C 1
ATOM 1806 O O . GLN A 1 227 ? -13.828 -2.57 2.518 1 69.31 227 GLN A O 1
ATOM 1811 N N . ILE A 1 228 ? -12.594 -1.822 0.927 1 85.69 228 ILE A N 1
ATOM 1812 C CA . ILE A 1 228 ? -11.344 -2.102 1.623 1 85.69 228 ILE A CA 1
ATOM 1813 C C . ILE A 1 228 ? -10.367 -0.955 1.4 1 85.69 228 ILE A C 1
ATOM 1815 O O . ILE A 1 228 ? -10.109 -0.562 0.26 1 85.69 228 ILE A O 1
ATOM 1819 N N . PRO A 1 229 ? -9.977 -0.314 2.508 1 90.81 229 PRO A N 1
ATOM 1820 C CA . PRO A 1 229 ? -8.891 0.657 2.324 1 90.81 229 PRO A CA 1
ATOM 1821 C C . PRO A 1 229 ? -7.629 0.03 1.742 1 90.81 229 PRO A C 1
ATOM 1823 O O . PRO A 1 229 ? -7.379 -1.161 1.943 1 90.81 229 PRO A O 1
ATOM 1826 N N . CYS A 1 230 ? -6.957 0.78 1.017 1 93.06 230 CYS A N 1
ATOM 1827 C CA . CYS A 1 230 ? -5.648 0.37 0.516 1 93.06 230 CYS A CA 1
ATOM 1828 C C . CYS A 1 230 ? -4.531 1.048 1.295 1 93.06 230 CYS A C 1
ATOM 1830 O O . CYS A 1 230 ? -4.516 2.273 1.433 1 93.06 230 CYS A O 1
ATOM 1832 N N . ILE A 1 231 ? -3.602 0.245 1.781 1 96.19 231 ILE A N 1
ATOM 1833 C CA . ILE A 1 231 ? -2.422 0.737 2.482 1 96.19 231 ILE A CA 1
ATOM 1834 C C . ILE A 1 231 ? -1.216 0.709 1.545 1 96.19 231 ILE A C 1
ATOM 1836 O O . ILE A 1 231 ? -0.775 -0.362 1.121 1 96.19 231 ILE A O 1
ATOM 1840 N N . ALA A 1 232 ? -0.806 1.852 1.232 1 95.25 232 ALA A N 1
ATOM 1841 C CA . ALA A 1 232 ? 0.431 1.966 0.463 1 95.25 232 ALA A CA 1
ATOM 1842 C C . ALA A 1 232 ? 1.601 2.359 1.361 1 95.25 232 ALA A C 1
ATOM 1844 O O . ALA A 1 232 ? 1.646 3.48 1.875 1 95.25 232 ALA A O 1
ATOM 1845 N N . SER A 1 233 ? 2.557 1.456 1.483 1 97.44 233 SER A N 1
ATOM 1846 C CA . SER A 1 233 ? 3.654 1.712 2.41 1 97.44 233 SER A CA 1
ATOM 1847 C C . SER A 1 233 ? 4.996 1.729 1.684 1 97.44 233 SER A C 1
ATOM 1849 O O . SER A 1 233 ? 5.285 0.84 0.88 1 97.44 233 SER A O 1
ATOM 1851 N N . MET A 1 234 ? 5.707 2.703 1.934 1 96.69 234 MET A N 1
ATOM 1852 C CA . MET A 1 234 ? 7.102 2.83 1.524 1 96.69 234 MET A CA 1
ATOM 1853 C C . MET A 1 234 ? 8 3.107 2.727 1 96.69 234 MET A C 1
ATOM 1855 O O . MET A 1 234 ? 9 3.82 2.611 1 96.69 234 MET A O 1
ATOM 1859 N N . LEU A 1 235 ? 7.52 2.65 3.83 1 97.69 235 LEU A N 1
ATOM 1860 C CA . LEU A 1 235 ? 8.281 2.74 5.07 1 97.69 235 LEU A CA 1
ATOM 1861 C C . LEU A 1 235 ? 9.508 1.83 5.023 1 97.69 235 LEU A C 1
ATOM 1863 O O . LEU A 1 235 ? 9.453 0.739 4.453 1 97.69 235 LEU A O 1
ATOM 1867 N N . THR A 1 236 ? 10.516 2.26 5.719 1 96.56 236 THR A N 1
ATOM 1868 C CA . THR A 1 236 ? 11.742 1.475 5.762 1 96.56 236 THR A CA 1
ATOM 1869 C C . THR A 1 236 ? 11.969 0.897 7.156 1 96.56 236 THR A C 1
ATOM 1871 O O . THR A 1 236 ? 12.875 0.089 7.359 1 96.56 236 THR A O 1
ATOM 1874 N N . ARG A 1 237 ? 11.188 1.278 8.055 1 97.5 237 ARG A N 1
ATOM 1875 C CA . ARG A 1 237 ? 11.211 0.78 9.43 1 97.5 237 ARG A CA 1
ATOM 1876 C C . ARG A 1 237 ? 9.805 0.733 10.016 1 97.5 237 ARG A C 1
ATOM 1878 O O . ARG A 1 237 ? 8.867 1.294 9.438 1 97.5 237 ARG A O 1
ATOM 1885 N N . ASP A 1 238 ? 9.711 -0.006 11.133 1 97.75 238 ASP A N 1
ATOM 1886 C CA . ASP A 1 238 ? 8.414 -0.083 11.805 1 97.75 238 ASP A CA 1
ATOM 1887 C C . ASP A 1 238 ? 8.109 1.212 12.555 1 97.75 238 ASP A C 1
ATOM 1889 O O . ASP A 1 238 ? 9 1.806 13.172 1 97.75 238 ASP A O 1
ATOM 1893 N N . VAL A 1 239 ? 6.883 1.672 12.523 1 98 239 VAL A N 1
ATOM 1894 C CA . VAL A 1 239 ? 6.449 2.855 13.258 1 98 239 VAL A CA 1
ATOM 1895 C C . VAL A 1 239 ? 5.723 2.432 14.531 1 98 239 VAL A C 1
ATOM 1897 O O . VAL A 1 239 ? 4.625 1.871 14.469 1 98 239 VAL A O 1
ATOM 1900 N N . PHE A 1 240 ? 6.34 2.641 15.625 1 97.12 240 PHE A N 1
ATOM 1901 C CA . PHE A 1 240 ? 5.715 2.537 16.938 1 97.12 240 PHE A CA 1
ATOM 1902 C C . PHE A 1 240 ? 5.527 3.918 17.562 1 97.12 240 PHE A C 1
ATOM 1904 O O . PHE A 1 240 ? 6.488 4.672 17.719 1 97.12 240 PHE A O 1
ATOM 1911 N N . PHE A 1 241 ? 4.273 4.203 17.938 1 95.5 241 PHE A N 1
ATOM 1912 C CA . PHE A 1 241 ? 4.012 5.527 18.484 1 95.5 241 PHE A CA 1
ATOM 1913 C C . PHE A 1 241 ? 4.449 5.598 19.953 1 95.5 241 PHE A C 1
ATOM 1915 O O . PHE A 1 241 ? 4.805 6.668 20.438 1 95.5 241 PHE A O 1
ATOM 1922 N N . GLU A 1 242 ? 4.246 4.422 20.641 1 86.25 242 GLU A N 1
ATOM 1923 C CA . GLU A 1 242 ? 4.656 4.398 22.047 1 86.25 242 GLU A CA 1
ATOM 1924 C C . GLU A 1 242 ? 6.109 3.967 22.188 1 86.25 242 GLU A C 1
ATOM 1926 O O . GLU A 1 242 ? 6.535 2.979 21.578 1 86.25 242 GLU A O 1
ATOM 1931 N N . LEU A 1 243 ? 6.965 4.762 22.875 1 65.62 243 LEU A N 1
ATOM 1932 C CA . LEU A 1 243 ? 8.367 4.48 23.141 1 65.62 243 LEU A CA 1
ATOM 1933 C C . LEU A 1 243 ? 8.508 3.52 24.312 1 65.62 243 LEU A C 1
ATOM 1935 O O . LEU A 1 243 ? 7.676 3.512 25.219 1 65.62 243 LEU A O 1
ATOM 1939 N N . MET B 1 1 ? -9.781 -13.781 14.758 1 73.69 1 MET B N 1
ATOM 1940 C CA . MET B 1 1 ? -8.422 -14.219 14.445 1 73.69 1 MET B CA 1
ATOM 1941 C C . MET B 1 1 ? -7.656 -13.133 13.695 1 73.69 1 MET B C 1
ATOM 1943 O O . MET B 1 1 ? -8.203 -12.484 12.805 1 73.69 1 MET B O 1
ATOM 1947 N N . THR B 1 2 ? -6.387 -12.945 14.07 1 92.31 2 THR B N 1
ATOM 1948 C CA . THR B 1 2 ? -5.613 -11.828 13.531 1 92.31 2 THR B CA 1
ATOM 1949 C C . THR B 1 2 ? -4.66 -12.305 12.438 1 92.31 2 THR B C 1
ATOM 1951 O O . THR B 1 2 ? -3.99 -11.5 11.797 1 92.31 2 THR B O 1
ATOM 1954 N N . THR B 1 3 ? -4.688 -13.656 12.242 1 96 3 THR B N 1
ATOM 1955 C CA . THR B 1 3 ? -3.795 -14.203 11.227 1 96 3 THR B CA 1
ATOM 1956 C C . THR B 1 3 ? -4.574 -15.031 10.203 1 96 3 THR B C 1
ATOM 1958 O O . THR B 1 3 ? -5.617 -15.602 10.531 1 96 3 THR B O 1
ATOM 1961 N N . TYR B 1 4 ? -4.156 -15.07 8.992 1 97.19 4 TYR B N 1
ATOM 1962 C CA . TYR B 1 4 ? -4.727 -15.953 7.984 1 97.19 4 TYR B CA 1
ATOM 1963 C C . TYR B 1 4 ? -4.477 -17.422 8.336 1 97.19 4 TYR B C 1
ATOM 1965 O O . TYR B 1 4 ? -3.402 -17.766 8.836 1 97.19 4 TYR B O 1
ATOM 1973 N N . LYS B 1 5 ? -5.492 -18.25 8.062 1 93.94 5 LYS B N 1
ATOM 1974 C CA . LYS B 1 5 ? -5.301 -19.688 8.172 1 93.94 5 LYS B CA 1
ATOM 1975 C C . LYS B 1 5 ? -4.359 -20.203 7.086 1 93.94 5 LYS B C 1
ATOM 1977 O O . LYS B 1 5 ? -4.625 -20.031 5.895 1 93.94 5 LYS B O 1
ATOM 1982 N N . MET B 1 6 ? -3.254 -20.812 7.5 1 91.81 6 MET B N 1
ATOM 1983 C CA . MET B 1 6 ? -2.266 -21.297 6.539 1 91.81 6 MET B CA 1
ATOM 1984 C C . MET B 1 6 ? -2.006 -22.781 6.727 1 91.81 6 MET B C 1
ATOM 1986 O O . MET B 1 6 ? -1.125 -23.344 6.078 1 91.81 6 MET B O 1
ATOM 1990 N N . ASP B 1 7 ? -2.725 -23.375 7.617 1 91.19 7 ASP B N 1
ATOM 1991 C CA . ASP B 1 7 ? -2.498 -24.781 7.918 1 91.19 7 ASP B CA 1
ATOM 1992 C C . ASP B 1 7 ? -3.33 -25.672 7 1 91.19 7 ASP B C 1
ATOM 1994 O O . ASP B 1 7 ? -3.92 -26.656 7.457 1 91.19 7 ASP B O 1
ATOM 1998 N N . TYR B 1 8 ? -3.459 -25.406 5.801 1 94.12 8 TYR B N 1
ATOM 1999 C CA . TYR B 1 8 ? -4.059 -26.25 4.766 1 94.12 8 TYR B CA 1
ATOM 2000 C C . TYR B 1 8 ? -3.088 -27.328 4.316 1 94.12 8 TYR B C 1
ATOM 2002 O O . TYR B 1 8 ? -1.931 -27.344 4.738 1 94.12 8 TYR B O 1
ATOM 2010 N N . ALA B 1 9 ? -3.586 -28.234 3.498 1 94.5 9 ALA B N 1
ATOM 2011 C CA . ALA B 1 9 ? -2.748 -29.312 2.984 1 94.5 9 ALA B CA 1
ATOM 2012 C C . ALA B 1 9 ? -1.533 -28.766 2.244 1 94.5 9 ALA B C 1
ATOM 2014 O O . ALA B 1 9 ? -0.446 -29.344 2.303 1 94.5 9 ALA B O 1
ATOM 2015 N N . ASN B 1 10 ? -1.776 -27.641 1.558 1 95.5 10 ASN B N 1
ATOM 2016 C CA . ASN B 1 10 ? -0.697 -26.984 0.834 1 95.5 10 ASN B CA 1
ATOM 2017 C C . ASN B 1 10 ? -0.533 -25.531 1.282 1 95.5 10 ASN B C 1
ATOM 2019 O O . ASN B 1 10 ? -1.521 -24.844 1.559 1 95.5 10 ASN B O 1
ATOM 2023 N N . ARG B 1 11 ? 0.742 -25.125 1.329 1 95.06 11 ARG B N 1
ATOM 2024 C CA . ARG B 1 11 ? 1.007 -23.719 1.626 1 95.06 11 ARG B CA 1
ATOM 2025 C C . ARG B 1 11 ? 0.268 -22.812 0.655 1 95.06 11 ARG B C 1
ATOM 2027 O O . ARG B 1 11 ? -0.303 -21.797 1.062 1 95.06 11 ARG B O 1
ATOM 2034 N N . GLY B 1 12 ? 0.257 -23.141 -0.562 1 96.5 12 GLY B N 1
ATOM 2035 C CA . GLY B 1 12 ? -0.343 -22.375 -1.648 1 96.5 12 GLY B CA 1
ATOM 2036 C C . GLY B 1 12 ? 0.211 -22.75 -3.01 1 96.5 12 GLY B C 1
ATOM 2037 O O . GLY B 1 12 ? 0.966 -23.719 -3.139 1 96.5 12 GLY B O 1
ATOM 2038 N N . THR B 1 13 ? -0.265 -22.141 -4.016 1 97.75 13 THR B N 1
ATOM 2039 C CA . THR B 1 13 ? 0.27 -22.25 -5.367 1 97.75 13 THR B CA 1
ATOM 2040 C C . THR B 1 13 ? 0.917 -20.938 -5.809 1 97.75 13 THR B C 1
ATOM 2042 O O . THR B 1 13 ? 0.603 -19.875 -5.27 1 97.75 13 THR B O 1
ATOM 2045 N N . ALA B 1 14 ? 1.879 -21.094 -6.711 1 98.62 14 ALA B N 1
ATOM 2046 C CA . ALA B 1 14 ? 2.594 -19.891 -7.156 1 98.62 14 ALA B CA 1
ATOM 2047 C C . ALA B 1 14 ? 2.779 -19.891 -8.672 1 98.62 14 ALA B C 1
ATOM 2049 O O . ALA B 1 14 ? 2.887 -20.953 -9.289 1 98.62 14 ALA B O 1
ATOM 2050 N N . VAL B 1 15 ? 2.74 -18.719 -9.227 1 98.81 15 VAL B N 1
ATOM 2051 C CA . VAL B 1 15 ? 3.078 -18.484 -10.625 1 98.81 15 VAL B CA 1
ATOM 2052 C C . VAL B 1 15 ? 4.215 -17.484 -10.727 1 98.81 15 VAL B C 1
ATOM 2054 O O . VAL B 1 15 ? 4.18 -16.438 -10.078 1 98.81 15 VAL B O 1
ATOM 2057 N N . ILE B 1 16 ? 5.273 -17.812 -11.453 1 98.81 16 ILE B N 1
ATOM 2058 C CA . ILE B 1 16 ? 6.367 -16.906 -11.758 1 98.81 16 ILE B CA 1
ATOM 2059 C C . ILE B 1 16 ? 6.426 -16.641 -13.258 1 98.81 16 ILE B C 1
ATOM 2061 O O . ILE B 1 16 ? 6.613 -17.562 -14.047 1 98.81 16 ILE B O 1
ATOM 2065 N N . ILE B 1 17 ? 6.195 -15.43 -13.617 1 98.75 17 ILE B N 1
ATOM 2066 C CA . ILE B 1 17 ? 6.316 -15.016 -15.008 1 98.75 17 ILE B CA 1
ATOM 2067 C C . ILE B 1 17 ? 7.59 -14.195 -15.195 1 98.75 17 ILE B C 1
ATOM 2069 O O . ILE B 1 17 ? 7.734 -13.125 -14.617 1 98.75 17 ILE B O 1
ATOM 2073 N N . ASN B 1 18 ? 8.5 -14.672 -16.016 1 98 18 ASN B N 1
ATOM 2074 C CA . ASN B 1 18 ? 9.789 -14.039 -16.266 1 98 18 ASN B CA 1
ATOM 2075 C C . ASN B 1 18 ? 9.953 -13.68 -17.75 1 98 18 ASN B C 1
ATOM 2077 O O . ASN B 1 18 ? 10.328 -14.523 -18.562 1 98 18 ASN B O 1
ATOM 2081 N N . ASN B 1 19 ? 9.727 -12.406 -18.047 1 96.75 19 ASN B N 1
ATOM 2082 C CA . ASN B 1 19 ? 9.938 -11.945 -19.422 1 96.75 19 ASN B CA 1
ATOM 2083 C C . ASN B 1 19 ? 11.32 -11.32 -19.594 1 96.75 19 ASN B C 1
ATOM 2085 O O . ASN B 1 19 ? 11.633 -10.305 -18.969 1 96.75 19 ASN B O 1
ATOM 2089 N N . LYS B 1 20 ? 12.125 -11.875 -20.375 1 94.31 20 LYS B N 1
ATOM 2090 C CA . LYS B 1 20 ? 13.484 -11.414 -20.625 1 94.31 20 LYS B CA 1
ATOM 2091 C C . LYS B 1 20 ? 13.602 -10.773 -22 1 94.31 20 LYS B C 1
ATOM 2093 O O . LYS B 1 20 ? 14.219 -9.711 -22.156 1 94.31 20 LYS B O 1
ATOM 2098 N N . ASN B 1 21 ? 13.008 -11.461 -22.984 1 94.31 21 ASN B N 1
ATOM 2099 C CA . ASN B 1 21 ? 13.109 -11.008 -24.359 1 94.31 21 ASN B CA 1
ATOM 2100 C C . ASN B 1 21 ? 11.82 -10.336 -24.828 1 94.31 21 ASN B C 1
ATOM 2102 O O . ASN B 1 21 ? 10.727 -10.805 -24.531 1 94.31 21 ASN B O 1
ATOM 2106 N N . PHE B 1 22 ? 11.992 -9.234 -25.562 1 93.88 22 PHE B N 1
ATOM 2107 C CA . PHE B 1 22 ? 10.852 -8.445 -26.016 1 93.88 22 PHE B CA 1
ATOM 2108 C C . PHE B 1 22 ? 10.969 -8.117 -27.5 1 93.88 22 PHE B C 1
ATOM 2110 O O . PHE B 1 22 ? 12.078 -8.062 -28.031 1 93.88 22 PHE B O 1
ATOM 2117 N N . SER B 1 23 ? 9.867 -7.902 -28.094 1 92.62 23 SER B N 1
ATOM 2118 C CA . SER B 1 23 ? 9.852 -7.582 -29.516 1 92.62 23 SER B CA 1
ATOM 2119 C C . SER B 1 23 ? 10.336 -6.156 -29.766 1 92.62 23 SER B C 1
ATOM 2121 O O . SER B 1 23 ? 11.031 -5.895 -30.75 1 92.62 23 SER B O 1
ATOM 2123 N N . LYS B 1 24 ? 10.008 -5.234 -28.891 1 88.5 24 LYS B N 1
ATOM 2124 C CA . LYS B 1 24 ? 10.25 -3.818 -29.156 1 88.5 24 LYS B CA 1
ATOM 2125 C C . LYS B 1 24 ? 11.031 -3.166 -28.016 1 88.5 24 LYS B C 1
ATOM 2127 O O . LYS B 1 24 ? 11.266 -1.955 -28.031 1 88.5 24 LYS B O 1
ATOM 2132 N N . LEU B 1 25 ? 11.312 -3.922 -27.031 1 86.75 25 LEU B N 1
ATOM 2133 C CA . LEU B 1 25 ? 12.023 -3.391 -25.875 1 86.75 25 LEU B CA 1
ATOM 2134 C C . LEU B 1 25 ? 13.336 -4.141 -25.656 1 86.75 25 LEU B C 1
ATOM 2136 O O . LEU B 1 25 ? 13.531 -5.234 -26.188 1 86.75 25 LEU B O 1
ATOM 2140 N N . LYS B 1 26 ? 14.188 -3.51 -24.906 1 85.06 26 LYS B N 1
ATOM 2141 C CA . LYS B 1 26 ? 15.484 -4.121 -24.609 1 85.06 26 LYS B CA 1
ATOM 2142 C C . LYS B 1 26 ? 15.312 -5.363 -23.734 1 85.06 26 LYS B C 1
ATOM 2144 O O . LYS B 1 26 ? 14.383 -5.441 -22.922 1 85.06 26 LYS B O 1
ATOM 2149 N N . ALA B 1 27 ? 16.25 -6.207 -23.922 1 89.69 27 ALA B N 1
ATOM 2150 C CA . ALA B 1 27 ? 16.25 -7.418 -23.094 1 89.69 27 ALA B CA 1
ATOM 2151 C C . ALA B 1 27 ? 16.578 -7.094 -21.641 1 89.69 27 ALA B C 1
ATOM 2153 O O . ALA B 1 27 ? 17.297 -6.129 -21.359 1 89.69 27 ALA B O 1
ATOM 2154 N N . ARG B 1 28 ? 15.992 -7.879 -20.75 1 87.94 28 ARG B N 1
ATOM 2155 C CA . ARG B 1 28 ? 16.266 -7.73 -19.328 1 87.94 28 ARG B CA 1
ATOM 2156 C C . ARG B 1 28 ? 17.281 -8.758 -18.844 1 87.94 28 ARG B C 1
ATOM 2158 O O . ARG B 1 28 ? 16.906 -9.805 -18.312 1 87.94 28 ARG B O 1
ATOM 2165 N N . ASP B 1 29 ? 18.469 -8.406 -18.906 1 83.62 29 ASP B N 1
ATOM 2166 C CA . ASP B 1 29 ? 19.531 -9.328 -18.5 1 83.62 29 ASP B CA 1
ATOM 2167 C C . ASP B 1 29 ? 19.531 -9.516 -16.984 1 83.62 29 ASP B C 1
ATOM 2169 O O . ASP B 1 29 ? 19.312 -8.562 -16.234 1 83.62 29 ASP B O 1
ATOM 2173 N N . GLY B 1 30 ? 19.734 -10.68 -16.484 1 85.62 30 GLY B N 1
ATOM 2174 C CA . GLY B 1 30 ? 19.828 -10.984 -15.07 1 85.62 30 GLY B CA 1
ATOM 2175 C C . GLY B 1 30 ? 18.5 -11.422 -14.469 1 85.62 30 GLY B C 1
ATOM 2176 O O . GLY B 1 30 ? 18.469 -11.945 -13.352 1 85.62 30 GLY B O 1
ATOM 2177 N N . THR B 1 31 ? 17.438 -11.273 -15.297 1 91.62 31 THR B N 1
ATOM 2178 C CA . THR B 1 31 ? 16.109 -11.57 -14.758 1 91.62 31 THR B CA 1
ATOM 2179 C C . THR B 1 31 ? 15.945 -13.062 -14.508 1 91.62 31 THR B C 1
ATOM 2181 O O . THR B 1 31 ? 15.172 -13.477 -13.641 1 91.62 31 THR B O 1
ATOM 2184 N N . ASP B 1 32 ? 16.703 -13.883 -15.219 1 94.38 32 ASP B N 1
ATOM 2185 C CA . ASP B 1 32 ? 16.656 -15.32 -15.008 1 94.38 32 ASP B CA 1
ATOM 2186 C C . ASP B 1 32 ? 17.125 -15.688 -13.594 1 94.38 32 ASP B C 1
ATOM 2188 O O . ASP B 1 32 ? 16.625 -16.641 -12.992 1 94.38 32 ASP B O 1
ATOM 2192 N N . VAL B 1 33 ? 18.094 -14.961 -13.156 1 93.81 33 VAL B N 1
ATOM 2193 C CA . VAL B 1 33 ? 18.594 -15.18 -11.805 1 93.81 33 VAL B CA 1
ATOM 2194 C C . VAL B 1 33 ? 17.5 -14.836 -10.789 1 93.81 33 VAL B C 1
ATOM 2196 O O . VAL B 1 33 ? 17.281 -15.578 -9.828 1 93.81 33 VAL B O 1
ATOM 2199 N N . ASP B 1 34 ? 16.812 -13.742 -11.039 1 94.62 34 ASP B N 1
ATOM 2200 C CA . ASP B 1 34 ? 15.703 -13.336 -10.172 1 94.62 34 ASP B CA 1
ATOM 2201 C C . ASP B 1 34 ? 14.625 -14.422 -10.117 1 94.62 34 ASP B C 1
ATOM 2203 O O . ASP B 1 34 ? 14.156 -14.781 -9.031 1 94.62 34 ASP B O 1
ATOM 2207 N N . ALA B 1 35 ? 14.273 -14.906 -11.281 1 97.44 35 ALA B N 1
ATOM 2208 C CA . ALA B 1 35 ? 13.242 -15.93 -11.359 1 97.44 35 ALA B CA 1
ATOM 2209 C C . ALA B 1 35 ? 13.656 -17.203 -10.617 1 97.44 35 ALA B C 1
ATOM 2211 O O . ALA B 1 35 ? 12.867 -17.766 -9.859 1 97.44 35 ALA B O 1
ATOM 2212 N N . ALA B 1 36 ? 14.852 -17.609 -10.812 1 97.5 36 ALA B N 1
ATOM 2213 C CA . ALA B 1 36 ? 15.367 -18.812 -10.156 1 97.5 36 ALA B CA 1
ATOM 2214 C C . ALA B 1 36 ? 15.414 -18.625 -8.641 1 97.5 36 ALA B C 1
ATOM 2216 O O . ALA B 1 36 ? 15.047 -19.547 -7.895 1 97.5 36 ALA B O 1
ATOM 2217 N N . ASN B 1 37 ? 15.883 -17.516 -8.219 1 96.94 37 ASN B N 1
ATOM 2218 C CA . ASN B 1 37 ? 15.977 -17.219 -6.793 1 96.94 37 ASN B CA 1
ATOM 2219 C C . ASN B 1 37 ? 14.602 -17.219 -6.129 1 96.94 37 ASN B C 1
ATOM 2221 O O . ASN B 1 37 ? 14.438 -17.75 -5.027 1 96.94 37 ASN B O 1
ATOM 2225 N N . MET B 1 38 ? 13.68 -16.641 -6.805 1 98.19 38 MET B N 1
ATOM 2226 C CA . MET B 1 38 ? 12.328 -16.609 -6.254 1 98.19 38 MET B CA 1
ATOM 2227 C C . MET B 1 38 ? 11.734 -18 -6.184 1 98.19 38 MET B C 1
ATOM 2229 O O . MET B 1 38 ? 11.047 -18.344 -5.219 1 98.19 38 MET B O 1
ATOM 2233 N N . GLU B 1 39 ? 11.977 -18.75 -7.234 1 98.56 39 GLU B N 1
ATOM 2234 C CA . GLU B 1 39 ? 11.484 -20.125 -7.234 1 98.56 39 GLU B CA 1
ATOM 2235 C C . GLU B 1 39 ? 12.078 -20.922 -6.074 1 98.56 39 GLU B C 1
ATOM 2237 O O . GLU B 1 39 ? 11.359 -21.641 -5.379 1 98.56 39 GLU B O 1
ATOM 2242 N N . MET B 1 40 ? 13.328 -20.781 -5.895 1 98.31 40 MET B N 1
ATOM 2243 C CA . MET B 1 40 ? 14 -21.484 -4.801 1 98.31 40 MET B CA 1
ATOM 2244 C C . MET B 1 40 ? 13.461 -21.031 -3.449 1 98.31 40 MET B C 1
ATOM 2246 O O . MET B 1 40 ? 13.25 -21.844 -2.555 1 98.31 40 MET B O 1
ATOM 2250 N N . LEU B 1 41 ? 13.289 -19.75 -3.295 1 98.5 41 LEU B N 1
ATOM 2251 C CA . LEU B 1 41 ? 12.758 -19.203 -2.051 1 98.5 41 LEU B CA 1
ATOM 2252 C C . LEU B 1 41 ? 11.375 -19.766 -1.752 1 98.5 41 LEU B C 1
ATOM 2254 O O . LEU B 1 41 ? 11.109 -20.219 -0.636 1 98.5 41 LEU B O 1
ATOM 2258 N N . LEU B 1 42 ? 10.5 -19.75 -2.768 1 98.5 42 LEU B N 1
ATOM 2259 C CA . LEU B 1 42 ? 9.141 -20.234 -2.572 1 98.5 42 LEU B CA 1
ATOM 2260 C C . LEU B 1 42 ? 9.141 -21.719 -2.234 1 98.5 42 LEU B C 1
ATOM 2262 O O . LEU B 1 42 ? 8.352 -22.172 -1.398 1 98.5 42 LEU B O 1
ATOM 2266 N N . THR B 1 43 ? 10.039 -22.469 -2.846 1 98.12 43 THR B N 1
ATOM 2267 C CA . THR B 1 43 ? 10.195 -23.875 -2.521 1 98.12 43 THR B CA 1
ATOM 2268 C C . THR B 1 43 ? 10.617 -24.047 -1.062 1 98.12 43 THR B C 1
ATOM 2270 O O . THR B 1 43 ? 10.062 -24.891 -0.353 1 98.12 43 THR B O 1
ATOM 2273 N N . THR B 1 44 ? 11.531 -23.234 -0.656 1 97.25 44 THR B N 1
ATOM 2274 C CA . THR B 1 44 ? 12.023 -23.281 0.715 1 97.25 44 THR B CA 1
ATOM 2275 C C . THR B 1 44 ? 10.898 -22.969 1.705 1 97.25 44 THR B C 1
ATOM 2277 O O . THR B 1 44 ? 10.82 -23.594 2.77 1 97.25 44 THR B O 1
ATOM 2280 N N . ILE B 1 45 ? 10.07 -22.047 1.354 1 96.88 45 ILE B N 1
ATOM 2281 C CA . ILE B 1 45 ? 8.969 -21.641 2.213 1 96.88 45 ILE B CA 1
ATOM 2282 C C . ILE B 1 45 ? 7.918 -22.75 2.271 1 96.88 45 ILE B C 1
ATOM 2284 O O . ILE B 1 45 ? 7.145 -22.828 3.227 1 96.88 45 ILE B O 1
ATOM 2288 N N . GLY B 1 46 ? 7.828 -23.625 1.204 1 95.75 46 GLY B N 1
ATOM 2289 C CA . GLY B 1 46 ? 6.949 -24.781 1.289 1 95.75 46 GLY B CA 1
ATOM 2290 C C . GLY B 1 46 ? 5.957 -24.859 0.142 1 95.75 46 GLY B C 1
ATOM 2291 O O . GLY B 1 46 ? 5.012 -25.656 0.187 1 95.75 46 GLY B O 1
ATOM 2292 N N . PHE B 1 47 ? 6.141 -24.031 -0.849 1 97.5 47 PHE B N 1
ATOM 2293 C CA . PHE B 1 47 ? 5.289 -24.141 -2.025 1 97.5 47 PHE B CA 1
ATOM 2294 C C . PHE B 1 47 ? 5.672 -25.359 -2.855 1 97.5 47 PHE B C 1
ATOM 2296 O O . PHE B 1 47 ? 6.812 -25.484 -3.305 1 97.5 47 PHE B O 1
ATOM 2303 N N . LYS B 1 48 ? 4.734 -26.203 -3.127 1 95.56 48 LYS B N 1
ATOM 2304 C CA . LYS B 1 48 ? 5 -27.438 -3.883 1 95.56 48 LYS B CA 1
ATOM 2305 C C . LYS B 1 48 ? 4.598 -27.266 -5.348 1 95.56 48 LYS B C 1
ATOM 2307 O O . LYS B 1 48 ? 5.125 -27.969 -6.219 1 95.56 48 LYS B O 1
ATOM 2312 N N . SER B 1 49 ? 3.672 -26.422 -5.582 1 96.88 49 SER B N 1
ATOM 2313 C CA . SER B 1 49 ? 3.209 -26.156 -6.938 1 96.88 49 SER B CA 1
ATOM 2314 C C . SER B 1 49 ? 3.613 -24.766 -7.398 1 96.88 49 SER B C 1
ATOM 2316 O O . SER B 1 49 ? 2.963 -23.781 -7.051 1 96.88 49 SER B O 1
ATOM 2318 N N . ILE B 1 50 ? 4.684 -24.734 -8.164 1 98.25 50 ILE B N 1
ATOM 2319 C CA . ILE B 1 50 ? 5.188 -23.484 -8.711 1 98.25 50 ILE B CA 1
ATOM 2320 C C . ILE B 1 50 ? 5.258 -23.578 -10.234 1 98.25 50 ILE B C 1
ATOM 2322 O O . ILE B 1 50 ? 5.938 -24.453 -10.773 1 98.25 50 ILE B O 1
ATOM 2326 N N . ARG B 1 51 ? 4.555 -22.703 -10.906 1 98.06 51 ARG B N 1
ATOM 2327 C CA . ARG B 1 51 ? 4.59 -22.625 -12.367 1 98.06 51 ARG B CA 1
ATOM 2328 C C . ARG B 1 51 ? 5.441 -21.438 -12.828 1 98.06 51 ARG B C 1
ATOM 2330 O O . ARG B 1 51 ? 5.062 -20.281 -12.641 1 98.06 51 ARG B O 1
ATOM 2337 N N . ARG B 1 52 ? 6.559 -21.797 -13.352 1 98.38 52 ARG B N 1
ATOM 2338 C CA . ARG B 1 52 ? 7.41 -20.75 -13.914 1 98.38 52 ARG B CA 1
ATOM 2339 C C . ARG B 1 52 ? 7.273 -20.688 -15.43 1 98.38 52 ARG B C 1
ATOM 2341 O O . ARG B 1 52 ? 7.379 -21.719 -16.109 1 98.38 52 ARG B O 1
ATOM 2348 N N . LYS B 1 53 ? 6.949 -19.547 -15.977 1 98.69 53 LYS B N 1
ATOM 2349 C CA . LYS B 1 53 ? 6.812 -19.312 -17.422 1 98.69 53 LYS B CA 1
ATOM 2350 C C . LYS B 1 53 ? 7.75 -18.203 -17.891 1 98.69 53 LYS B C 1
ATOM 2352 O O . LYS B 1 53 ? 7.953 -17.219 -17.172 1 98.69 53 LYS B O 1
ATOM 2357 N N . ASN B 1 54 ? 8.289 -18.391 -19.094 1 98.44 54 ASN B N 1
ATOM 2358 C CA . ASN B 1 54 ? 9.219 -17.406 -19.641 1 98.44 54 ASN B CA 1
ATOM 2359 C C . ASN B 1 54 ? 8.688 -16.781 -20.922 1 98.44 54 ASN B C 1
ATOM 2361 O O . ASN B 1 54 ? 8.086 -17.469 -21.75 1 98.44 54 ASN B O 1
ATOM 2365 N N . ASP B 1 55 ? 8.875 -15.492 -21.031 1 98.31 55 ASP B N 1
ATOM 2366 C CA . ASP B 1 55 ? 8.672 -14.758 -22.281 1 98.31 55 ASP B CA 1
ATOM 2367 C C . ASP B 1 55 ? 7.262 -14.961 -22.812 1 98.31 55 ASP B C 1
ATOM 2369 O O . ASP B 1 55 ? 7.082 -15.383 -23.953 1 98.31 55 ASP B O 1
ATOM 2373 N N . LEU B 1 56 ? 6.336 -14.578 -21.953 1 98.69 56 LEU B N 1
ATOM 2374 C CA . LEU B 1 56 ? 4.93 -14.641 -22.328 1 98.69 56 LEU B CA 1
ATOM 2375 C C . LEU B 1 56 ? 4.48 -13.328 -22.969 1 98.69 56 LEU B C 1
ATOM 2377 O O . LEU B 1 56 ? 4.887 -12.25 -22.531 1 98.69 56 LEU B O 1
ATOM 2381 N N . THR B 1 57 ? 3.689 -13.43 -24.031 1 98.31 57 THR B N 1
ATOM 2382 C CA . THR B 1 57 ? 2.998 -12.258 -24.562 1 98.31 57 THR B CA 1
ATOM 2383 C C . THR B 1 57 ? 1.948 -11.758 -23.578 1 98.31 57 THR B C 1
ATOM 2385 O O . THR B 1 57 ? 1.65 -12.422 -22.578 1 98.31 57 THR B O 1
ATOM 2388 N N . ALA B 1 58 ? 1.423 -10.562 -23.828 1 97.88 58 ALA B N 1
ATOM 2389 C CA . ALA B 1 58 ? 0.37 -10.016 -22.969 1 97.88 58 ALA B CA 1
ATOM 2390 C C . ALA B 1 58 ? -0.809 -10.977 -22.875 1 97.88 58 ALA B C 1
ATOM 2392 O O . ALA B 1 58 ? -1.302 -11.258 -21.781 1 97.88 58 ALA B O 1
ATOM 2393 N N . LYS B 1 59 ? -1.209 -11.484 -24.016 1 98.12 59 LYS B N 1
ATOM 2394 C CA . LYS B 1 59 ? -2.318 -12.438 -24.047 1 98.12 59 LYS B CA 1
ATOM 2395 C C . LYS B 1 59 ? -1.973 -13.711 -23.281 1 98.12 59 LYS B C 1
ATOM 2397 O O . LYS B 1 59 ? -2.805 -14.242 -22.547 1 98.12 59 LYS B O 1
ATOM 2402 N N . GLN B 1 60 ? -0.837 -14.188 -23.406 1 98.62 60 GLN B N 1
ATOM 2403 C CA . GLN B 1 60 ? -0.417 -15.414 -22.734 1 98.62 60 GLN B CA 1
ATOM 2404 C C . GLN B 1 60 ? -0.348 -15.219 -21.219 1 98.62 60 GLN B C 1
ATOM 2406 O O . GLN B 1 60 ? -0.637 -16.141 -20.453 1 98.62 60 GLN B O 1
ATOM 2411 N N . ILE B 1 61 ? 0.102 -14.062 -20.766 1 98.56 61 ILE B N 1
ATOM 2412 C CA . ILE B 1 61 ? 0.092 -13.75 -19.344 1 98.56 61 ILE B CA 1
ATOM 2413 C C . ILE B 1 61 ? -1.335 -13.836 -18.797 1 98.56 61 ILE B C 1
ATOM 2415 O O . ILE B 1 61 ? -1.589 -14.5 -17.797 1 98.56 61 ILE B O 1
ATOM 2419 N N . LYS B 1 62 ? -2.227 -13.172 -19.516 1 97.81 62 LYS B N 1
ATOM 2420 C CA . LYS B 1 62 ? -3.629 -13.188 -19.109 1 97.81 62 LYS B CA 1
ATOM 2421 C C . LYS B 1 62 ? -4.168 -14.609 -19.062 1 97.81 62 LYS B C 1
ATOM 2423 O O . LYS B 1 62 ? -4.84 -1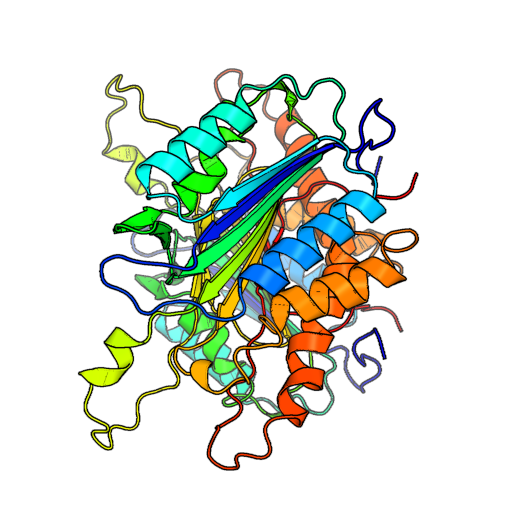4.984 -18.094 1 97.81 62 LYS B O 1
ATOM 2428 N N . ASP B 1 63 ? -3.852 -15.383 -20.078 1 98.06 63 ASP B N 1
ATOM 2429 C CA . ASP B 1 63 ? -4.32 -16.766 -20.141 1 98.06 63 ASP B CA 1
ATOM 2430 C C . ASP B 1 63 ? -3.752 -17.594 -18.984 1 98.06 63 ASP B C 1
ATOM 2432 O O . ASP B 1 63 ? -4.473 -18.375 -18.375 1 98.06 63 ASP B O 1
ATOM 2436 N N . GLU B 1 64 ? -2.494 -17.406 -18.719 1 98.44 64 GLU B N 1
ATOM 2437 C CA . GLU B 1 64 ? -1.839 -18.141 -17.641 1 98.44 64 GLU B CA 1
ATOM 2438 C C . GLU B 1 64 ? -2.463 -17.812 -16.281 1 98.44 64 GLU B C 1
ATOM 2440 O O . GLU B 1 64 ? -2.719 -18.703 -15.477 1 98.44 64 GLU B O 1
ATOM 2445 N N . LEU B 1 65 ? -2.717 -16.594 -16.016 1 98.19 65 LEU B N 1
ATOM 2446 C CA . LEU B 1 65 ? -3.277 -16.172 -14.742 1 98.19 65 LEU B CA 1
ATOM 2447 C C . LEU B 1 65 ? -4.734 -16.594 -14.617 1 98.19 65 LEU B C 1
ATOM 2449 O O . LEU B 1 65 ? -5.184 -16.984 -13.531 1 98.19 65 LEU B O 1
ATOM 2453 N N . ASN B 1 66 ? -5.441 -16.531 -15.75 1 97.62 66 ASN B N 1
ATOM 2454 C CA . ASN B 1 66 ? -6.797 -17.078 -15.742 1 97.62 66 ASN B CA 1
ATOM 2455 C C . ASN B 1 66 ? -6.805 -18.562 -15.43 1 97.62 66 ASN B C 1
ATOM 2457 O O . ASN B 1 66 ? -7.641 -19.047 -14.656 1 97.62 66 ASN B O 1
ATOM 2461 N N . GLU B 1 67 ? -5.918 -19.25 -16.062 1 97.69 67 GLU B N 1
ATOM 2462 C CA . GLU B 1 67 ? -5.805 -20.688 -15.789 1 97.69 67 GLU B CA 1
ATOM 2463 C C . GLU B 1 67 ? -5.465 -20.938 -14.328 1 97.69 67 GLU B C 1
ATOM 2465 O O . GLU B 1 67 ? -6.055 -21.828 -13.695 1 97.69 67 GLU B O 1
ATOM 2470 N N . ALA B 1 68 ? -4.527 -20.203 -13.781 1 97.81 68 ALA B N 1
ATOM 2471 C CA . ALA B 1 68 ? -4.129 -20.344 -12.383 1 97.81 68 ALA B CA 1
ATOM 2472 C C . ALA B 1 68 ? -5.309 -20.094 -11.445 1 97.81 68 ALA B C 1
ATOM 2474 O O . ALA B 1 68 ? -5.469 -20.781 -10.438 1 97.81 68 ALA B O 1
ATOM 2475 N N . SER B 1 69 ? -6.129 -19.094 -11.758 1 97.56 69 SER B N 1
ATOM 2476 C CA . SER B 1 69 ? -7.258 -18.734 -10.906 1 97.56 69 SER B CA 1
ATOM 2477 C C . SER B 1 69 ? -8.336 -19.797 -10.93 1 97.56 69 SER B C 1
ATOM 2479 O O . SER B 1 69 ? -9.141 -19.906 -10 1 97.56 69 SER B O 1
ATOM 2481 N N . ARG B 1 70 ? -8.391 -20.625 -11.977 1 95.88 70 ARG B N 1
ATOM 2482 C CA . ARG B 1 70 ? -9.438 -21.625 -12.156 1 95.88 70 ARG B CA 1
ATOM 2483 C C . ARG B 1 70 ? -9.062 -22.938 -11.477 1 95.88 70 ARG B C 1
ATOM 2485 O O . ARG B 1 70 ? -9.898 -23.844 -11.336 1 95.88 70 ARG B O 1
ATOM 2492 N N . GLN B 1 71 ? -7.844 -22.984 -11.047 1 95.12 71 GLN B N 1
ATOM 2493 C CA . GLN B 1 71 ? -7.434 -24.188 -10.32 1 95.12 71 GLN B CA 1
ATOM 2494 C C . GLN B 1 71 ? -8.188 -24.312 -9 1 95.12 71 GLN B C 1
ATOM 2496 O O . GLN B 1 71 ? -8.828 -23.344 -8.555 1 95.12 71 GLN B O 1
ATOM 2501 N N . ASP B 1 72 ? -8.164 -25.5 -8.484 1 94 72 ASP B N 1
ATOM 2502 C CA . ASP B 1 72 ? -8.773 -25.719 -7.168 1 94 72 ASP B CA 1
ATOM 2503 C C . ASP B 1 72 ? -7.844 -25.234 -6.055 1 94 72 ASP B C 1
ATOM 2505 O O . ASP B 1 72 ? -6.801 -25.844 -5.805 1 94 72 ASP B O 1
ATOM 2509 N N . HIS B 1 73 ? -8.211 -24.203 -5.355 1 97.19 73 HIS B N 1
ATOM 2510 C CA . HIS B 1 73 ? -7.402 -23.625 -4.289 1 97.19 73 HIS B CA 1
ATOM 2511 C C . HIS B 1 73 ? -7.953 -23.984 -2.916 1 97.19 73 HIS B C 1
ATOM 2513 O O . HIS B 1 73 ? -7.559 -23.406 -1.907 1 97.19 73 HIS B O 1
ATOM 2519 N N . SER B 1 74 ? -8.883 -24.891 -2.838 1 95.88 74 SER B N 1
ATOM 2520 C CA . SER B 1 74 ? -9.555 -25.219 -1.584 1 95.88 74 SER B CA 1
ATOM 2521 C C . SER B 1 74 ? -8.562 -25.734 -0.541 1 95.88 74 SER B C 1
ATOM 2523 O O . SER B 1 74 ? -8.75 -25.516 0.658 1 95.88 74 SER B O 1
ATOM 2525 N N . SER B 1 75 ? -7.523 -26.328 -0.985 1 96.62 75 SER B N 1
ATOM 2526 C CA . SER B 1 75 ? -6.551 -26.922 -0.07 1 96.62 75 SER B CA 1
ATOM 2527 C C . SER B 1 75 ? -5.309 -26.047 0.047 1 96.62 75 SER B C 1
ATOM 2529 O O . SER B 1 75 ? -4.281 -26.484 0.577 1 96.62 75 SER B O 1
ATOM 2531 N N . ASN B 1 76 ? -5.355 -24.891 -0.518 1 96.88 76 ASN B N 1
ATOM 2532 C CA . ASN B 1 76 ? -4.227 -23.969 -0.512 1 96.88 76 ASN B CA 1
ATOM 2533 C C . ASN B 1 76 ? -4.441 -22.828 0.478 1 96.88 76 ASN B C 1
ATOM 2535 O O . ASN B 1 76 ? -5.551 -22.312 0.606 1 96.88 76 ASN B O 1
ATOM 2539 N N . GLY B 1 77 ? -3.396 -22.422 1.131 1 96.94 77 GLY B N 1
ATOM 2540 C CA . GLY B 1 77 ? -3.49 -21.344 2.094 1 96.94 77 GLY B CA 1
ATOM 2541 C C . GLY B 1 77 ? -3.412 -19.969 1.453 1 96.94 77 GLY B C 1
ATOM 2542 O O . GLY B 1 77 ? -3.967 -19 1.977 1 96.94 77 GLY B O 1
ATOM 2543 N N . CYS B 1 78 ? -2.697 -19.891 0.385 1 98.06 78 CYS B N 1
ATOM 2544 C CA . CYS B 1 78 ? -2.525 -18.594 -0.282 1 98.06 78 CYS B CA 1
ATOM 2545 C C . CYS B 1 78 ? -2.154 -18.797 -1.748 1 98.06 78 CYS B C 1
ATOM 2547 O O . CYS B 1 78 ? -1.995 -19.922 -2.209 1 98.06 78 CYS B O 1
ATOM 2549 N N . PHE B 1 79 ? -2.18 -17.766 -2.518 1 98.38 79 PHE B N 1
ATOM 2550 C CA . PHE B 1 79 ? -1.69 -17.688 -3.891 1 98.38 79 PHE B CA 1
ATOM 2551 C C . PHE B 1 79 ? -0.6 -16.641 -4.023 1 98.38 79 PHE B C 1
ATOM 2553 O O . PHE B 1 79 ? -0.72 -15.539 -3.477 1 98.38 79 PHE B O 1
ATOM 2560 N N . VAL B 1 80 ? 0.496 -16.984 -4.699 1 98.69 80 VAL B N 1
ATOM 2561 C CA . VAL B 1 80 ? 1.594 -16.047 -4.922 1 98.69 80 VAL B CA 1
ATOM 2562 C C . VAL B 1 80 ? 1.856 -15.914 -6.418 1 98.69 80 VAL B C 1
ATOM 2564 O O . VAL B 1 80 ? 1.891 -16.906 -7.148 1 98.69 80 VAL B O 1
ATOM 2567 N N . CYS B 1 81 ? 1.979 -14.703 -6.844 1 98.75 81 CYS B N 1
ATOM 2568 C CA . CYS B 1 81 ? 2.336 -14.414 -8.227 1 98.75 81 CYS B CA 1
ATOM 2569 C C . CYS B 1 81 ? 3.537 -13.477 -8.297 1 98.75 81 CYS B C 1
ATOM 2571 O O . CYS B 1 81 ? 3.537 -12.414 -7.68 1 98.75 81 CYS B O 1
ATOM 2573 N N . VAL B 1 82 ? 4.578 -13.867 -9.016 1 98.62 82 VAL B N 1
ATOM 2574 C CA . VAL B 1 82 ? 5.766 -13.062 -9.258 1 98.62 82 VAL B CA 1
ATOM 2575 C C . VAL B 1 82 ? 5.852 -12.695 -10.742 1 98.62 82 VAL B C 1
ATOM 2577 O O . VAL B 1 82 ? 5.82 -13.578 -11.602 1 98.62 82 VAL B O 1
ATOM 2580 N N . ILE B 1 83 ? 5.949 -11.43 -11.016 1 97.81 83 ILE B N 1
ATOM 2581 C CA . ILE B 1 83 ? 6.055 -10.984 -12.398 1 97.81 83 ILE B CA 1
ATOM 2582 C C . ILE B 1 83 ? 7.32 -10.148 -12.578 1 97.81 83 ILE B C 1
ATOM 2584 O O . ILE B 1 83 ? 7.473 -9.102 -11.945 1 97.81 83 ILE B O 1
ATOM 2588 N N . LEU B 1 84 ? 8.18 -10.602 -13.375 1 96.25 84 LEU B N 1
ATOM 2589 C CA . LEU B 1 84 ? 9.43 -9.938 -13.742 1 96.25 84 LEU B CA 1
ATOM 2590 C C . LEU B 1 84 ? 9.406 -9.492 -15.203 1 96.25 84 LEU B C 1
ATOM 2592 O O . LEU B 1 84 ? 9.492 -10.328 -16.109 1 96.25 84 LEU B O 1
ATOM 2596 N N . THR B 1 85 ? 9.227 -8.211 -15.453 1 94.94 85 THR B N 1
ATOM 2597 C CA . THR B 1 85 ? 9.062 -7.73 -16.812 1 94.94 85 THR B CA 1
ATOM 2598 C C . THR B 1 85 ? 9.367 -6.238 -16.906 1 94.94 85 THR B C 1
ATOM 2600 O O . THR B 1 85 ? 10.016 -5.68 -16.031 1 94.94 85 THR B O 1
ATOM 2603 N N . HIS B 1 86 ? 9.133 -5.621 -18.047 1 90.94 86 HIS B N 1
ATOM 2604 C CA . HIS B 1 86 ? 9.094 -4.168 -18.172 1 90.94 86 HIS B CA 1
ATOM 2605 C C . HIS B 1 86 ? 7.734 -3.611 -17.781 1 90.94 86 HIS B C 1
ATOM 2607 O O . HIS B 1 86 ? 6.738 -4.34 -17.766 1 90.94 86 HIS B O 1
ATOM 2613 N N . GLY B 1 87 ? 7.793 -2.396 -17.406 1 88 87 GLY B N 1
ATOM 2614 C CA . GLY B 1 87 ? 6.523 -1.801 -17.016 1 88 87 GLY B CA 1
ATOM 2615 C C . GLY B 1 87 ? 6.605 -0.298 -16.828 1 88 87 GLY B C 1
ATOM 2616 O O . GLY B 1 87 ? 7.688 0.285 -16.906 1 88 87 GLY B O 1
ATOM 2617 N N . GLU B 1 88 ? 5.402 0.263 -16.719 1 80.06 88 GLU B N 1
ATOM 2618 C CA . GLU B 1 88 ? 5.203 1.682 -16.438 1 80.06 88 GLU B CA 1
ATOM 2619 C C . GLU B 1 88 ? 4.133 1.884 -15.367 1 80.06 88 GLU B C 1
ATOM 2621 O O . GLU B 1 88 ? 3.854 0.976 -14.578 1 80.06 88 GLU B O 1
ATOM 2626 N N . LYS B 1 89 ? 3.584 3.01 -15.281 1 75.75 89 LYS B N 1
ATOM 2627 C CA . LYS B 1 89 ? 2.668 3.455 -14.234 1 75.75 89 LYS B CA 1
ATOM 2628 C C . LYS B 1 89 ? 1.483 2.502 -14.094 1 75.75 89 LYS B C 1
ATOM 2630 O O . LYS B 1 89 ? 1.14 2.082 -12.992 1 75.75 89 LYS B O 1
ATOM 2635 N N . ASP B 1 90 ? 0.899 2.07 -15.094 1 79.5 90 ASP B N 1
ATOM 2636 C CA . ASP B 1 90 ? -0.366 1.351 -14.977 1 79.5 90 ASP B CA 1
ATOM 2637 C C . ASP B 1 90 ? -0.34 0.06 -15.797 1 79.5 90 ASP B C 1
ATOM 2639 O O . ASP B 1 90 ? -1.365 -0.608 -15.945 1 79.5 90 ASP B O 1
ATOM 2643 N N . PHE B 1 91 ? 0.847 -0.24 -16.312 1 90.38 91 PHE B N 1
ATOM 2644 C CA . PHE B 1 91 ? 0.859 -1.457 -17.125 1 90.38 91 PHE B CA 1
ATOM 2645 C C . PHE B 1 91 ? 2.195 -2.178 -16.984 1 90.38 91 PHE B C 1
ATOM 2647 O O . PHE B 1 91 ? 3.209 -1.562 -16.656 1 90.38 91 PHE B O 1
ATOM 2654 N N . ILE B 1 92 ? 2.113 -3.383 -17.188 1 93.25 92 ILE B N 1
ATOM 2655 C CA . ILE B 1 92 ? 3.295 -4.215 -17.391 1 93.25 92 ILE B CA 1
ATOM 2656 C C . ILE B 1 92 ? 3.357 -4.68 -18.844 1 93.25 92 ILE B C 1
ATOM 2658 O O . ILE B 1 92 ? 2.393 -4.523 -19.594 1 93.25 92 ILE B O 1
ATOM 2662 N N . TYR B 1 93 ? 4.488 -5.211 -19.203 1 93.75 93 TYR B N 1
ATOM 2663 C CA . TYR B 1 93 ? 4.625 -5.586 -20.609 1 93.75 93 TYR B CA 1
ATOM 2664 C C . TYR B 1 93 ? 4.699 -7.098 -20.766 1 93.75 93 TYR B C 1
ATOM 2666 O O . TYR B 1 93 ? 5.473 -7.762 -20.062 1 93.75 93 TYR B O 1
ATOM 2674 N N . GLY B 1 94 ? 3.816 -7.594 -21.625 1 96.56 94 GLY B N 1
ATOM 2675 C CA . GLY B 1 94 ? 4.203 -8.836 -22.281 1 96.56 94 GLY B CA 1
ATOM 2676 C C . GLY B 1 94 ? 5.324 -8.664 -23.281 1 96.56 94 GLY B C 1
ATOM 2677 O O . GLY B 1 94 ? 5.77 -7.543 -23.531 1 96.56 94 GLY B O 1
ATOM 2678 N N . THR B 1 95 ? 5.742 -9.75 -23.844 1 96.94 95 THR B N 1
ATOM 2679 C CA . THR B 1 95 ? 6.848 -9.648 -24.781 1 96.94 95 THR B CA 1
ATOM 2680 C C . THR B 1 95 ? 6.441 -8.812 -26 1 96.94 95 THR B C 1
ATOM 2682 O O . THR B 1 95 ? 7.301 -8.266 -26.688 1 96.94 95 THR B O 1
ATOM 2685 N N . ASP B 1 96 ? 5.156 -8.68 -26.234 1 96.56 96 ASP B N 1
ATOM 2686 C CA . ASP B 1 96 ? 4.676 -8.062 -27.469 1 96.56 96 ASP B CA 1
ATOM 2687 C C . ASP B 1 96 ? 4.012 -6.719 -27.188 1 96.56 96 ASP B C 1
ATOM 2689 O O . ASP B 1 96 ? 3.734 -5.953 -28.125 1 96.56 96 ASP B O 1
ATOM 2693 N N . GLY B 1 97 ? 3.615 -6.449 -25.969 1 94.62 97 GLY B N 1
ATOM 2694 C CA . GLY B 1 97 ? 2.898 -5.207 -25.703 1 94.62 97 GLY B CA 1
ATOM 2695 C C . GLY B 1 97 ? 2.457 -5.055 -24.266 1 94.62 97 GLY B C 1
ATOM 2696 O O . GLY B 1 97 ? 2.799 -5.879 -23.422 1 94.62 97 GLY B O 1
ATOM 2697 N N . PRO B 1 98 ? 1.74 -3.971 -24.031 1 94.12 98 PRO B N 1
ATOM 2698 C CA . PRO B 1 98 ? 1.347 -3.66 -22.656 1 94.12 98 PRO B CA 1
ATOM 2699 C C . PRO B 1 98 ? 0.129 -4.461 -22.188 1 94.12 98 PRO B C 1
ATOM 2701 O O . PRO B 1 98 ? -0.672 -4.902 -23.016 1 94.12 98 PRO B O 1
ATOM 2704 N N . LEU B 1 99 ? 0.039 -4.711 -20.922 1 94.94 99 LEU B N 1
ATOM 2705 C CA . LEU B 1 99 ? -1.062 -5.312 -20.188 1 94.94 99 LEU B CA 1
ATOM 2706 C C . LEU B 1 99 ? -1.348 -4.523 -18.906 1 94.94 99 LEU B C 1
ATOM 2708 O O . LEU B 1 99 ? -0.438 -4.258 -18.125 1 94.94 99 LEU B O 1
ATOM 2712 N N . ALA B 1 100 ? -2.617 -4.172 -18.719 1 91.31 100 ALA B N 1
ATOM 2713 C CA . ALA B 1 100 ? -2.975 -3.396 -17.531 1 91.31 100 ALA B CA 1
ATOM 2714 C C . ALA B 1 100 ? -2.787 -4.219 -16.266 1 91.31 100 ALA B C 1
ATOM 2716 O O . ALA 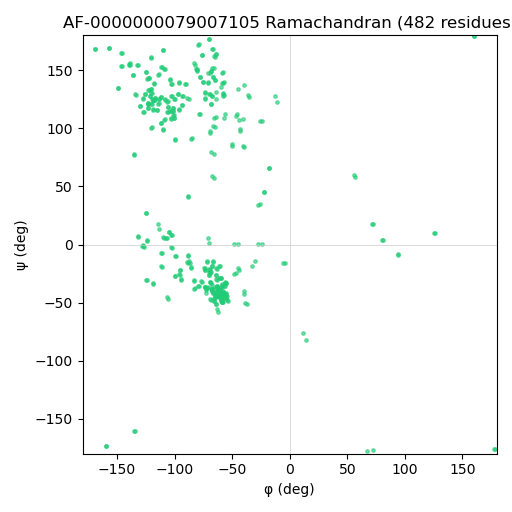B 1 100 ? -3.105 -5.41 -16.234 1 91.31 100 ALA B O 1
ATOM 2717 N N . ILE B 1 101 ? -2.355 -3.562 -15.203 1 90.31 101 ILE B N 1
ATOM 2718 C CA . ILE B 1 101 ? -2.143 -4.23 -13.93 1 90.31 101 ILE B CA 1
ATOM 2719 C C . ILE B 1 101 ? -3.465 -4.801 -13.422 1 90.31 101 ILE B C 1
ATOM 2721 O O . ILE B 1 101 ? -3.496 -5.891 -12.836 1 90.31 101 ILE B O 1
ATOM 2725 N N . LYS B 1 102 ? -4.535 -4.078 -13.617 1 89.75 102 LYS B N 1
ATOM 2726 C CA . LYS B 1 102 ? -5.852 -4.539 -13.172 1 89.75 102 LYS B CA 1
ATOM 2727 C C . LYS B 1 102 ? -6.188 -5.902 -13.773 1 89.75 102 LYS B C 1
ATOM 2729 O O . LYS B 1 102 ? -6.848 -6.723 -13.133 1 89.75 102 LYS B O 1
ATOM 2734 N N . ASP B 1 103 ? -5.707 -6.172 -14.992 1 92.5 103 ASP B N 1
ATOM 2735 C CA . ASP B 1 103 ? -6.004 -7.422 -15.688 1 92.5 103 ASP B CA 1
ATOM 2736 C C . ASP B 1 103 ? -5.227 -8.586 -15.07 1 92.5 103 ASP B C 1
ATOM 2738 O O . ASP B 1 103 ? -5.602 -9.75 -15.242 1 92.5 103 ASP B O 1
ATOM 2742 N N . VAL B 1 104 ? -4.18 -8.25 -14.406 1 94.19 104 VAL B N 1
ATOM 2743 C CA . VAL B 1 104 ? -3.355 -9.242 -13.727 1 94.19 104 VAL B CA 1
ATOM 2744 C C . VAL B 1 104 ? -4.039 -9.688 -12.43 1 94.19 104 VAL B C 1
ATOM 2746 O O . VAL B 1 104 ? -3.969 -10.859 -12.055 1 94.19 104 VAL B O 1
ATOM 2749 N N . ILE B 1 105 ? -4.75 -8.82 -11.836 1 93.75 105 ILE B N 1
ATOM 2750 C CA . ILE B 1 105 ? -5.289 -9.008 -10.492 1 93.75 105 ILE B CA 1
ATOM 2751 C C . ILE B 1 105 ? -6.711 -9.562 -10.586 1 93.75 105 ILE B C 1
ATOM 2753 O O . ILE B 1 105 ? -7.121 -10.375 -9.758 1 93.75 105 ILE B O 1
ATOM 2757 N N . LEU B 1 106 ? -7.445 -9.258 -11.602 1 93.19 106 LEU B N 1
ATOM 2758 C CA . LEU B 1 106 ? -8.883 -9.461 -11.742 1 93.19 106 LEU B CA 1
ATOM 2759 C C . LEU B 1 106 ? -9.234 -10.945 -11.641 1 93.19 106 LEU B C 1
ATOM 2761 O O . LEU B 1 106 ? -10.219 -11.312 -11 1 93.19 106 LEU B O 1
ATOM 2765 N N . PRO B 1 107 ? -8.484 -11.828 -12.18 1 96.5 107 PRO B N 1
ATOM 2766 C CA . PRO B 1 107 ? -8.844 -13.25 -12.141 1 96.5 107 PRO B CA 1
ATOM 2767 C C . PRO B 1 107 ? -8.938 -13.797 -10.719 1 96.5 107 PRO B C 1
ATOM 2769 O O . PRO B 1 107 ? -9.578 -14.828 -10.492 1 96.5 107 PRO B O 1
ATOM 2772 N N . PHE B 1 108 ? -8.352 -13.125 -9.742 1 96.94 108 PHE B N 1
ATOM 2773 C CA . PHE B 1 108 ? -8.227 -13.719 -8.414 1 96.94 108 PHE B CA 1
ATOM 2774 C C . PHE B 1 108 ? -9.148 -13.023 -7.418 1 96.94 108 PHE B C 1
ATOM 2776 O O . PHE B 1 108 ? -9.047 -13.258 -6.211 1 96.94 108 PHE B O 1
ATOM 2783 N N . THR B 1 109 ? -9.961 -12.125 -7.93 1 93.44 109 THR B N 1
ATOM 2784 C CA . THR B 1 109 ? -10.945 -11.477 -7.07 1 93.44 109 THR B CA 1
ATOM 2785 C C . THR B 1 109 ? -11.945 -12.492 -6.535 1 93.44 109 THR B C 1
ATOM 2787 O O . THR B 1 109 ? -12.055 -13.602 -7.059 1 93.44 109 THR B O 1
ATOM 2790 N N . ASP B 1 110 ? -12.656 -12.109 -5.512 1 89.06 110 ASP B N 1
ATOM 2791 C CA . ASP B 1 110 ? -13.578 -13.016 -4.836 1 89.06 110 ASP B CA 1
ATOM 2792 C C . ASP B 1 110 ? -14.633 -13.547 -5.801 1 89.06 110 ASP B C 1
ATOM 2794 O O . ASP B 1 110 ? -15.055 -14.703 -5.703 1 89.06 110 ASP B O 1
ATOM 2798 N N . GLU B 1 111 ? -15.031 -12.734 -6.742 1 88.38 111 GLU B N 1
ATOM 2799 C CA . GLU B 1 111 ? -16.062 -13.109 -7.703 1 88.38 111 GLU B CA 1
ATOM 2800 C C . GLU B 1 111 ? -15.539 -14.125 -8.711 1 88.38 111 GLU B C 1
ATOM 2802 O O . GLU B 1 111 ? -16.25 -15.07 -9.078 1 88.38 111 GLU B O 1
ATOM 2807 N N . LYS B 1 112 ? -14.336 -13.984 -9.109 1 93.38 112 LYS B N 1
ATOM 2808 C CA . LYS B 1 112 ? -13.789 -14.797 -10.203 1 93.38 112 LYS B CA 1
ATOM 2809 C C . LYS B 1 112 ? -13.055 -16.016 -9.664 1 93.38 112 LYS B C 1
ATOM 2811 O O . LYS B 1 112 ? -12.844 -16.984 -10.391 1 93.38 112 LYS B O 1
ATOM 2816 N N . CYS B 1 113 ? -12.625 -15.945 -8.422 1 95.94 113 CYS B N 1
ATOM 2817 C CA . CYS B 1 113 ? -11.906 -17.062 -7.805 1 95.94 113 CYS B CA 1
ATOM 2818 C C . CYS B 1 113 ? -12.43 -17.328 -6.398 1 95.94 113 CYS B C 1
ATOM 2820 O O . CYS B 1 113 ? -11.734 -17.078 -5.414 1 95.94 113 CYS B O 1
ATOM 2822 N N . PRO B 1 114 ? -13.539 -17.953 -6.254 1 94.5 114 PRO B N 1
ATOM 2823 C CA . PRO B 1 114 ? -14.195 -18.156 -4.961 1 94.5 114 PRO B CA 1
ATOM 2824 C C . PRO B 1 114 ? -13.359 -19 -4.004 1 94.5 114 PRO B C 1
ATOM 2826 O O . PRO B 1 114 ? -13.43 -18.812 -2.785 1 94.5 114 PRO B O 1
ATOM 2829 N N . ALA B 1 115 ? -12.602 -19.875 -4.531 1 95.56 115 ALA B N 1
ATOM 2830 C CA . ALA B 1 115 ? -11.82 -20.781 -3.697 1 95.56 115 ALA B CA 1
ATOM 2831 C C . ALA B 1 115 ? -10.75 -20.031 -2.91 1 95.56 115 ALA B C 1
ATOM 2833 O O . ALA B 1 115 ? -10.188 -20.562 -1.953 1 95.56 115 ALA B O 1
ATOM 2834 N N . LEU B 1 116 ? -10.477 -18.781 -3.27 1 96.69 116 LEU B N 1
ATOM 2835 C CA . LEU B 1 116 ? -9.461 -18 -2.584 1 96.69 116 LEU B CA 1
ATOM 2836 C C . LEU B 1 116 ? -10.094 -16.922 -1.705 1 96.69 116 LEU B C 1
ATOM 2838 O O . LEU B 1 116 ? -9.398 -16.062 -1.162 1 96.69 116 LEU B O 1
ATOM 2842 N N . VAL B 1 117 ? -11.414 -16.953 -1.612 1 93.94 117 VAL B N 1
ATOM 2843 C CA . VAL B 1 117 ? -12.078 -16.016 -0.72 1 93.94 117 VAL B CA 1
ATOM 2844 C C . VAL B 1 117 ? -11.547 -16.188 0.702 1 93.94 117 VAL B C 1
ATOM 2846 O O . VAL B 1 117 ? -11.453 -17.297 1.206 1 93.94 117 VAL B O 1
ATOM 2849 N N . GLY B 1 118 ? -11.148 -15.078 1.296 1 94.12 118 GLY B N 1
ATOM 2850 C CA . GLY B 1 118 ? -10.656 -15.102 2.664 1 94.12 118 GLY B CA 1
ATOM 2851 C C . GLY B 1 118 ? -9.211 -15.547 2.771 1 94.12 118 GLY B C 1
ATOM 2852 O O . GLY B 1 118 ? -8.688 -15.711 3.875 1 94.12 118 GLY B O 1
ATOM 2853 N N . LYS B 1 119 ? -8.617 -15.766 1.61 1 97.25 119 LYS B N 1
ATOM 2854 C CA . LYS B 1 119 ? -7.215 -16.172 1.558 1 97.25 119 LYS B CA 1
ATOM 2855 C C . LYS B 1 119 ? -6.359 -15.078 0.909 1 97.25 119 LYS B C 1
ATOM 2857 O O . LYS B 1 119 ? -6.816 -14.375 0.008 1 97.25 119 LYS B O 1
ATOM 2862 N N . PRO B 1 120 ? -5.098 -14.953 1.387 1 98.12 120 PRO B N 1
ATOM 2863 C CA . PRO B 1 120 ? -4.266 -13.883 0.831 1 98.12 120 PRO B CA 1
ATOM 2864 C C . PRO B 1 120 ? -3.783 -14.188 -0.585 1 98.12 120 PRO B C 1
ATOM 2866 O O . PRO B 1 120 ? -3.393 -15.32 -0.879 1 98.12 120 PRO B O 1
ATOM 2869 N N . LYS B 1 121 ? -3.939 -13.25 -1.464 1 98.38 121 LYS B N 1
ATOM 2870 C CA . LYS B 1 121 ? -3.342 -13.234 -2.795 1 98.38 121 LYS B CA 1
ATOM 2871 C C . LYS B 1 121 ? -2.162 -12.266 -2.854 1 98.38 121 LYS B C 1
ATOM 2873 O O . LYS B 1 121 ? -2.344 -11.055 -2.754 1 98.38 121 LYS B O 1
ATOM 2878 N N . ILE B 1 122 ? -0.976 -12.758 -3.055 1 98.62 122 ILE B N 1
ATOM 2879 C CA . ILE B 1 122 ? 0.259 -12 -2.895 1 98.62 122 ILE B CA 1
ATOM 2880 C C . ILE B 1 122 ? 0.942 -11.836 -4.25 1 98.62 122 ILE B C 1
ATOM 2882 O O . ILE B 1 122 ? 1.299 -12.82 -4.898 1 98.62 122 ILE B O 1
ATOM 2886 N N . PHE B 1 123 ? 1.144 -10.57 -4.633 1 98 123 PHE B N 1
ATOM 2887 C CA . PHE B 1 123 ? 1.766 -10.273 -5.918 1 98 123 PHE B CA 1
ATOM 2888 C C . PHE B 1 123 ? 3.068 -9.508 -5.723 1 98 123 PHE B C 1
ATOM 2890 O O . PHE B 1 123 ? 3.092 -8.477 -5.047 1 98 123 PHE B O 1
ATOM 2897 N N . PHE B 1 124 ? 4.164 -10.008 -6.25 1 97.5 124 PHE B N 1
ATOM 2898 C CA . PHE B 1 124 ? 5.43 -9.289 -6.387 1 97.5 124 PHE B CA 1
ATOM 2899 C C . PHE B 1 124 ? 5.676 -8.898 -7.84 1 97.5 124 PHE B C 1
ATOM 2901 O O . PHE B 1 124 ? 5.844 -9.766 -8.703 1 97.5 124 PHE B O 1
ATOM 2908 N N . ILE B 1 125 ? 5.676 -7.641 -8.07 1 94.88 125 ILE B N 1
ATOM 2909 C CA . ILE B 1 125 ? 5.836 -7.168 -9.445 1 94.88 125 ILE B CA 1
ATOM 2910 C C . ILE B 1 125 ? 7.098 -6.316 -9.547 1 94.88 125 ILE B C 1
ATOM 2912 O O . ILE B 1 125 ? 7.219 -5.289 -8.875 1 94.88 125 ILE B O 1
ATOM 2916 N N . GLN B 1 126 ? 8.008 -6.758 -10.289 1 90.69 126 GLN B N 1
ATOM 2917 C CA . GLN B 1 126 ? 9.203 -6.008 -10.641 1 90.69 126 GLN B CA 1
ATOM 2918 C C . GLN B 1 126 ? 9.18 -5.574 -12.102 1 90.69 126 GLN B C 1
ATOM 2920 O O . GLN B 1 126 ? 9.312 -6.402 -13 1 90.69 126 GLN B O 1
ATOM 2925 N N . ALA B 1 127 ? 8.961 -4.301 -12.297 1 86.81 127 ALA B N 1
ATOM 2926 C CA . ALA B 1 127 ? 8.875 -3.773 -13.656 1 86.81 127 ALA B CA 1
ATOM 2927 C C . ALA B 1 127 ? 9.992 -2.77 -13.93 1 86.81 127 ALA B C 1
ATOM 2929 O O . ALA B 1 127 ? 10.164 -1.811 -13.18 1 86.81 127 ALA B O 1
ATOM 2930 N N . CYS B 1 128 ? 10.766 -2.938 -14.891 1 77.19 128 CYS B N 1
ATOM 2931 C CA . CYS B 1 128 ? 11.797 -1.994 -15.305 1 77.19 128 CYS B CA 1
ATOM 2932 C C . CYS B 1 128 ? 11.273 -1.04 -16.359 1 77.19 128 CYS B C 1
ATOM 2934 O O . CYS B 1 128 ? 10.625 -1.466 -17.328 1 77.19 128 CYS B O 1
ATOM 2936 N N . ARG B 1 129 ? 11.414 0.287 -16.172 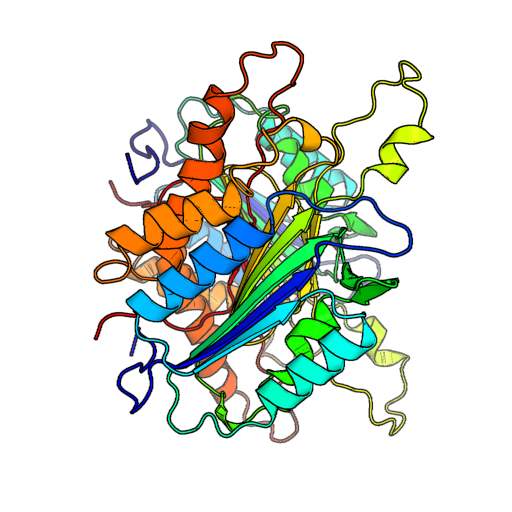1 68.12 129 ARG B N 1
ATOM 2937 C CA . ARG B 1 129 ? 10.953 1.255 -17.156 1 68.12 129 ARG B CA 1
ATOM 2938 C C . ARG B 1 129 ? 11.805 1.19 -18.422 1 68.12 129 ARG B C 1
ATOM 2940 O O . ARG B 1 129 ? 13.031 1.094 -18.344 1 68.12 129 ARG B O 1
ATOM 2947 N N . GLY B 1 130 ? 11.453 0.529 -19.484 1 54.81 130 GLY B N 1
ATOM 2948 C CA . GLY B 1 130 ? 12.164 0.305 -20.734 1 54.81 130 GLY B CA 1
ATOM 2949 C C . GLY B 1 130 ? 12.977 1.504 -21.172 1 54.81 130 GLY B C 1
ATOM 2950 O O . GLY B 1 130 ? 12.656 2.643 -20.828 1 54.81 130 GLY B O 1
ATOM 2951 N N . GLY B 1 131 ? 14.273 1.334 -21.484 1 47.56 131 GLY B N 1
ATOM 2952 C CA . GLY B 1 131 ? 15.281 2.234 -22.031 1 47.56 131 GLY B CA 1
ATOM 2953 C C . GLY B 1 131 ? 14.742 3.146 -23.109 1 47.56 131 GLY B C 1
ATOM 2954 O O . GLY B 1 131 ? 15.414 4.098 -23.516 1 47.56 131 GLY B O 1
ATOM 2955 N N . GLU B 1 132 ? 13.945 2.734 -24.031 1 45.31 132 GLU B N 1
ATOM 2956 C CA . GLU B 1 132 ? 13.734 3.547 -25.219 1 45.31 132 GLU B CA 1
ATOM 2957 C C . GLU B 1 132 ? 13.266 4.953 -24.859 1 45.31 132 GLU B C 1
ATOM 2959 O O . GLU B 1 132 ? 13.484 5.902 -25.625 1 45.31 132 GLU B O 1
ATOM 2964 N N . TYR B 1 133 ? 12.562 5.047 -23.875 1 40.78 133 TYR B N 1
ATOM 2965 C CA . TYR B 1 133 ? 12.18 6.441 -23.688 1 40.78 133 TYR B CA 1
ATOM 2966 C C . TYR B 1 133 ? 13.367 7.273 -23.219 1 40.78 133 TYR B C 1
ATOM 2968 O O . TYR B 1 133 ? 13.312 8.508 -23.234 1 40.78 133 TYR B O 1
ATOM 2976 N N . ASP B 1 134 ? 14.328 6.695 -22.828 1 38.56 134 ASP B N 1
ATOM 2977 C CA . ASP B 1 134 ? 15.523 7.477 -22.531 1 38.56 134 ASP B CA 1
ATOM 2978 C C . ASP B 1 134 ? 16.188 7.969 -23.812 1 38.56 134 ASP B C 1
ATOM 2980 O O . ASP B 1 134 ? 16.953 8.938 -23.781 1 38.56 134 ASP B O 1
ATOM 2984 N N . GLU B 1 135 ? 16.266 7.215 -24.875 1 36.94 135 GLU B N 1
ATOM 2985 C CA . GLU B 1 135 ? 17.078 7.711 -25.984 1 36.94 135 GLU B CA 1
ATOM 2986 C C . GLU B 1 135 ? 16.516 9.023 -26.531 1 36.94 135 GLU B C 1
ATOM 2988 O O . GLU B 1 135 ? 17.266 9.852 -27.047 1 36.94 135 GLU B O 1
ATOM 2993 N N . GLY B 1 136 ? 15.258 9.133 -27.016 1 33.19 136 GLY B N 1
ATOM 2994 C CA . GLY B 1 136 ? 14.867 10.344 -27.734 1 33.19 136 GLY B CA 1
ATOM 2995 C C . GLY B 1 136 ? 14.812 11.57 -26.844 1 33.19 136 GLY B C 1
ATOM 2996 O O . GLY B 1 136 ? 14.438 12.656 -27.297 1 33.19 136 GLY B O 1
ATOM 2997 N N . VAL B 1 137 ? 14.43 11.5 -25.594 1 33.97 137 VAL B N 1
ATOM 2998 C CA . VAL B 1 137 ? 14.633 12.805 -24.984 1 33.97 137 VAL B CA 1
ATOM 2999 C C . VAL B 1 137 ? 16.125 13.125 -24.922 1 33.97 137 VAL B C 1
ATOM 3001 O O . VAL B 1 137 ? 16.891 12.391 -24.297 1 33.97 137 VAL B O 1
ATOM 3004 N N . ASP B 1 138 ? 16.812 13.531 -25.922 1 31.78 138 ASP B N 1
ATOM 3005 C CA . ASP B 1 138 ? 18.031 14.336 -25.797 1 31.78 138 ASP B CA 1
ATOM 3006 C C . ASP B 1 138 ? 18.188 14.891 -24.375 1 31.78 138 ASP B C 1
ATOM 3008 O O . ASP B 1 138 ? 17.203 15.312 -23.766 1 31.78 138 ASP B O 1
ATOM 3012 N N . ALA B 1 139 ? 19.312 14.711 -23.703 1 32.34 139 ALA B N 1
ATOM 3013 C CA . ALA B 1 139 ? 19.906 15.484 -22.609 1 32.34 139 ALA B CA 1
ATOM 3014 C C . ALA B 1 139 ? 19.469 16.953 -22.688 1 32.34 139 ALA B C 1
ATOM 3016 O O . ALA B 1 139 ? 20.297 17.828 -22.938 1 32.34 139 ALA B O 1
ATOM 3017 N N . VAL B 1 140 ? 18.672 17.391 -23.625 1 30.53 140 VAL B N 1
ATOM 3018 C CA . VAL B 1 140 ? 18.594 18.828 -23.406 1 30.53 140 VAL B CA 1
ATOM 3019 C C . VAL B 1 140 ? 18.516 19.125 -21.906 1 30.53 140 VAL B C 1
ATOM 3021 O O . VAL B 1 140 ? 17.906 18.359 -21.156 1 30.53 140 VAL B O 1
ATOM 3024 N N . ASP B 1 141 ? 19.266 20.172 -21.328 1 32.53 141 ASP B N 1
ATOM 3025 C CA . ASP B 1 141 ? 19.547 20.891 -20.094 1 32.53 141 ASP B CA 1
ATOM 3026 C C . ASP B 1 141 ? 18.312 20.953 -19.203 1 32.53 141 ASP B C 1
ATOM 3028 O O . ASP B 1 141 ? 18.234 21.797 -18.297 1 32.53 141 ASP B O 1
ATOM 3032 N N . SER B 1 142 ? 17.078 20.719 -19.797 1 33.66 142 SER B N 1
ATOM 3033 C CA . SER B 1 142 ? 16.047 21.312 -18.969 1 33.66 142 SER B CA 1
ATOM 3034 C C . SER B 1 142 ? 15.984 20.625 -17.594 1 33.66 142 SER B C 1
ATOM 3036 O O . SER B 1 142 ? 16.25 19.422 -17.484 1 33.66 142 SER B O 1
ATOM 3038 N N . LYS B 1 143 ? 15.961 21.25 -16.484 1 37.75 143 LYS B N 1
ATOM 3039 C CA . LYS B 1 143 ? 15.602 21.172 -15.062 1 37.75 143 LYS B CA 1
ATOM 3040 C C . LYS B 1 143 ? 14.461 20.172 -14.844 1 37.75 143 LYS B C 1
ATOM 3042 O O . LYS B 1 143 ? 13.336 20.578 -14.547 1 37.75 143 LYS B O 1
ATOM 3047 N N . LYS B 1 144 ? 14.406 19.188 -15.555 1 41.94 144 LYS B N 1
ATOM 3048 C CA . LYS B 1 144 ? 13.25 18.297 -15.43 1 41.94 144 LYS B CA 1
ATOM 3049 C C . LYS B 1 144 ? 13.086 17.797 -14 1 41.94 144 LYS B C 1
ATOM 3051 O O . LYS B 1 144 ? 14.062 17.422 -13.352 1 41.94 144 LYS B O 1
ATOM 3056 N N . GLU B 1 145 ? 12.156 18.156 -13.367 1 44.41 145 GLU B N 1
ATOM 3057 C CA . GLU B 1 145 ? 11.68 17.703 -12.062 1 44.41 145 GLU B CA 1
ATOM 3058 C C . GLU B 1 145 ? 11.711 16.172 -11.969 1 44.41 145 GLU B C 1
ATOM 3060 O O . GLU B 1 145 ? 11.391 15.477 -12.938 1 44.41 145 GLU B O 1
ATOM 3065 N N . PRO B 1 146 ? 12.664 15.547 -11.203 1 49.62 146 PRO B N 1
ATOM 3066 C CA . PRO B 1 146 ? 12.68 14.094 -10.977 1 49.62 146 PRO B CA 1
ATOM 3067 C C . PRO B 1 146 ? 11.305 13.453 -11.148 1 49.62 146 PRO B C 1
ATOM 3069 O O . PRO B 1 146 ? 10.312 13.961 -10.625 1 49.62 146 PRO B O 1
ATOM 3072 N N . GLU B 1 147 ? 11.148 12.734 -12.273 1 57.94 147 GLU B N 1
ATOM 3073 C CA . GLU B 1 147 ? 9.906 12.031 -12.57 1 57.94 147 GLU B CA 1
ATOM 3074 C C . GLU B 1 147 ? 9.406 11.258 -11.352 1 57.94 147 GLU B C 1
ATOM 3076 O O . GLU B 1 147 ? 10.156 10.492 -10.75 1 57.94 147 GLU B O 1
ATOM 3081 N N . VAL B 1 148 ? 8.297 11.641 -10.758 1 65.19 148 VAL B N 1
ATOM 3082 C CA . VAL B 1 148 ? 7.652 10.93 -9.664 1 65.19 148 VAL B CA 1
ATOM 3083 C C . VAL B 1 148 ? 7.141 9.578 -10.148 1 65.19 148 VAL B C 1
ATOM 3085 O O . VAL B 1 148 ? 6.359 9.516 -11.102 1 65.19 148 VAL B O 1
ATOM 3088 N N . VAL B 1 149 ? 7.82 8.555 -9.68 1 73.81 149 VAL B N 1
ATOM 3089 C CA . VAL B 1 149 ? 7.328 7.211 -9.961 1 73.81 149 VAL B CA 1
ATOM 3090 C C . VAL B 1 149 ? 6.004 6.98 -9.234 1 73.81 149 VAL B C 1
ATOM 3092 O O . VAL B 1 149 ? 5.855 7.352 -8.07 1 73.81 149 VAL B O 1
ATOM 3095 N N . GLU B 1 150 ? 5.016 6.527 -10.062 1 78.44 150 GLU B N 1
ATOM 3096 C CA . GLU B 1 150 ? 3.688 6.254 -9.516 1 78.44 150 GLU B CA 1
ATOM 3097 C C . GLU B 1 150 ? 3.092 4.988 -10.125 1 78.44 150 GLU B C 1
ATOM 3099 O O . GLU B 1 150 ? 3.551 4.52 -11.172 1 78.44 150 GLU B O 1
ATOM 3104 N N . THR B 1 151 ? 2.189 4.414 -9.359 1 77.44 151 THR B N 1
ATOM 3105 C CA . THR B 1 151 ? 1.507 3.234 -9.875 1 77.44 151 THR B CA 1
ATOM 3106 C C . THR B 1 151 ? 0.021 3.271 -9.531 1 77.44 151 THR B C 1
ATOM 3108 O O . THR B 1 151 ? -0.386 3.967 -8.594 1 77.44 151 THR B O 1
ATOM 3111 N N . ILE B 1 152 ? -0.706 2.562 -10.391 1 80.12 152 ILE B N 1
ATOM 3112 C CA . ILE B 1 152 ? -2.135 2.41 -10.141 1 80.12 152 ILE B CA 1
ATOM 3113 C C . ILE B 1 152 ? -2.395 1.079 -9.438 1 80.12 152 ILE B C 1
ATOM 3115 O O . ILE B 1 152 ? -1.93 0.03 -9.891 1 80.12 152 ILE B O 1
ATOM 3119 N N . ILE B 1 153 ? -3.131 1.168 -8.359 1 80.38 153 ILE B N 1
ATOM 3120 C CA . ILE B 1 153 ? -3.428 -0.024 -7.578 1 80.38 153 ILE B CA 1
ATOM 3121 C C . ILE B 1 153 ? -4.938 -0.245 -7.523 1 80.38 153 ILE B C 1
ATOM 3123 O O . ILE B 1 153 ? -5.684 0.631 -7.082 1 80.38 153 ILE B O 1
ATOM 3127 N N . PRO B 1 154 ? -5.367 -1.376 -7.996 1 81.31 154 PRO B N 1
ATOM 3128 C CA . PRO B 1 154 ? -6.777 -1.727 -7.805 1 81.31 154 PRO B CA 1
ATOM 3129 C C . PRO B 1 154 ? -7.074 -2.225 -6.391 1 81.31 154 PRO B C 1
ATOM 3131 O O . PRO B 1 154 ? -6.25 -2.916 -5.789 1 81.31 154 PRO B O 1
ATOM 3134 N N . PHE B 1 155 ? -8.227 -1.881 -5.895 1 82.19 155 PHE B N 1
ATOM 3135 C CA . PHE B 1 155 ? -8.594 -2.264 -4.539 1 82.19 155 PHE B CA 1
ATOM 3136 C C . PHE B 1 155 ? -9.375 -3.574 -4.539 1 82.19 155 PHE B C 1
ATOM 3138 O O . PHE B 1 155 ? -10.453 -3.66 -5.121 1 82.19 155 PHE B O 1
ATOM 3145 N N . HIS B 1 156 ? -8.844 -4.594 -3.842 1 88.75 156 HIS B N 1
ATOM 3146 C CA . HIS B 1 156 ? -9.539 -5.863 -3.635 1 88.75 156 HIS B CA 1
ATOM 3147 C C . HIS B 1 156 ? -9.141 -6.492 -2.303 1 88.75 156 HIS B C 1
ATOM 3149 O O . HIS B 1 156 ? -7.965 -6.52 -1.95 1 88.75 156 HIS B O 1
ATOM 3155 N N . ILE B 1 157 ? -10.156 -6.914 -1.672 1 92.44 157 ILE B N 1
ATOM 3156 C CA . ILE B 1 157 ? -9.961 -7.465 -0.335 1 92.44 157 ILE B CA 1
ATOM 3157 C C . ILE B 1 157 ? -8.977 -8.633 -0.398 1 92.44 157 ILE B C 1
ATOM 3159 O O . ILE B 1 157 ? -9 -9.422 -1.339 1 92.44 157 ILE B O 1
ATOM 3163 N N . ASP B 1 158 ? -8.031 -8.75 0.588 1 96.25 158 ASP B N 1
ATOM 3164 C CA . ASP B 1 158 ? -7.09 -9.844 0.833 1 96.25 158 ASP B CA 1
ATOM 3165 C C . ASP B 1 158 ? -5.988 -9.859 -0.222 1 96.25 158 ASP B C 1
ATOM 3167 O O . ASP B 1 158 ? -5.348 -10.891 -0.439 1 96.25 158 ASP B O 1
ATOM 3171 N N . PHE B 1 159 ? -5.828 -8.719 -0.938 1 96.88 159 PHE B N 1
ATOM 3172 C CA . PHE B 1 159 ? -4.723 -8.602 -1.883 1 96.88 159 PHE B CA 1
ATOM 3173 C C . PHE B 1 159 ? -3.535 -7.895 -1.24 1 96.88 159 PHE B C 1
ATOM 3175 O O . PHE B 1 159 ? -3.709 -6.945 -0.473 1 96.88 159 PHE B O 1
ATOM 3182 N N . PHE B 1 160 ? -2.393 -8.375 -1.522 1 98 160 PHE B N 1
ATOM 3183 C CA . PHE B 1 160 ? -1.103 -7.758 -1.239 1 98 160 PHE B CA 1
ATOM 3184 C C . PHE B 1 160 ? -0.29 -7.594 -2.518 1 98 160 PHE B C 1
ATOM 3186 O O . PHE B 1 160 ? -0.038 -8.562 -3.232 1 98 160 PHE B O 1
ATOM 3193 N N . ILE B 1 161 ? 0.104 -6.352 -2.842 1 96.31 161 ILE B N 1
ATOM 3194 C CA . ILE B 1 161 ? 0.862 -6.074 -4.059 1 96.31 161 ILE B CA 1
ATOM 3195 C C . ILE B 1 161 ? 2.127 -5.293 -3.711 1 96.31 161 ILE B C 1
ATOM 3197 O O . ILE B 1 161 ? 2.053 -4.184 -3.178 1 96.31 161 ILE B O 1
ATOM 3201 N N . ALA B 1 162 ? 3.229 -5.898 -3.924 1 96.06 162 ALA B N 1
ATOM 3202 C CA . ALA B 1 162 ? 4.504 -5.188 -3.846 1 96.06 162 ALA B CA 1
ATOM 3203 C C . ALA B 1 162 ? 5.027 -4.852 -5.238 1 96.06 162 ALA B C 1
ATOM 3205 O O . ALA B 1 162 ? 5.277 -5.746 -6.047 1 96.06 162 ALA B O 1
ATOM 3206 N N . TYR B 1 163 ? 5.129 -3.594 -5.477 1 91.31 163 TYR B N 1
ATOM 3207 C CA . TYR B 1 163 ? 5.488 -3.107 -6.805 1 91.31 163 TYR B CA 1
ATOM 3208 C C . TYR B 1 163 ? 6.789 -2.314 -6.762 1 91.31 163 TYR B C 1
ATOM 3210 O O . TYR B 1 163 ? 6.918 -1.363 -5.988 1 91.31 163 TYR B O 1
ATOM 3218 N N . SER B 1 164 ? 7.723 -2.715 -7.555 1 88.44 164 SER B N 1
ATOM 3219 C CA . SER B 1 164 ? 8.992 -2.01 -7.66 1 88.44 164 SER B CA 1
ATOM 3220 C C . SER B 1 164 ? 9.297 -1.633 -9.109 1 88.44 164 SER B C 1
ATOM 3222 O O . SER B 1 164 ? 9.086 -2.434 -10.023 1 88.44 164 SER B O 1
ATOM 3224 N N . VAL B 1 165 ? 9.625 -0.321 -9.219 1 77.94 165 VAL B N 1
ATOM 3225 C CA . VAL B 1 165 ? 10 0.171 -10.539 1 77.94 165 VAL B CA 1
ATOM 3226 C C . VAL B 1 165 ? 11.445 0.655 -10.523 1 77.94 165 VAL B C 1
ATOM 3228 O O . VAL B 1 165 ? 11.852 1.386 -9.617 1 77.94 165 VAL B O 1
ATOM 3231 N N . THR B 1 166 ? 12.273 0.191 -11.383 1 67.56 166 THR B N 1
ATOM 3232 C CA . THR B 1 166 ? 13.641 0.682 -11.539 1 67.56 166 THR B CA 1
ATOM 3233 C C . THR B 1 166 ? 13.773 1.519 -12.805 1 67.56 166 THR B C 1
ATOM 3235 O O . THR B 1 166 ? 13.266 1.135 -13.867 1 67.56 166 THR B O 1
ATOM 3238 N N . PRO B 1 167 ? 14.227 2.814 -12.609 1 56.75 167 PRO B N 1
ATOM 3239 C CA . PRO B 1 167 ? 14.453 3.59 -13.836 1 56.75 167 PRO B CA 1
ATOM 3240 C C . PRO B 1 167 ? 15.469 2.939 -14.766 1 56.75 167 PRO B C 1
ATOM 3242 O O . PRO B 1 167 ? 16.484 2.41 -14.305 1 56.75 167 PRO B O 1
ATOM 3245 N N . GLY B 1 168 ? 15.102 3.008 -16.047 1 49.94 168 GLY B N 1
ATOM 3246 C CA . GLY B 1 168 ? 15.773 2.65 -17.281 1 49.94 168 GLY B CA 1
ATOM 3247 C C . GLY B 1 168 ? 17 1.788 -17.078 1 49.94 168 GLY B C 1
ATOM 3248 O O . GLY B 1 168 ? 17.125 0.716 -17.672 1 49.94 168 GLY B O 1
ATOM 3249 N N . TYR B 1 169 ? 18.266 2.781 -16.688 1 40.25 169 TYR B N 1
ATOM 3250 C CA . TYR B 1 169 ? 19.641 2.391 -17 1 40.25 169 TYR B CA 1
ATOM 3251 C C . TYR B 1 169 ? 20.094 1.256 -16.094 1 40.25 169 TYR B C 1
ATOM 3253 O O . TYR B 1 169 ? 21.031 1.417 -15.312 1 40.25 169 TYR B O 1
ATOM 3261 N N . ALA B 1 170 ? 19.25 0.824 -15.383 1 40.53 170 ALA B N 1
ATOM 3262 C CA . ALA B 1 170 ? 19.891 -0.206 -14.57 1 40.53 170 ALA B CA 1
ATOM 3263 C C . ALA B 1 170 ? 20.781 -1.105 -15.422 1 40.53 170 ALA B C 1
ATOM 3265 O O . ALA B 1 170 ? 21.25 -2.15 -14.961 1 40.53 170 ALA B O 1
ATOM 3266 N N . SER B 1 171 ? 20.812 -0.814 -16.625 1 36.16 171 SER B N 1
ATOM 3267 C CA . SER B 1 171 ? 21.828 -1.605 -17.328 1 36.16 171 SER B CA 1
ATOM 3268 C C . SER B 1 171 ? 23.141 -1.614 -16.562 1 36.16 171 SER B C 1
ATOM 3270 O O . SER B 1 171 ? 24.078 -2.342 -16.938 1 36.16 171 SER B O 1
ATOM 3272 N N . TRP B 1 172 ? 23.281 -0.591 -15.781 1 35.75 172 TRP B N 1
ATOM 3273 C CA . TRP B 1 172 ? 24.672 -0.611 -15.328 1 35.75 172 TRP B CA 1
ATOM 3274 C C . TRP B 1 172 ? 24.891 -1.713 -14.297 1 35.75 172 TRP B C 1
ATOM 3276 O O . TRP B 1 172 ? 25.984 -1.843 -13.742 1 35.75 172 TRP B O 1
ATOM 3286 N N . ARG B 1 173 ? 23.719 -2.137 -13.703 1 40.97 173 ARG B N 1
ATOM 3287 C CA . ARG B 1 173 ? 24.078 -3.221 -12.797 1 40.97 173 ARG B CA 1
ATOM 3288 C C . ARG B 1 173 ? 24.766 -4.359 -13.547 1 40.97 173 ARG B C 1
ATOM 3290 O O . ARG B 1 173 ? 24.5 -4.57 -14.734 1 40.97 173 ARG B O 1
ATOM 3297 N N . ASN B 1 174 ? 25.812 -4.68 -13.055 1 41.41 174 ASN B N 1
ATOM 3298 C CA . ASN B 1 174 ? 26.453 -5.871 -13.617 1 41.41 174 ASN B CA 1
ATOM 3299 C C . ASN B 1 174 ? 25.422 -6.961 -13.914 1 41.41 174 ASN B C 1
ATOM 3301 O O . ASN B 1 174 ? 24.656 -7.359 -13.031 1 41.41 174 ASN B O 1
ATOM 3305 N N . GLY B 1 175 ? 24.734 -6.961 -15.078 1 48.44 175 GLY B N 1
ATOM 3306 C CA . GLY B 1 175 ? 23.828 -7.891 -15.75 1 48.44 175 GLY B CA 1
ATOM 3307 C C . GLY B 1 175 ? 23.703 -9.219 -15.031 1 48.44 175 GLY B C 1
ATOM 3308 O O . GLY B 1 175 ? 22.75 -9.961 -15.258 1 48.44 175 GLY B O 1
ATOM 3309 N N . LYS B 1 176 ? 24.672 -9.562 -14.039 1 55.12 176 LYS B N 1
ATOM 3310 C CA . LYS B 1 176 ? 24.719 -10.945 -13.578 1 55.12 176 LYS B CA 1
ATOM 3311 C C . LYS B 1 176 ? 23.984 -11.102 -12.25 1 55.12 176 LYS B C 1
ATOM 3313 O O . LYS B 1 176 ? 23.625 -12.211 -11.859 1 55.12 176 LYS B O 1
ATOM 3318 N N . MET B 1 177 ? 23.547 -9.969 -11.508 1 58.19 177 MET B N 1
ATOM 3319 C CA . MET B 1 177 ? 23.141 -10.242 -10.133 1 58.19 177 MET B CA 1
ATOM 3320 C C . MET B 1 177 ? 21.641 -10 -9.953 1 58.19 177 MET B C 1
ATOM 3322 O O . MET B 1 177 ? 21.109 -10.156 -8.844 1 58.19 177 MET B O 1
ATOM 3326 N N . GLY B 1 178 ? 20.844 -9.859 -10.992 1 68.12 178 GLY B N 1
ATOM 3327 C CA . GLY B 1 178 ? 19.406 -9.68 -10.82 1 68.12 178 GLY B CA 1
ATOM 3328 C C . GLY B 1 178 ? 19.031 -8.312 -10.273 1 68.12 178 GLY B C 1
ATOM 3329 O O . GLY B 1 178 ? 19.891 -7.445 -10.125 1 68.12 178 GLY B O 1
ATOM 3330 N N . SER B 1 179 ? 17.734 -8 -10 1 82.25 179 SER B N 1
ATOM 3331 C CA . SER B 1 179 ? 17.234 -6.723 -9.508 1 82.25 179 SER B CA 1
ATOM 3332 C C . SER B 1 179 ? 17.422 -6.594 -8 1 82.25 179 SER B C 1
ATOM 3334 O O . SER B 1 179 ? 17.359 -7.59 -7.273 1 82.25 179 SER B O 1
ATOM 3336 N N . TRP B 1 180 ? 17.594 -5.422 -7.512 1 83.88 180 TRP B N 1
ATOM 3337 C CA . TRP B 1 180 ? 17.781 -5.148 -6.09 1 83.88 180 TRP B CA 1
ATOM 3338 C C . TRP B 1 180 ? 16.547 -5.547 -5.289 1 83.88 180 TRP B C 1
ATOM 3340 O O . TRP B 1 180 ? 16.656 -6.062 -4.176 1 83.88 180 TRP B O 1
ATOM 3350 N N . PHE B 1 181 ? 15.5 -5.359 -5.875 1 90.88 181 PHE B N 1
ATOM 3351 C CA . PHE B 1 181 ? 14.234 -5.652 -5.199 1 90.88 181 PHE B CA 1
ATOM 3352 C C . PHE B 1 181 ? 14.117 -7.141 -4.902 1 90.88 181 PHE B C 1
ATOM 3354 O O . PHE B 1 181 ? 13.883 -7.531 -3.756 1 90.88 181 PHE B O 1
ATOM 3361 N N . ILE B 1 182 ? 14.328 -7.949 -5.883 1 93.38 182 ILE B N 1
ATOM 3362 C CA . ILE B 1 182 ? 14.203 -9.391 -5.719 1 93.38 182 ILE B CA 1
ATOM 3363 C C . ILE B 1 182 ? 15.305 -9.914 -4.801 1 93.38 182 ILE B C 1
ATOM 3365 O O . ILE B 1 182 ? 15.062 -10.773 -3.955 1 93.38 182 ILE B O 1
ATOM 3369 N N . GLN B 1 183 ? 16.516 -9.359 -4.973 1 91.94 183 GLN B N 1
ATOM 3370 C CA . GLN B 1 183 ? 17.609 -9.75 -4.086 1 91.94 183 GLN B CA 1
ATOM 3371 C C . GLN B 1 183 ? 17.25 -9.469 -2.627 1 91.94 183 GLN B C 1
ATOM 3373 O O . GLN B 1 183 ? 17.5 -10.297 -1.75 1 91.94 183 GLN B O 1
ATOM 3378 N N . ALA B 1 184 ? 16.688 -8.328 -2.424 1 94.31 184 ALA B N 1
ATOM 3379 C CA . ALA B 1 184 ? 16.297 -7.957 -1.067 1 94.31 184 ALA B CA 1
ATOM 3380 C C . ALA B 1 184 ? 15.211 -8.891 -0.533 1 94.31 184 ALA B C 1
ATOM 3382 O O . ALA B 1 184 ? 15.258 -9.312 0.626 1 94.31 184 ALA B O 1
ATOM 3383 N N . ILE B 1 185 ? 14.234 -9.242 -1.366 1 97.19 185 ILE B N 1
ATOM 3384 C CA . ILE B 1 185 ? 13.172 -10.164 -0.966 1 97.19 185 ILE B CA 1
ATOM 3385 C C . ILE B 1 185 ? 13.781 -11.5 -0.554 1 97.19 185 ILE B C 1
ATOM 3387 O O . ILE B 1 185 ? 13.508 -12.008 0.537 1 97.19 185 ILE B O 1
ATOM 3391 N N . VAL B 1 186 ? 14.633 -12.008 -1.397 1 97.19 186 VAL B N 1
ATOM 3392 C CA . VAL B 1 186 ? 15.219 -13.328 -1.158 1 97.19 186 VAL B CA 1
ATOM 3393 C C . VAL B 1 186 ? 16.031 -13.305 0.131 1 97.19 186 VAL B C 1
ATOM 3395 O O . VAL B 1 186 ? 15.922 -14.211 0.961 1 97.19 186 VAL B O 1
ATOM 3398 N N . GLU B 1 187 ? 16.766 -12.281 0.308 1 96.69 187 GLU B N 1
ATOM 3399 C CA . GLU B 1 187 ? 17.625 -12.195 1.49 1 96.69 187 GLU B CA 1
ATOM 3400 C C . GLU B 1 187 ? 16.797 -12.102 2.766 1 96.69 187 GLU B C 1
ATOM 3402 O O . GLU B 1 187 ? 17.031 -12.828 3.729 1 96.69 187 GLU B O 1
ATOM 3407 N N . VAL B 1 188 ? 15.844 -11.25 2.791 1 97.94 188 VAL B N 1
ATOM 3408 C CA . VAL B 1 188 ? 15.039 -11.031 3.988 1 97.94 188 VAL B CA 1
ATOM 3409 C C . VAL B 1 188 ? 14.18 -12.258 4.27 1 97.94 188 VAL B C 1
ATOM 3411 O O . VAL B 1 188 ? 14.148 -12.766 5.395 1 97.94 188 VAL B O 1
ATOM 3414 N N . PHE B 1 189 ? 13.508 -12.781 3.264 1 98.31 189 PHE B N 1
ATOM 3415 C CA . PHE B 1 189 ? 12.57 -13.883 3.451 1 98.31 189 PHE B CA 1
ATOM 3416 C C . PHE B 1 189 ? 13.305 -15.156 3.844 1 98.31 189 PHE B C 1
ATOM 3418 O O . PHE B 1 189 ? 12.82 -15.93 4.672 1 98.31 189 PHE B O 1
ATOM 3425 N N . SER B 1 190 ? 14.453 -15.391 3.27 1 97.88 190 SER B N 1
ATOM 3426 C CA . SER B 1 190 ? 15.211 -16.594 3.605 1 97.88 190 SER B CA 1
ATOM 3427 C C . SER B 1 190 ? 15.555 -16.625 5.09 1 97.88 190 SER B C 1
ATOM 3429 O O . SER B 1 190 ? 15.617 -17.703 5.688 1 97.88 190 SER B O 1
ATOM 3431 N N . LYS B 1 191 ? 15.688 -15.484 5.664 1 97.38 191 LYS B N 1
ATOM 3432 C CA . LYS B 1 191 ? 16.125 -15.398 7.055 1 97.38 191 LYS B CA 1
ATOM 3433 C C . LYS B 1 191 ? 14.945 -15.297 8.008 1 97.38 191 LYS B C 1
ATOM 3435 O O . LYS B 1 191 ? 15.031 -15.703 9.164 1 97.38 191 LYS B O 1
ATOM 3440 N N . LYS B 1 192 ? 13.828 -14.766 7.477 1 97.56 192 LYS B N 1
ATOM 3441 C CA . LYS B 1 192 ? 12.867 -14.281 8.469 1 97.56 192 LYS B CA 1
ATOM 3442 C C . LYS B 1 192 ? 11.484 -14.891 8.242 1 97.56 192 LYS B C 1
ATOM 3444 O O . LYS B 1 192 ? 10.578 -14.695 9.055 1 97.56 192 LYS B O 1
ATOM 3449 N N . TRP B 1 193 ? 11.219 -15.719 7.238 1 96.31 193 TRP B N 1
ATOM 3450 C CA . TRP B 1 193 ? 9.883 -16.141 6.848 1 96.31 193 TRP B CA 1
ATOM 3451 C C . TRP B 1 193 ? 9.25 -17.016 7.934 1 96.31 193 TRP B C 1
ATOM 3453 O O . TRP B 1 193 ? 8.023 -17.156 7.98 1 96.31 193 TRP B O 1
ATOM 3463 N N . LYS B 1 194 ? 10.023 -17.594 8.867 1 96.25 194 LYS B N 1
ATOM 3464 C CA . LYS B 1 194 ? 9.5 -18.469 9.914 1 96.25 194 LYS B CA 1
ATOM 3465 C C . LYS B 1 194 ? 9.062 -17.656 11.133 1 96.25 194 LYS B C 1
ATOM 3467 O O . LYS B 1 194 ? 8.336 -18.156 11.984 1 96.25 194 LYS B O 1
ATOM 3472 N N . SER B 1 195 ? 9.453 -16.375 11.227 1 96.44 195 SER B N 1
ATOM 3473 C CA . SER B 1 195 ? 9.25 -15.672 12.484 1 96.44 195 SER B CA 1
ATOM 3474 C C . SER B 1 195 ? 8.461 -14.383 12.273 1 96.44 195 SER B C 1
ATOM 3476 O O . SER B 1 195 ? 7.793 -13.898 13.188 1 96.44 195 SER B O 1
ATOM 3478 N N . LEU B 1 196 ? 8.586 -13.766 11.133 1 97 196 LEU B N 1
ATOM 3479 C CA . LEU B 1 196 ? 7.934 -12.477 10.906 1 97 196 LEU B CA 1
ATOM 3480 C C . LEU B 1 196 ? 6.773 -12.625 9.93 1 97 196 LEU B C 1
ATOM 3482 O O . LEU B 1 196 ? 6.781 -13.508 9.07 1 97 196 LEU B O 1
ATOM 3486 N N . ASP B 1 197 ? 5.785 -11.758 10.086 1 97.06 197 ASP B N 1
ATOM 3487 C CA . ASP B 1 197 ? 4.691 -11.719 9.117 1 97.06 197 ASP B CA 1
ATOM 3488 C C . ASP B 1 197 ? 5.129 -11.031 7.824 1 97.06 197 ASP B C 1
ATOM 3490 O O . ASP B 1 197 ? 6.141 -10.32 7.801 1 97.06 197 ASP B O 1
ATOM 3494 N N . LEU B 1 198 ? 4.387 -11.211 6.762 1 98.06 198 LEU B N 1
ATOM 3495 C CA . LEU B 1 198 ? 4.684 -10.727 5.414 1 98.06 198 LEU B CA 1
ATOM 3496 C C . LEU B 1 198 ? 4.93 -9.219 5.418 1 98.06 198 LEU B C 1
ATOM 3498 O O . LEU B 1 198 ? 5.918 -8.75 4.859 1 98.06 198 LEU B O 1
ATOM 3502 N N . MET B 1 199 ? 4.059 -8.422 6.07 1 97.5 199 MET B N 1
ATOM 3503 C CA . MET B 1 199 ? 4.148 -6.965 6.051 1 97.5 199 MET B CA 1
ATOM 3504 C C . MET B 1 199 ? 5.438 -6.488 6.711 1 97.5 199 MET B C 1
ATOM 3506 O O . MET B 1 199 ? 6.102 -5.582 6.203 1 97.5 199 MET B O 1
ATOM 3510 N N . THR B 1 200 ? 5.762 -7.059 7.793 1 97.44 200 THR B N 1
ATOM 3511 C CA . THR B 1 200 ? 6.992 -6.699 8.492 1 97.44 200 THR B CA 1
ATOM 3512 C C . THR B 1 200 ? 8.219 -7.059 7.656 1 97.44 200 THR B C 1
ATOM 3514 O O . THR B 1 200 ? 9.156 -6.273 7.559 1 97.44 200 THR B O 1
ATOM 3517 N N . MET B 1 201 ? 8.203 -8.227 7.078 1 98.12 201 MET B N 1
ATOM 3518 C CA . MET B 1 201 ? 9.312 -8.609 6.207 1 98.12 201 MET B CA 1
ATOM 3519 C C . MET B 1 201 ? 9.477 -7.613 5.062 1 98.12 201 MET B C 1
ATOM 3521 O O . MET B 1 201 ? 10.602 -7.254 4.703 1 98.12 201 MET B O 1
ATOM 3525 N N . MET B 1 202 ? 8.398 -7.168 4.516 1 98.12 202 MET B N 1
ATOM 3526 C CA . MET B 1 202 ? 8.469 -6.258 3.375 1 98.12 202 MET B CA 1
ATOM 3527 C C . MET B 1 202 ? 9.008 -4.895 3.801 1 98.12 202 MET B C 1
ATOM 3529 O O . MET B 1 202 ? 9.664 -4.207 3.016 1 98.12 202 MET B O 1
ATOM 3533 N N . THR B 1 203 ? 8.719 -4.469 5.043 1 98.06 203 THR B N 1
ATOM 3534 C CA . THR B 1 203 ? 9.336 -3.258 5.57 1 98.06 203 THR B CA 1
ATOM 3535 C C . THR B 1 203 ? 10.852 -3.406 5.633 1 98.06 203 THR B C 1
ATOM 3537 O O . THR B 1 203 ? 11.586 -2.465 5.324 1 98.06 203 THR B O 1
ATOM 3540 N N . ARG B 1 204 ? 11.359 -4.629 6 1 97.81 204 ARG B N 1
ATOM 3541 C CA . ARG B 1 204 ? 12.789 -4.902 5.977 1 97.81 204 ARG B CA 1
ATOM 3542 C C . ARG B 1 204 ? 13.336 -4.859 4.555 1 97.81 204 ARG B C 1
ATOM 3544 O O . ARG B 1 204 ? 14.445 -4.379 4.32 1 97.81 204 ARG B O 1
ATOM 3551 N N . VAL B 1 205 ? 12.562 -5.414 3.645 1 96.81 205 VAL B N 1
ATOM 3552 C CA . VAL B 1 205 ? 12.961 -5.391 2.24 1 96.81 205 VAL B CA 1
ATOM 3553 C C . VAL B 1 205 ? 13.117 -3.945 1.772 1 96.81 205 VAL B C 1
ATOM 3555 O O . VAL B 1 205 ? 14.117 -3.6 1.14 1 96.81 205 VAL B O 1
ATOM 3558 N N . ASN B 1 206 ? 12.133 -3.074 2.092 1 95.31 206 ASN B N 1
ATOM 3559 C CA . ASN B 1 206 ? 12.195 -1.661 1.732 1 95.31 206 ASN B CA 1
ATOM 3560 C C . ASN B 1 206 ? 13.445 -0.993 2.295 1 95.31 206 ASN B C 1
ATOM 3562 O O . ASN B 1 206 ? 14.094 -0.201 1.608 1 95.31 206 ASN B O 1
ATOM 3566 N N . LYS B 1 207 ? 13.773 -1.31 3.514 1 95.25 207 LYS B N 1
ATOM 3567 C CA . LYS B 1 207 ? 14.977 -0.751 4.129 1 95.25 207 LYS B CA 1
ATOM 3568 C C . LYS B 1 207 ? 16.234 -1.143 3.35 1 95.25 207 LYS B C 1
ATOM 3570 O O . LYS B 1 207 ? 17.078 -0.298 3.072 1 95.25 207 LYS B O 1
ATOM 3575 N N . LYS B 1 208 ? 16.281 -2.371 2.984 1 92.94 208 LYS B N 1
ATOM 3576 C CA . LYS B 1 208 ? 17.453 -2.873 2.252 1 92.94 208 LYS B CA 1
ATOM 3577 C C . LYS B 1 208 ? 17.562 -2.215 0.88 1 92.94 208 LYS B C 1
ATOM 3579 O O . LYS B 1 208 ? 18.641 -1.799 0.471 1 92.94 208 LYS B O 1
ATOM 3584 N N . VAL B 1 209 ? 16.484 -2.129 0.147 1 89.75 209 VAL B N 1
ATOM 3585 C CA . VAL B 1 209 ? 16.5 -1.534 -1.186 1 89.75 209 VAL B CA 1
ATOM 3586 C C . VAL B 1 209 ? 16.906 -0.064 -1.093 1 89.75 209 VAL B C 1
ATOM 3588 O O . VAL B 1 209 ? 17.688 0.425 -1.913 1 89.75 209 VAL B O 1
ATOM 3591 N N . ALA B 1 210 ? 16.422 0.611 -0.081 1 86.06 210 ALA B N 1
ATOM 3592 C CA . ALA B 1 210 ? 16.641 2.047 0.069 1 86.06 210 ALA B CA 1
ATOM 3593 C C . ALA B 1 210 ? 18.078 2.344 0.487 1 86.06 210 ALA B C 1
ATOM 3595 O O . ALA B 1 210 ? 18.672 3.336 0.05 1 86.06 210 ALA B O 1
ATOM 3596 N N . TYR B 1 211 ? 18.688 1.522 1.32 1 85.06 211 TYR B N 1
ATOM 3597 C CA . TYR B 1 211 ? 19.922 1.943 1.978 1 85.06 211 TYR B CA 1
ATOM 3598 C C . TYR B 1 211 ? 21.078 1.024 1.606 1 85.06 211 TYR B C 1
ATOM 3600 O O . TYR B 1 211 ? 22.25 1.417 1.696 1 85.06 211 TYR B O 1
ATOM 3608 N N . ASP B 1 212 ? 20.922 -0.171 1.4 1 75.75 212 ASP B N 1
ATOM 3609 C CA . ASP B 1 212 ? 22.016 -1.099 1.159 1 75.75 212 ASP B CA 1
ATOM 3610 C C . ASP B 1 212 ? 22.453 -1.059 -0.302 1 75.75 212 ASP B C 1
ATOM 3612 O O . ASP B 1 212 ? 23.641 -1.218 -0.603 1 75.75 212 ASP B O 1
ATOM 3616 N N . PHE B 1 213 ? 21.609 -0.918 -1.16 1 59.59 213 PHE B N 1
ATOM 3617 C CA . PHE B 1 213 ? 21.984 -1.023 -2.564 1 59.59 213 PHE B CA 1
ATOM 3618 C C . PHE B 1 213 ? 22.406 0.333 -3.115 1 59.59 213 PHE B C 1
ATOM 3620 O O . PHE B 1 213 ? 23.016 0.412 -4.184 1 59.59 213 PHE B O 1
ATOM 3627 N N . GLU B 1 214 ? 22.141 1.442 -2.496 1 53.66 214 GLU B N 1
ATOM 3628 C CA . GLU B 1 214 ? 22.719 2.734 -2.861 1 53.66 214 GLU B CA 1
ATOM 3629 C C . GLU B 1 214 ? 24.234 2.715 -2.766 1 53.66 214 GLU B C 1
ATOM 3631 O O . GLU B 1 214 ? 24.922 3.379 -3.547 1 53.66 214 GLU B O 1
ATOM 3636 N N . SER B 1 215 ? 24.766 2.025 -1.791 1 45.12 215 SER B N 1
ATOM 3637 C CA . SER B 1 215 ? 26.188 2.111 -1.461 1 45.12 215 SER B CA 1
ATOM 3638 C C . SER B 1 215 ? 27.047 1.482 -2.553 1 45.12 215 SER B C 1
ATOM 3640 O O . SER B 1 215 ? 28.234 1.754 -2.639 1 45.12 215 SER B O 1
ATOM 3642 N N . TYR B 1 216 ? 26.547 0.638 -3.361 1 42.47 216 TYR B N 1
ATOM 3643 C CA . TYR B 1 216 ? 27.531 -0.008 -4.219 1 42.47 216 TYR B CA 1
ATOM 3644 C C . TYR B 1 216 ? 27.812 0.829 -5.461 1 42.47 216 TYR B C 1
ATOM 3646 O O . TYR B 1 216 ? 28.719 0.519 -6.238 1 42.47 216 TYR B O 1
ATOM 3654 N N . SER B 1 217 ? 26.969 1.729 -5.855 1 40.34 217 SER B N 1
ATOM 3655 C CA . SER B 1 217 ? 27.391 2.393 -7.082 1 40.34 217 SER B CA 1
ATOM 3656 C C . SER B 1 217 ? 28.344 3.551 -6.785 1 40.34 217 SER B C 1
ATOM 3658 O O . SER B 1 217 ? 27.984 4.488 -6.066 1 40.34 217 SER B O 1
ATOM 3660 N N . LYS B 1 218 ? 29.641 3.381 -6.754 1 41.12 218 LYS B N 1
ATOM 3661 C CA . LYS B 1 218 ? 30.703 4.379 -6.789 1 41.12 218 LYS B CA 1
ATOM 3662 C C . LYS B 1 218 ? 30.422 5.441 -7.848 1 41.12 218 LYS B C 1
ATOM 3664 O O . LYS B 1 218 ? 31.25 6.336 -8.062 1 41.12 218 LYS B O 1
ATOM 3669 N N . ASP B 1 219 ? 29.672 5.258 -8.82 1 39.16 219 ASP B N 1
ATOM 3670 C CA . ASP B 1 219 ? 29.562 6.277 -9.859 1 39.16 219 ASP B CA 1
ATOM 3671 C C . ASP B 1 219 ? 28.938 7.555 -9.312 1 39.16 219 ASP B C 1
ATOM 3673 O O . ASP B 1 219 ? 27.812 7.527 -8.789 1 39.16 219 ASP B O 1
ATOM 3677 N N . PRO B 1 220 ? 29.688 8.5 -9.031 1 40.75 220 PRO B N 1
ATOM 3678 C CA . PRO B 1 220 ? 29.281 9.82 -8.539 1 40.75 220 PRO B CA 1
ATOM 3679 C C . PRO B 1 220 ? 27.984 10.305 -9.18 1 40.75 220 PRO B C 1
ATOM 3681 O O . PRO B 1 220 ? 27.266 11.109 -8.586 1 40.75 220 PRO B O 1
ATOM 3684 N N . ASP B 1 221 ? 27.938 10.258 -10.531 1 39.22 221 ASP B N 1
ATOM 3685 C CA . ASP B 1 221 ? 26.859 10.828 -11.336 1 39.22 221 ASP B CA 1
ATOM 3686 C C . ASP B 1 221 ? 25.531 10.125 -11.055 1 39.22 221 ASP B C 1
ATOM 3688 O O . ASP B 1 221 ? 24.5 10.484 -11.625 1 39.22 221 ASP B O 1
ATOM 3692 N N . ARG B 1 222 ? 25.578 9.008 -10.672 1 41.5 222 ARG B N 1
ATOM 3693 C CA . ARG B 1 222 ? 24.312 8.312 -10.414 1 41.5 222 ARG B CA 1
ATOM 3694 C C . ARG B 1 222 ? 23.578 8.953 -9.25 1 41.5 222 ARG B C 1
ATOM 3696 O O . ARG B 1 222 ? 23.953 8.766 -8.086 1 41.5 222 ARG B O 1
ATOM 3703 N N . ASP B 1 223 ? 23.344 10.172 -9.414 1 41.28 223 ASP B N 1
ATOM 3704 C CA . ASP B 1 223 ? 22.266 10.734 -8.617 1 41.28 223 ASP B CA 1
ATOM 3705 C C . ASP B 1 223 ? 21.359 9.641 -8.062 1 41.28 223 ASP B C 1
ATOM 3707 O O . ASP B 1 223 ? 20.656 8.961 -8.82 1 41.28 223 ASP B O 1
ATOM 3711 N N . ARG B 1 224 ? 21.75 8.758 -7.191 1 44.03 224 ARG B N 1
ATOM 3712 C CA . ARG B 1 224 ? 21.188 7.688 -6.379 1 44.03 224 ARG B CA 1
ATOM 3713 C C . ARG B 1 224 ? 19.688 7.883 -6.18 1 44.03 224 ARG B C 1
ATOM 3715 O O . ARG B 1 224 ? 19.266 8.5 -5.203 1 44.03 224 ARG B O 1
ATOM 3722 N N . LYS B 1 225 ? 19.031 8.211 -7.285 1 49.25 225 LYS B N 1
ATOM 3723 C CA . LYS B 1 225 ? 17.594 8.352 -7.129 1 49.25 225 LYS B CA 1
ATOM 3724 C C . LYS B 1 225 ? 17 7.133 -6.418 1 49.25 225 LYS B C 1
ATOM 3726 O O . LYS B 1 225 ? 17.141 6.004 -6.883 1 49.25 225 LYS B O 1
ATOM 3731 N N . LYS B 1 226 ? 17.016 7.121 -5.012 1 56.59 226 LYS B N 1
ATOM 3732 C CA . LYS B 1 226 ? 16.609 6.078 -4.074 1 56.59 226 LYS B CA 1
ATOM 3733 C C . LYS B 1 226 ? 15.289 5.441 -4.5 1 56.59 226 LYS B C 1
ATOM 3735 O O . LYS B 1 226 ? 14.328 6.148 -4.789 1 56.59 226 LYS B O 1
ATOM 3740 N N . GLN B 1 227 ? 15.359 4.266 -5.141 1 69 227 GLN B N 1
ATOM 3741 C CA . GLN B 1 227 ? 14.211 3.436 -5.488 1 69 227 GLN B CA 1
ATOM 3742 C C . GLN B 1 227 ? 13.586 2.816 -4.242 1 69 227 GLN B C 1
ATOM 3744 O O . GLN B 1 227 ? 14.289 2.469 -3.293 1 69 227 GLN B O 1
ATOM 3749 N N . ILE B 1 228 ? 12.344 2.938 -4.09 1 85.44 228 ILE B N 1
ATOM 3750 C CA . ILE B 1 228 ? 11.625 2.307 -2.988 1 85.44 228 ILE B CA 1
ATOM 3751 C C . ILE B 1 228 ? 10.422 1.545 -3.529 1 85.44 228 ILE B C 1
ATOM 3753 O O . ILE B 1 228 ? 9.602 2.104 -4.27 1 85.44 228 ILE B O 1
ATOM 3757 N N . PRO B 1 229 ? 10.43 0.225 -3.297 1 90.94 229 PRO B N 1
ATOM 3758 C CA . PRO B 1 229 ? 9.188 -0.477 -3.641 1 90.94 229 PRO B CA 1
ATOM 3759 C C . PRO B 1 229 ? 7.977 0.068 -2.891 1 90.94 229 PRO B C 1
ATOM 3761 O O . PRO B 1 229 ? 8.117 0.602 -1.786 1 90.94 229 PRO B O 1
ATOM 3764 N N . CYS B 1 230 ? 6.895 0.013 -3.514 1 93.19 230 CYS B N 1
ATOM 3765 C CA . CYS B 1 230 ? 5.633 0.349 -2.869 1 93.19 230 CYS B CA 1
ATOM 3766 C C . CYS B 1 230 ? 4.855 -0.909 -2.502 1 93.19 230 CYS B C 1
ATOM 3768 O O . CYS B 1 230 ? 4.629 -1.774 -3.352 1 93.19 230 CYS B O 1
ATOM 3770 N N . ILE B 1 231 ? 4.457 -0.988 -1.244 1 96.19 231 ILE B N 1
ATOM 3771 C CA . ILE B 1 231 ? 3.631 -2.084 -0.75 1 96.19 231 ILE B CA 1
ATOM 3772 C C . ILE B 1 231 ? 2.176 -1.633 -0.65 1 96.19 231 ILE B C 1
ATOM 3774 O O . ILE B 1 231 ? 1.847 -0.75 0.145 1 96.19 231 ILE B O 1
ATOM 3778 N N . ALA B 1 232 ? 1.421 -2.195 -1.484 1 95.25 232 ALA B N 1
ATOM 3779 C CA . ALA B 1 232 ? -0.019 -1.966 -1.396 1 95.25 232 ALA B CA 1
ATOM 3780 C C . ALA B 1 232 ? -0.723 -3.148 -0.738 1 95.25 232 ALA B C 1
ATOM 3782 O O . ALA B 1 232 ? -0.78 -4.242 -1.308 1 95.25 232 ALA B O 1
ATOM 3783 N N . SER B 1 233 ? -1.295 -2.896 0.428 1 97.44 233 SER B N 1
ATOM 3784 C CA . SER B 1 233 ? -1.896 -4 1.17 1 97.44 233 SER B CA 1
ATOM 3785 C C . SER B 1 233 ? -3.385 -3.766 1.399 1 97.44 233 SER B C 1
ATOM 3787 O O . SER B 1 233 ? -3.793 -2.672 1.801 1 97.44 233 SER B O 1
ATOM 3789 N N . MET B 1 234 ? -4.109 -4.719 1.104 1 96.69 234 MET B N 1
ATOM 3790 C CA . MET B 1 234 ? -5.531 -4.805 1.432 1 96.69 234 MET B CA 1
ATOM 3791 C C . MET B 1 234 ? -5.836 -6.078 2.211 1 96.69 234 MET B C 1
ATOM 3793 O O . MET B 1 234 ? -6.91 -6.66 2.064 1 96.69 234 MET B O 1
ATOM 3797 N N . LEU B 1 235 ? -4.828 -6.52 2.887 1 97.69 235 LEU B N 1
ATOM 3798 C CA . LEU B 1 235 ? -4.957 -7.68 3.762 1 97.69 235 LEU B CA 1
ATOM 3799 C C . LEU B 1 235 ? -5.836 -7.355 4.969 1 97.69 235 LEU B C 1
ATOM 3801 O O . LEU B 1 235 ? -5.797 -6.238 5.488 1 97.69 235 LEU B O 1
ATOM 3805 N N . THR B 1 236 ? -6.504 -8.375 5.418 1 96.56 236 THR B N 1
ATOM 3806 C CA . THR B 1 236 ? -7.375 -8.195 6.574 1 96.56 236 THR B CA 1
ATOM 3807 C C . THR B 1 236 ? -6.82 -8.938 7.789 1 96.56 236 THR B C 1
ATOM 3809 O O . THR B 1 236 ? -7.336 -8.789 8.898 1 96.56 236 THR B O 1
ATOM 3812 N N . ARG B 1 237 ? -5.836 -9.68 7.594 1 97.56 237 ARG B N 1
ATOM 3813 C CA . ARG B 1 237 ? -5.133 -10.406 8.648 1 97.56 237 ARG B CA 1
ATOM 3814 C C . ARG B 1 237 ? -3.641 -10.5 8.344 1 97.56 237 ARG B C 1
ATOM 3816 O O . ARG B 1 237 ? -3.209 -10.211 7.227 1 97.56 237 ARG B O 1
ATOM 3823 N N . ASP B 1 238 ? -2.898 -10.859 9.398 1 97.75 238 ASP B N 1
ATOM 3824 C CA . ASP B 1 238 ? -1.459 -11.023 9.211 1 97.75 238 ASP B CA 1
ATOM 3825 C C . ASP B 1 238 ? -1.147 -12.328 8.477 1 97.75 238 ASP B C 1
ATOM 3827 O O . ASP B 1 238 ? -1.777 -13.352 8.727 1 97.75 238 ASP B O 1
ATOM 3831 N N . VAL B 1 239 ? -0.199 -12.312 7.566 1 98.06 239 VAL B N 1
ATOM 3832 C CA . VAL B 1 239 ? 0.239 -13.5 6.848 1 98.06 239 VAL B CA 1
ATOM 3833 C C . VAL B 1 239 ? 1.532 -14.031 7.461 1 98.06 239 VAL B C 1
ATOM 3835 O O . VAL B 1 239 ? 2.582 -13.391 7.363 1 98.06 239 VAL B O 1
ATOM 3838 N N . PHE B 1 240 ? 1.442 -15.117 8.109 1 97.12 240 PHE B N 1
ATOM 3839 C CA . PHE B 1 240 ? 2.59 -15.906 8.547 1 97.12 240 PHE B CA 1
ATOM 3840 C C . PHE B 1 240 ? 2.719 -17.188 7.73 1 97.12 240 PHE B C 1
ATOM 3842 O O . PHE B 1 240 ? 1.783 -17.984 7.672 1 97.12 240 PHE B O 1
ATOM 3849 N N . PHE B 1 241 ? 3.902 -17.359 7.133 1 95.5 241 PHE B N 1
ATOM 3850 C CA . PHE B 1 241 ? 4.074 -18.547 6.293 1 95.5 241 PHE B CA 1
ATOM 3851 C C . PHE B 1 241 ? 4.332 -19.781 7.145 1 95.5 241 PHE B C 1
ATOM 3853 O O . PHE B 1 241 ? 3.998 -20.891 6.742 1 95.5 241 PHE B O 1
ATOM 3860 N N . GLU B 1 242 ? 5.09 -19.516 8.281 1 86.12 242 GLU B N 1
ATOM 3861 C CA . GLU B 1 242 ? 5.363 -20.641 9.164 1 86.12 242 GLU B CA 1
ATOM 3862 C C . GLU B 1 242 ? 4.25 -20.828 10.195 1 86.12 242 GLU B C 1
ATOM 3864 O O . GLU B 1 242 ? 3.822 -19.859 10.82 1 86.12 242 GLU B O 1
ATOM 3869 N N . LEU B 1 243 ? 3.627 -22.031 10.305 1 65.62 243 LEU B N 1
ATOM 3870 C CA . LEU B 1 243 ? 2.586 -22.391 11.258 1 65.62 243 LEU B CA 1
ATOM 3871 C C . LEU B 1 243 ? 3.189 -22.719 12.625 1 65.62 243 LEU B C 1
ATOM 3873 O O . LEU B 1 243 ? 4.316 -23.219 12.703 1 65.62 243 LEU B O 1
#

Organism: Lymnaea stagnalis (NCBI:txid6523)

Radius of gyration: 22.02 Å; Cα contacts (8 Å, |Δi|>4): 1020; chains: 2; bounding box: 62×56×53 Å

Sequence (486 aa):
MTTYKMDYANRGTAVIINNKNFSKLKARDGTDVDAANMEMLLTTIGFKSIRRKNDLTAKQIKDELNEASRQDHSSNGCFVCVILTHGEKDFIYGTDGPLAIKDVILPFTDEKCPALVGKPKIFFIQACRGGEYDEGVDAVDSKKEPEVVETIIPFHIDFFIAYSVTPGYASWRNGKMGSWFIQAIVEVFSKKWKSLDLMTMMTRVNKKVAYDFESYSKDPDRDRKKQIPCIASMLTRDVFFELMTTYKMDYANRGTAVIINNKNFSKLKARDGTDVDAANMEMLLTTIGFKSIRRKNDLTAKQIKDELNEASRQDHSSNGCFVCVILTHGEKDFIYGTDGPLAIKDVILPFTDEKCPALVGKPKIFFIQACRGGEYDEGVDAVDSKKEPEVVETIIPFHIDFFIAYSVTPGYASWRNGKMGSWFIQAIVEVFSKKWKSLDLMTMMTRVNKKVAYDFESYSKDPDRDRKKQIPCIASMLTRDVFFEL

Foldseek 3Di:
DQEFDQPFPANAAEEEEAEAAADPFHGQFQSVVLRVLVVVLCVVLTHPHYHYHYQFALVRLLVVLLVVLPDQCLRHQEYEYEYHAADAAAWGGHRYGTDGPCSNCVCNACVNRVSCVSHAYEYEYEHEHTCPVVPPPPPPPDPPDPPDGHHDDDDGARYKYKYWYDYHVVVVPPSNNHDLLSVLLSVLCVPPLQPDWPVVSLVSSQVCQQPVVLPPPPPPPPPCPRTGIDMDDNYRHTYRSHD/DQAFDQPFPANAAEEEEQEAAADPFHGQFQSVVLRVLVVVLVVVLTHPHYHYYYQFALVRLLVVLLVVLPDQCLRHQEYEYEYHAADAAAWGGHRYGTDGPCSNCVCNACVNRVSCVSHAYEYEYEHEHTQVVVPPPPPPVDPPDPPDGHHDDDDGARYKYKYWYDYHPPVVPPSNNHDLLSVLLSVLCVPPLQPDWPVVSLVSSQVCQQPVVLPPPPPPPPPCPRTGIDMDDNYRHTYRSHD

Nearest PDB structures (foldseek):
  7xn5-assembly1_A  TM=9.317E-01  e=3.341E-28  Homo sapiens
  5iar-assembly1_A-2  TM=8.631E-01  e=5.770E-27  Homo sapiens
  4jje-assembly1_A  TM=8.661E-01  e=2.472E-26  Homo sapiens
  4nbk-assembly1_A  TM=8.579E-01  e=2.193E-24  Homo sapiens
  4hva-assembly1_A  TM=8.615E-01  e=5.125E-24  Homo sapiens

Secondary structure (DSSP, 8-state):
--B----SSEEEEEEEEE----SSS---TTHHHHHHHHHHHHHHHT--EEEEEES--HHHHHHHHHHHHHS--TTEEEEEEEEEEEB-SSEEE-SSSEEEHHHHHGGGSTTT-GGGTTS-EEEEEEEE--THHHHSS------------EEEEE--TTEEEEEEEE-TTGGGS-TTS--HHHHHHHHHHHHHTTTS-HHHHHHHHHHIIIIISGGG---TTS-------EEEE--SSB--S--/--B----SSEEEEEEEEE----SSS---TTHHHHHHHHHHHHHHHT--EEEEEES--HHHHHHHHHHHHHS--TTEEEEEEEEEEEB-SSEEE-SSSEEEHHHHHGGGSTTT-GGGTTS-EEEEEEEE--THHHHSS------------EEEEE--TTEEEEEEEE-S-GGGS-TTS--HHHHHHHHHHHHHTTTS-HHHHHHHHHHHHHHTSGGG---TTS-------EEEE--SSB--S--

Solvent-accessible surface area (backbone atoms only — not comparable to full-atom values): 25414 Å² total; per-residue (Å²): 129,64,52,50,74,45,84,42,90,29,51,21,44,36,40,35,40,40,39,35,57,40,76,87,47,74,65,42,68,20,46,67,51,38,50,51,51,50,50,51,46,43,45,71,71,46,38,80,47,71,48,76,45,67,50,41,35,34,70,50,48,48,50,51,47,44,53,61,33,68,49,87,34,75,47,34,20,30,39,38,38,36,40,39,29,39,25,62,48,53,28,35,41,22,26,75,38,72,35,51,48,62,64,70,52,51,38,61,34,58,88,64,12,59,56,46,54,94,27,48,38,40,35,44,37,42,23,34,30,60,49,68,69,57,65,74,55,60,85,63,85,68,84,66,68,80,80,76,50,43,36,57,43,67,58,47,77,27,28,34,40,36,41,34,66,45,71,46,67,57,68,70,48,69,50,76,69,36,53,62,64,56,49,27,44,49,57,45,44,75,74,34,41,72,78,42,35,52,70,60,47,49,24,50,24,28,30,39,41,45,59,59,61,54,68,70,59,77,55,80,81,56,71,70,71,72,47,50,45,39,34,37,36,23,33,42,40,43,47,46,75,46,131,129,66,53,50,74,45,86,42,89,30,51,22,44,36,40,36,41,40,40,34,56,42,78,87,47,74,64,43,68,20,46,67,52,39,48,51,50,50,52,50,46,42,42,72,72,47,39,82,47,68,47,76,47,67,49,40,36,32,67,50,47,47,51,50,47,44,53,61,34,68,48,87,34,76,48,34,19,31,40,38,38,36,40,38,29,38,25,63,47,54,30,33,41,22,24,76,38,74,35,52,49,61,65,70,52,50,38,61,34,57,87,62,13,59,57,46,53,93,28,48,39,40,34,42,37,41,23,34,32,60,48,68,70,57,63,74,56,63,83,64,83,69,85,67,69,80,78,77,50,44,35,57,45,69,60,49,77,27,28,34,39,38,42,33,64,45,72,47,71,54,70,70,48,69,50,77,72,35,53,62,62,55,51,27,44,49,56,46,44,76,73,34,39,72,79,42,38,53,70,60,47,48,24,51,23,29,30,39,40,44,59,60,60,54,68,70,60,78,56,77,80,58,70,69,73,71,46,50,44,37,34,36,36,25,34,44,40,44,48,46,76,48,130

pLDDT: mean 84.24, std 20.36, range [30.45, 98.81]

InterPro domains:
  IPR001309 Peptidase C14, p20 domain [PS50208] (10-132)
  IPR002138 Peptidase C14, caspase non-catalytic subunit p10 [PS50207] (153-241)
  IPR002398 Peptidase C14 family [PTHR10454] (3-241)
  IPR011600 Peptidase C14, caspase domain [PF00656] (11-240)
  IPR015917 Peptidase C14A, caspase catalytic domain [PR00376] (10-23)
  IPR015917 Peptidase C14A, caspase catalytic domain [PR00376] (28-46)
  IPR015917 Peptidase C14A, caspase catalytic domain [PR00376] (79-87)
  IPR015917 Peptidase C14A, caspase catalytic domain [PR00376] (113-131)
  IPR015917 Peptidase C14A, caspase catalytic domain [PR00376] (171-182)
  IPR015917 Peptidase C14A, caspase catalytic domain [PR00376] (233-242)
  IPR015917 Peptidase C14A, caspase catalytic domain [SM00115] (3-243)
  IPR015917 Peptidase C14A, caspase catalytic domain [cd00032] (3-241)
  IPR016129 Peptidase family C14A, His active site [PS01121] (73-87)
  IPR029030 Caspase-like domain superfamily [SSF52129] (2-241)
  IPR033139 Peptidase family C14A, cysteine active site [PS01122] (119-130)